Protein 5O0J (pdb70)

Nearest PDB structures (foldseek):
  5o0j-assembly1_A  TM=1.002E+00  e=1.686E-94  Pyrococcus horikoshii OT3
  5o0i-assembly1_A  TM=9.189E-01  e=5.698E-83  Pyrococcus horikoshii OT3
  1ua4-assembly1_A  TM=9.856E-01  e=1.095E-71  Pyrococcus furiosus
  1l2l-assembly1_A  TM=8.401E-01  e=3.709E-77  Pyrococcus horikoshii
  4b8s-assembly1_A  TM=9.547E-01  e=2.460E-61  Thermococcus litoralis

Foldseek 3Di:
DPQLVLLVVLLVLLLVFQQVFLEEEEDDDKAKEFEAADDAVVLQVLCVVVDVVLLCVLLPDDQAADADPSVVSSLFNVCQQQVHEAEHEHPHPVVVVVVVVVGGDDMAIDDLQQLLLQCSFQASQHAYEGHYLFLDQVNLCRHHDGNYFYWDADPRDIDTDRSNPGDPPTDHFYKYKHWYAQQRDYDNGGGNHTAIYIHGYGDALLLRHGDVCCQVPVLVSPVSGQAYEYERLQNDAPVRPVVVLVSVLVNLVSCVVSVRAYEYEDDHRPHLVSLVVVLQVLLSHQEYEDEQLNLLSNVVSVPCNVLSCQQSVDPLGQVVSSVVSVVVSCVSRVHQKYWYDYPWKIKMKGLDDDCLLVSQQSQLLLQLQLCQAPVGDRYNVSSVVSSPQDFDPSNVVNVVVCVVVFVDDQQWGDDDSIIMGMDTHRDDPTGPGRRSSSSSNVSSSVSSSVSSD

Organism: Pyrococcus horikoshii (strain ATCC 700860 / DSM 12428 / JCM 9974 / NBRC 100139 / OT-3) (NCBI:txid70601)

B-factor: mean 28.91, std 12.46, range [10.15, 87.75]

Radius of gyration: 20.89 Å; Cα contacts (8 Å, |Δi|>4): 995; chains: 1; bounding box: 61×45×56 Å

GO terms:
  GO:0043843 ADP-specific glucokinase activity (F, EXP)

Structure (mmCIF, N/CA/C/O backbone):
data_5O0J
#
_entry.id   5O0J
#
_cell.length_a   115.838
_cell.length_b   74.714
_cell.length_c   62.951
_cell.angle_alpha   90.000
_cell.angle_beta   99.460
_cell.angle_gamma   90.000
#
_symmetry.space_group_name_H-M   'C 1 2 1'
#
loop_
_entity.id
_entity.type
_entity.pdbx_description
1 polymer 'ADP-dependent glucokinase'
2 non-polymer "8-BROMO-ADENOSINE-5'-MONOPHOSPHATE"
3 non-polymer alpha-D-glucopyranose
4 water water
#
loop_
_atom_site.group_PDB
_atom_site.id
_atom_site.type_symbol
_atom_site.label_atom_id
_atom_site.label_alt_id
_atom_site.label_comp_id
_atom_site.label_asym_id
_atom_site.label_entity_id
_atom_site.label_seq_id
_atom_site.pdbx_PDB_ins_code
_atom_site.Cartn_x
_atom_site.Cartn_y
_atom_site.Cartn_z
_atom_site.occupancy
_atom_site.B_iso_or_equiv
_atom_site.auth_seq_id
_atom_site.auth_comp_id
_atom_site.auth_asym_id
_atom_site.auth_atom_id
_atom_site.pdbx_PDB_model_num
ATOM 1 N N . THR A 1 1 ? 35.779 31.430 -8.272 1.00 61.87 5 THR A N 1
ATOM 2 C CA . THR A 1 1 ? 34.541 32.100 -7.884 1.00 59.00 5 THR A CA 1
ATOM 3 C C . THR A 1 1 ? 34.806 33.545 -7.459 1.00 51.38 5 THR A C 1
ATOM 4 O O . THR A 1 1 ? 35.673 33.806 -6.618 1.00 48.61 5 THR A O 1
ATOM 8 N N . ASN A 1 2 ? 34.061 34.486 -8.043 1.00 42.14 6 ASN A N 1
ATOM 9 C CA . ASN A 1 2 ? 34.167 35.889 -7.649 1.00 44.34 6 ASN A CA 1
ATOM 10 C C . ASN A 1 2 ? 33.315 36.097 -6.400 1.00 34.72 6 ASN A C 1
ATOM 11 O O . ASN A 1 2 ? 32.207 36.640 -6.435 1.00 35.75 6 ASN A O 1
ATOM 16 N N . TRP A 1 3 ? 33.869 35.674 -5.266 1.00 29.20 7 TRP A N 1
ATOM 17 C CA . TRP A 1 3 ? 33.114 35.755 -4.017 1.00 29.53 7 TRP A CA 1
ATOM 18 C C . TRP A 1 3 ? 32.883 37.197 -3.580 1.00 28.05 7 TRP A C 1
ATOM 19 O O . TRP A 1 3 ? 31.845 37.499 -2.987 1.00 26.23 7 TRP A O 1
ATOM 30 N N . GLU A 1 4 ? 33.822 38.107 -3.853 1.00 33.54 8 GLU A N 1
ATOM 31 C CA . GLU A 1 4 ? 33.590 39.496 -3.465 1.00 36.51 8 GLU A CA 1
ATOM 32 C C . GLU A 1 4 ? 32.388 40.080 -4.199 1.00 34.32 8 GLU A C 1
ATOM 33 O O . GLU A 1 4 ? 31.563 40.779 -3.600 1.00 28.37 8 GLU A O 1
ATOM 39 N N . SER A 1 5 ? 32.261 39.787 -5.493 1.00 24.90 9 SER A N 1
ATOM 40 C CA . SER A 1 5 ? 31.098 40.251 -6.244 1.00 35.01 9 SER A CA 1
ATOM 41 C C . SER A 1 5 ? 29.811 39.631 -5.709 1.00 30.27 9 SER A C 1
ATOM 42 O O . SER A 1 5 ? 28.797 40.323 -5.567 1.00 26.88 9 SER A O 1
ATOM 45 N N . LEU A 1 6 ? 29.830 38.330 -5.403 1.00 24.31 10 LEU A N 1
ATOM 46 C CA . LEU A 1 6 ? 28.635 37.699 -4.836 1.00 23.64 10 LEU A CA 1
ATOM 47 C C . LEU A 1 6 ? 28.262 38.309 -3.486 1.00 22.51 10 LEU A C 1
ATOM 48 O O . LEU A 1 6 ? 27.078 38.531 -3.206 1.00 22.25 10 LEU A O 1
ATOM 53 N N . TYR A 1 7 ? 29.255 38.583 -2.632 1.00 23.56 11 TYR A N 1
ATOM 54 C CA . TYR A 1 7 ? 28.972 39.179 -1.327 1.00 23.59 11 TYR A CA 1
ATOM 55 C C . TYR A 1 7 ? 28.277 40.524 -1.483 1.00 21.23 11 TYR A C 1
ATOM 56 O O . TYR A 1 7 ? 27.282 40.806 -0.809 1.00 21.04 11 TYR A O 1
ATOM 65 N N . GLU A 1 8 ? 28.793 41.370 -2.374 1.00 22.16 12 GLU A N 1
ATOM 66 C CA . GLU A 1 8 ? 28.215 42.698 -2.551 1.00 23.85 12 GLU A CA 1
ATOM 67 C C . GLU A 1 8 ? 26.792 42.611 -3.094 1.00 23.04 12 GLU A C 1
ATOM 68 O O . GLU A 1 8 ? 25.896 43.330 -2.631 1.00 22.89 12 GLU A O 1
ATOM 74 N N . LYS A 1 9 ? 26.561 41.729 -4.065 1.00 29.56 13 LYS A N 1
ATOM 75 C CA . LYS A 1 9 ? 25.220 41.593 -4.631 1.00 26.53 13 LYS A CA 1
ATOM 76 C C . LYS A 1 9 ? 24.246 41.016 -3.618 1.00 23.61 13 LYS A C 1
ATOM 77 O O . LYS A 1 9 ? 23.065 41.380 -3.616 1.00 23.67 13 LYS A O 1
ATOM 83 N N . ALA A 1 10 ? 24.713 40.110 -2.756 1.00 22.18 14 ALA A N 1
ATOM 84 C CA . ALA A 1 10 ? 23.815 39.533 -1.762 1.00 24.24 14 ALA A CA 1
ATOM 85 C C . ALA A 1 10 ? 23.405 40.576 -0.733 1.00 23.98 14 ALA A C 1
ATOM 86 O O . ALA A 1 10 ? 22.248 40.601 -0.289 1.00 20.50 14 ALA A O 1
ATOM 88 N N . LEU A 1 11 ? 24.332 41.454 -0.345 1.00 20.57 15 LEU A N 1
ATOM 89 C CA . LEU A 1 11 ? 23.977 42.489 0.624 1.00 23.35 15 LEU A CA 1
ATOM 90 C C . LEU A 1 11 ? 22.863 43.381 0.082 1.00 20.95 15 LEU A C 1
ATOM 91 O O . LEU A 1 11 ? 21.867 43.639 0.772 1.00 20.87 15 LEU A O 1
ATOM 96 N N . ASP A 1 12 ? 22.994 43.830 -1.167 1.00 22.06 16 ASP A N 1
ATOM 97 C CA . ASP A 1 12 ? 21.991 44.730 -1.733 1.00 27.67 16 ASP A CA 1
ATOM 98 C C . ASP A 1 12 ? 20.648 44.036 -1.909 1.00 25.32 16 ASP A C 1
ATOM 99 O O . ASP A 1 12 ? 19.598 44.637 -1.661 1.00 26.55 16 ASP A O 1
ATOM 104 N N . LYS A 1 13 ? 20.663 42.786 -2.367 1.00 25.91 17 LYS A N 1
ATOM 105 C CA . LYS A 1 13 ? 19.418 42.045 -2.544 1.00 27.84 17 LYS A CA 1
ATOM 106 C C . LYS A 1 13 ? 18.684 41.848 -1.219 1.00 22.17 17 LYS A C 1
ATOM 107 O O . LYS A 1 13 ? 17.462 41.996 -1.156 1.00 24.37 17 LYS A O 1
ATOM 113 N N . VAL A 1 14 ? 19.405 41.499 -0.150 1.00 21.07 18 VAL A N 1
ATOM 114 C CA . VAL A 1 14 ? 18.734 41.237 1.123 1.00 22.53 18 VAL A CA 1
ATOM 115 C C . VAL A 1 14 ? 18.259 42.543 1.751 1.00 20.21 18 VAL A C 1
ATOM 116 O O . VAL A 1 14 ? 17.171 42.608 2.329 1.00 20.08 18 VAL A O 1
ATOM 120 N N . GLU A 1 15 ? 19.053 43.609 1.640 1.00 28.20 19 GLU A N 1
ATOM 121 C CA . GLU A 1 15 ? 18.609 44.880 2.210 1.00 27.19 19 GLU A CA 1
ATOM 122 C C . GLU A 1 15 ? 17.293 45.340 1.593 1.00 25.57 19 GLU A C 1
ATOM 123 O O . GLU A 1 15 ? 16.475 45.974 2.273 1.00 29.68 19 GLU A O 1
ATOM 129 N N . ALA A 1 16 ? 17.067 45.018 0.321 1.00 22.49 20 ALA A N 1
ATOM 130 C CA . ALA A 1 16 ? 15.834 45.388 -0.357 1.00 23.54 20 ALA A CA 1
ATOM 131 C C . ALA A 1 16 ? 14.638 44.557 0.098 1.00 26.35 20 ALA A C 1
ATOM 132 O O . ALA A 1 16 ? 13.495 44.969 -0.126 1.00 30.13 20 ALA A O 1
ATOM 134 N N . SER A 1 17 ? 14.866 43.396 0.716 1.00 22.21 21 SER A N 1
ATOM 135 C CA . SER A 1 17 ? 13.781 42.470 1.016 1.00 25.51 21 SER A CA 1
ATOM 136 C C . SER A 1 17 ? 13.540 42.220 2.496 1.00 26.28 21 SER A C 1
ATOM 137 O O . SER A 1 17 ? 12.447 41.756 2.849 1.00 23.93 21 SER A O 1
ATOM 140 N N . ILE A 1 18 ? 14.517 42.500 3.363 1.00 26.69 22 ILE A N 1
ATOM 141 C CA . ILE A 1 18 ? 14.510 41.973 4.726 1.00 23.76 22 ILE A CA 1
ATOM 142 C C . ILE A 1 18 ? 13.345 42.524 5.540 1.00 25.70 22 ILE A C 1
ATOM 143 O O . ILE A 1 18 ? 12.798 41.825 6.406 1.00 25.33 22 ILE A O 1
ATOM 148 N N . ARG A 1 19 ? 12.917 43.755 5.273 1.00 25.50 23 ARG A N 1
ATOM 149 C CA . ARG A 1 19 ? 11.824 44.311 6.062 1.00 30.69 23 ARG A CA 1
ATOM 150 C C . ARG A 1 19 ? 10.457 43.774 5.641 1.00 37.09 23 ARG A C 1
ATOM 151 O O . ARG A 1 19 ? 9.456 44.109 6.281 1.00 38.94 23 ARG A O 1
ATOM 159 N N . LYS A 1 20 ? 10.386 42.930 4.605 1.00 32.99 24 LYS A N 1
ATOM 160 C CA . LYS A 1 20 ? 9.099 42.390 4.166 1.00 35.85 24 LYS A CA 1
ATOM 161 C C . LYS A 1 20 ? 8.445 41.498 5.219 1.00 34.99 24 LYS A C 1
ATOM 162 O O . LYS A 1 20 ? 7.229 41.286 5.171 1.00 44.95 24 LYS A O 1
ATOM 168 N N . VAL A 1 21 ? 9.223 40.985 6.168 1.00 27.32 25 VAL A N 1
ATOM 169 C CA . VAL A 1 21 ? 8.758 39.936 7.073 1.00 21.66 25 VAL A CA 1
ATOM 170 C C . VAL A 1 21 ? 7.746 40.514 8.056 1.00 23.09 25 VAL A C 1
ATOM 171 O O . VAL A 1 21 ? 8.000 41.539 8.705 1.00 24.03 25 VAL A O 1
ATOM 175 N N . ARG A 1 22 ? 6.583 39.867 8.162 1.00 22.51 26 ARG A N 1
ATOM 176 C CA . ARG A 1 22 ? 5.496 40.428 8.971 1.00 28.54 26 ARG A CA 1
ATOM 177 C C . ARG A 1 22 ? 5.824 40.408 10.461 1.00 31.10 26 ARG A C 1
ATOM 178 O O . ARG A 1 22 ? 5.434 41.327 11.195 1.00 23.12 26 ARG A O 1
ATOM 186 N N . GLY A 1 23 ? 6.531 39.384 10.926 1.00 26.16 27 GLY A N 1
ATOM 187 C CA . GLY A 1 23 ? 6.911 39.285 12.319 1.00 22.31 27 GLY A CA 1
ATOM 188 C C . GLY A 1 23 ? 7.610 37.978 12.623 1.00 19.70 27 GLY A C 1
ATOM 189 O O . GLY A 1 23 ? 7.379 36.978 11.937 1.00 18.37 27 GLY A O 1
ATOM 190 N N . VAL A 1 24 ? 8.460 37.966 13.647 1.00 16.93 28 VAL A N 1
ATOM 191 C CA . VAL A 1 24 ? 9.210 36.776 14.036 1.00 17.98 28 VAL A CA 1
ATOM 192 C C . VAL A 1 24 ? 8.995 36.525 15.523 1.00 22.16 28 VAL A C 1
ATOM 193 O O . VAL A 1 24 ? 9.300 37.392 16.355 1.00 18.18 28 VAL A O 1
ATOM 197 N N . LEU A 1 25 ? 8.476 35.342 15.855 1.00 18.73 29 LEU A N 1
ATOM 198 C CA . LEU A 1 25 ? 8.346 34.911 17.243 1.00 18.09 29 LEU A CA 1
ATOM 199 C C . LEU A 1 25 ? 9.674 34.328 17.721 1.00 16.80 29 LEU A C 1
ATOM 200 O O . LEU A 1 25 ? 10.280 33.511 17.022 1.00 16.94 29 LEU A O 1
ATOM 205 N N . LEU A 1 26 ? 10.127 34.751 18.904 1.00 15.39 30 LEU A N 1
ATOM 206 C CA . LEU A 1 26 ? 11.393 34.299 19.495 1.00 14.02 30 LEU A CA 1
ATOM 207 C C . LEU A 1 26 ? 11.140 33.761 20.897 1.00 19.24 30 LEU A C 1
ATOM 208 O O . LEU A 1 26 ? 10.633 34.490 21.761 1.00 14.73 30 LEU A O 1
ATOM 213 N N . ALA A 1 27 ? 11.479 32.488 21.124 1.00 14.31 31 ALA A N 1
ATOM 214 C CA . ALA A 1 27 ? 11.325 31.862 22.454 1.00 18.03 31 ALA A CA 1
ATOM 215 C C . ALA A 1 27 ? 12.420 30.800 22.620 1.00 18.59 31 ALA A C 1
ATOM 216 O O . ALA A 1 27 ? 12.818 30.209 21.613 1.00 16.63 31 ALA A O 1
ATOM 218 N N . TYR A 1 28 ? 12.912 30.524 23.839 1.00 18.01 32 TYR A N 1
ATOM 219 C CA . TYR A 1 28 ? 12.359 30.984 25.125 1.00 15.86 32 TYR A CA 1
ATOM 220 C C . TYR A 1 28 ? 13.356 31.722 26.033 1.00 17.00 32 TYR A C 1
ATOM 221 O O . TYR A 1 28 ? 12.938 32.402 26.972 1.00 16.45 32 TYR A O 1
ATOM 230 N N . ASN A 1 29 ? 14.666 31.590 25.790 1.00 15.41 33 ASN A N 1
ATOM 231 C CA . ASN A 1 29 ? 15.673 32.028 26.761 1.00 13.47 33 ASN A CA 1
ATOM 232 C C . ASN A 1 29 ? 16.185 33.436 26.457 1.00 17.05 33 ASN A C 1
ATOM 233 O O . ASN A 1 29 ? 16.783 33.673 25.403 1.00 16.84 33 ASN A O 1
ATOM 238 N N . THR A 1 30 ? 15.947 34.361 27.392 1.00 15.73 34 THR A N 1
ATOM 239 C CA . THR A 1 30 ? 16.562 35.684 27.425 1.00 15.95 34 THR A CA 1
ATOM 240 C C . THR A 1 30 ? 17.276 35.836 28.759 1.00 16.61 34 THR A C 1
ATOM 241 O O . THR A 1 30 ? 16.760 35.403 29.794 1.00 14.20 34 THR A O 1
ATOM 245 N N . ASN A 1 31 ? 18.446 36.462 28.753 1.00 12.44 35 ASN A N 1
ATOM 246 C CA . ASN A 1 31 ? 19.150 36.709 30.007 1.00 13.90 35 ASN A CA 1
ATOM 247 C C . ASN A 1 31 ? 20.049 37.929 29.834 1.00 14.83 35 ASN A C 1
ATOM 248 O O . ASN A 1 31 ? 20.049 38.574 28.789 1.00 16.38 35 ASN A O 1
ATOM 253 N N . ILE A 1 32 ? 20.803 38.249 30.888 1.00 14.21 36 ILE A N 1
ATOM 254 C CA . ILE A 1 32 ? 21.843 39.278 30.858 1.00 18.11 36 ILE A CA 1
ATOM 255 C C . ILE A 1 32 ? 23.197 38.576 30.778 1.00 18.14 36 ILE A C 1
ATOM 256 O O . ILE A 1 32 ? 23.450 37.616 31.521 1.00 15.60 36 ILE A O 1
ATOM 261 N N . ASP A 1 33 ? 24.060 39.025 29.871 1.00 17.01 37 ASP A N 1
ATOM 262 C CA . ASP A 1 33 ? 25.414 38.490 29.771 1.00 18.37 37 ASP A CA 1
ATOM 263 C C . ASP A 1 33 ? 26.392 39.466 30.423 1.00 14.14 37 ASP A C 1
ATOM 264 O O . ASP A 1 33 ? 26.438 40.648 30.059 1.00 17.86 37 ASP A O 1
ATOM 269 N N . ALA A 1 34 ? 27.182 38.969 31.366 1.00 14.74 38 ALA A N 1
ATOM 270 C CA . ALA A 1 34 ? 28.202 39.761 32.049 1.00 15.60 38 ALA A CA 1
ATOM 271 C C . ALA A 1 34 ? 29.542 39.269 31.531 1.00 20.13 38 ALA A C 1
ATOM 272 O O . ALA A 1 34 ? 29.934 38.126 31.798 1.00 16.92 38 ALA A O 1
ATOM 274 N N . ILE A 1 35 ? 30.231 40.114 30.779 1.00 17.75 39 ILE A N 1
ATOM 275 C CA . ILE A 1 35 ? 31.347 39.668 29.950 1.00 19.44 39 ILE A CA 1
ATOM 276 C C . ILE A 1 35 ? 32.663 40.018 30.629 1.00 16.96 39 ILE A C 1
ATOM 277 O O . ILE A 1 35 ? 32.879 41.166 31.038 1.00 20.27 39 ILE A O 1
ATOM 282 N N . LYS A 1 36 ? 33.537 39.019 30.748 1.00 16.61 40 LYS A N 1
ATOM 283 C CA . LYS A 1 36 ? 34.893 39.188 31.257 1.00 19.25 40 LYS A CA 1
ATOM 284 C C . LYS A 1 36 ? 35.890 38.838 30.155 1.00 22.09 40 LYS A C 1
ATOM 285 O O . LYS A 1 36 ? 35.836 37.743 29.593 1.00 19.39 40 LYS A O 1
ATOM 291 N N . TYR A 1 37 ? 36.793 39.763 29.838 1.00 20.21 41 TYR A N 1
ATOM 292 C CA . TYR A 1 37 ? 37.889 39.482 28.908 1.00 17.98 41 TYR A CA 1
ATOM 293 C C . TYR A 1 37 ? 39.054 38.882 29.699 1.00 20.73 41 TYR A C 1
ATOM 294 O O . TYR A 1 37 ? 39.755 39.597 30.425 1.00 21.14 41 TYR A O 1
ATOM 303 N N . LEU A 1 38 ? 39.251 37.567 29.568 1.00 19.70 42 LEU A N 1
ATOM 304 C CA . LEU A 1 38 ? 40.258 36.881 30.368 1.00 17.42 42 LEU A CA 1
ATOM 305 C C . LEU A 1 38 ? 41.650 37.439 30.111 1.00 18.07 42 LEU A C 1
ATOM 306 O O . LEU A 1 38 ? 42.012 37.746 28.977 1.00 22.60 42 LEU A O 1
ATOM 311 N N . LYS A 1 39 ? 42.446 37.512 31.174 1.00 24.17 43 LYS A N 1
ATOM 312 C CA . LYS A 1 39 ? 43.841 37.917 31.104 1.00 25.60 43 LYS A CA 1
ATOM 313 C C . LYS A 1 39 ? 44.697 36.866 31.794 1.00 25.61 43 LYS A C 1
ATOM 314 O O . LYS A 1 39 ? 44.316 36.322 32.834 1.00 23.18 43 LYS A O 1
ATOM 320 N N . ARG A 1 40 ? 45.875 36.614 31.226 1.00 25.35 44 ARG A N 1
ATOM 321 C CA . ARG A 1 40 ? 46.681 35.470 31.644 1.00 29.28 44 ARG A CA 1
ATOM 322 C C . ARG A 1 40 ? 47.088 35.553 33.110 1.00 22.87 44 ARG A C 1
ATOM 323 O O . ARG A 1 40 ? 46.972 34.568 33.850 1.00 25.59 44 ARG A O 1
ATOM 331 N N . GLU A 1 41 ? 47.600 36.707 33.545 1.00 23.37 45 GLU A N 1
ATOM 332 C CA . GLU A 1 41 ? 48.083 36.818 34.920 1.00 35.89 45 GLU A CA 1
ATOM 333 C C . GLU A 1 41 ? 46.947 36.630 35.918 1.00 34.06 45 GLU A C 1
ATOM 334 O O . GLU A 1 41 ? 47.081 35.875 36.882 1.00 33.19 45 GLU A O 1
ATOM 340 N N . ASP A 1 42 ? 45.800 37.271 35.679 1.00 30.98 46 ASP A N 1
ATOM 341 C CA . ASP A 1 42 ? 44.674 37.133 36.601 1.00 27.90 46 ASP A CA 1
ATOM 342 C C . ASP A 1 42 ? 44.227 35.684 36.695 1.00 27.34 46 ASP A C 1
ATOM 343 O O . ASP A 1 42 ? 44.013 35.162 37.794 1.00 27.28 46 ASP A O 1
ATOM 348 N N . LEU A 1 43 ? 44.129 35.002 35.555 1.00 29.80 47 LEU A N 1
ATOM 349 C CA . LEU A 1 43 ? 43.671 33.618 35.578 1.00 29.06 47 LEU A CA 1
ATOM 350 C C . LEU A 1 43 ? 44.688 32.713 36.262 1.00 27.57 47 LEU A C 1
ATOM 351 O O . LEU A 1 43 ? 44.314 31.853 37.071 1.00 24.50 47 LEU A O 1
ATOM 356 N N . GLU A 1 44 ? 45.978 32.902 35.962 1.00 24.00 48 GLU A N 1
ATOM 357 C CA . GLU A 1 44 ? 47.016 32.068 36.564 1.00 26.81 48 GLU A CA 1
ATOM 358 C C . GLU A 1 44 ? 47.057 32.222 38.080 1.00 32.56 48 GLU A C 1
ATOM 359 O O . GLU A 1 44 ? 47.236 31.231 38.805 1.00 30.49 48 GLU A O 1
ATOM 365 N N . LYS A 1 45 ? 46.888 33.451 38.584 1.00 33.47 49 LYS A N 1
ATOM 366 C CA . LYS A 1 45 ? 46.905 33.660 40.031 1.00 35.63 49 LYS A CA 1
ATOM 367 C C . LYS A 1 45 ? 45.678 33.043 40.688 1.00 29.73 49 LYS A C 1
ATOM 368 O O . LYS A 1 45 ? 45.777 32.472 41.779 1.00 31.68 49 LYS A O 1
ATOM 374 N N . ARG A 1 46 ? 44.515 33.141 40.038 1.00 27.33 50 ARG A N 1
ATOM 375 C CA . ARG A 1 46 ? 43.315 32.501 40.569 1.00 26.95 50 ARG A CA 1
ATOM 376 C C . ARG A 1 46 ? 43.455 30.982 40.595 1.00 32.34 50 ARG A C 1
ATOM 377 O O . ARG A 1 46 ? 42.988 30.325 41.536 1.00 30.89 50 ARG A O 1
ATOM 385 N N . ILE A 1 47 ? 44.084 30.408 39.565 1.00 25.53 51 ILE A N 1
ATOM 386 C CA . ILE A 1 47 ? 44.314 28.965 39.524 1.00 28.94 51 ILE A CA 1
ATOM 387 C C . ILE A 1 47 ? 45.286 28.544 40.621 1.00 35.08 51 ILE A C 1
ATOM 388 O O . ILE A 1 47 ? 45.068 27.551 41.324 1.00 30.89 51 ILE A O 1
ATOM 393 N N . GLU A 1 48 ? 46.375 29.293 40.783 1.00 37.59 52 GLU A N 1
ATOM 394 C CA . GLU A 1 48 ? 47.356 28.973 41.811 1.00 42.72 52 GLU A CA 1
ATOM 395 C C . GLU A 1 48 ? 46.735 29.030 43.206 1.00 42.15 52 GLU A C 1
ATOM 396 O O . GLU A 1 48 ? 46.944 28.134 44.032 1.00 42.94 52 GLU A O 1
ATOM 402 N N . LYS A 1 49 ? 45.948 30.074 43.475 1.00 37.09 53 LYS A N 1
ATOM 403 C CA . LYS A 1 49 ? 45.334 30.241 44.789 1.00 40.73 53 LYS A CA 1
ATOM 404 C C . LYS A 1 49 ? 44.344 29.124 45.093 1.00 47.83 53 LYS A C 1
ATOM 405 O O . LYS A 1 49 ? 44.133 28.771 46.261 1.00 45.54 53 LYS A O 1
ATOM 411 N N . VAL A 1 50 ? 43.742 28.550 44.059 1.00 47.17 54 VAL A N 1
ATOM 412 C CA . VAL A 1 50 ? 42.697 27.557 44.247 1.00 46.10 54 VAL A CA 1
ATOM 413 C C . VAL A 1 50 ? 43.259 26.138 44.314 1.00 42.73 54 VAL A C 1
ATOM 414 O O . VAL A 1 50 ? 42.686 25.275 44.987 1.00 40.22 54 VAL A O 1
ATOM 418 N N . GLY A 1 51 ? 44.397 25.892 43.679 1.00 41.78 55 GLY A N 1
ATOM 419 C CA . GLY A 1 51 ? 44.968 24.561 43.619 1.00 42.63 55 GLY A CA 1
ATOM 420 C C . GLY A 1 51 ? 45.136 24.143 42.176 1.00 38.95 55 GLY A C 1
ATOM 421 O O . GLY A 1 51 ? 44.174 23.696 41.540 1.00 32.08 55 GLY A O 1
ATOM 422 N N . LYS A 1 52 ? 46.354 24.308 41.651 1.00 39.64 56 LYS A N 1
ATOM 423 C CA . LYS A 1 52 ? 46.590 24.130 40.220 1.00 40.14 56 LYS A CA 1
ATOM 424 C C . LYS A 1 52 ? 46.283 22.704 39.782 1.00 35.50 56 LYS A C 1
ATOM 425 O O . LYS A 1 52 ? 45.618 22.483 38.764 1.00 37.08 56 LYS A O 1
ATOM 431 N N . GLU A 1 53 ? 46.770 21.718 40.540 1.00 37.27 57 GLU A N 1
ATOM 432 C CA . GLU A 1 53 ? 46.568 20.323 40.158 1.00 41.93 57 GLU A CA 1
ATOM 433 C C . GLU A 1 53 ? 45.088 19.996 40.028 1.00 38.72 57 GLU A C 1
ATOM 434 O O . GLU A 1 53 ? 44.674 19.323 39.077 1.00 35.58 57 GLU A O 1
ATOM 440 N N . GLU A 1 54 ? 44.272 20.482 40.968 1.00 37.01 58 GLU A N 1
ATOM 441 C CA . GLU A 1 54 ? 42.843 20.203 40.930 1.00 40.13 58 GLU A CA 1
ATOM 442 C C . GLU A 1 54 ? 42.175 20.886 39.743 1.00 40.46 58 GLU A C 1
ATOM 443 O O . GLU A 1 54 ? 41.300 20.301 39.096 1.00 31.94 58 GLU A O 1
ATOM 449 N N . VAL A 1 55 ? 42.568 22.128 39.445 1.00 39.52 59 VAL A N 1
ATOM 450 C CA . VAL A 1 55 ? 42.033 22.810 38.269 1.00 35.13 59 VAL A CA 1
ATOM 451 C C . VAL A 1 55 ? 42.379 22.026 37.012 1.00 33.38 59 VAL A C 1
ATOM 452 O O . VAL A 1 55 ? 41.531 21.809 36.137 1.00 30.54 59 VAL A O 1
ATOM 456 N N . LEU A 1 56 ? 43.640 21.595 36.904 1.00 29.67 60 LEU A N 1
ATOM 457 C CA . LEU A 1 56 ? 44.069 20.839 35.733 1.00 37.02 60 LEU A CA 1
ATOM 458 C C . LEU A 1 56 ? 43.263 19.557 35.583 1.00 33.67 60 LEU A C 1
ATOM 459 O O . LEU A 1 56 ? 42.816 19.227 34.477 1.00 34.54 60 LEU A O 1
ATOM 464 N N . ARG A 1 57 ? 43.045 18.835 36.690 1.00 34.32 61 ARG A N 1
ATOM 465 C CA . ARG A 1 57 ? 42.194 17.651 36.651 1.00 40.70 61 ARG A CA 1
ATOM 466 C C . ARG A 1 57 ? 40.840 17.971 36.036 1.00 40.44 61 ARG A C 1
ATOM 467 O O . ARG A 1 57 ? 40.343 17.238 35.176 1.00 42.64 61 ARG A O 1
ATOM 475 N N . TYR A 1 58 ? 40.224 19.076 36.456 1.00 40.21 62 TYR A N 1
ATOM 476 C CA . TYR A 1 58 ? 38.921 19.395 35.894 1.00 32.31 62 TYR A CA 1
ATOM 477 C C . TYR A 1 58 ? 39.018 19.853 34.445 1.00 37.55 62 TYR A C 1
ATOM 478 O O . TYR A 1 58 ? 38.042 19.702 33.703 1.00 33.19 62 TYR A O 1
ATOM 487 N N . SER A 1 59 ? 40.176 20.381 34.021 1.00 30.62 63 SER A N 1
ATOM 488 C CA . SER A 1 59 ? 40.363 20.773 32.625 1.00 33.33 63 SER A CA 1
ATOM 489 C C . SER A 1 59 ? 40.497 19.575 31.686 1.00 34.36 63 SER A C 1
ATOM 490 O O . SER A 1 59 ? 40.399 19.747 30.465 1.00 37.67 63 SER A O 1
ATOM 493 N N . GLU A 1 60 ? 40.747 18.381 32.222 1.00 34.07 64 GLU A N 1
ATOM 494 C CA . GLU A 1 60 ? 40.844 17.161 31.431 1.00 47.81 64 GLU A CA 1
ATOM 495 C C . GLU A 1 60 ? 39.642 16.240 31.611 1.00 47.85 64 GLU A C 1
ATOM 496 O O . GLU A 1 60 ? 39.562 15.212 30.931 1.00 48.72 64 GLU A O 1
ATOM 502 N N . GLU A 1 61 ? 38.715 16.572 32.504 1.00 39.32 65 GLU A N 1
ATOM 503 C CA . GLU A 1 61 ? 37.531 15.754 32.733 1.00 50.01 65 GLU A CA 1
ATOM 504 C C . GLU A 1 61 ? 36.307 16.400 32.087 1.00 49.54 65 GLU A C 1
ATOM 505 O O . GLU A 1 61 ? 36.259 17.613 31.890 1.00 38.64 65 GLU A O 1
ATOM 511 N N . LEU A 1 62 ? 35.318 15.572 31.757 1.00 60.01 66 LEU A N 1
ATOM 512 C CA . LEU A 1 62 ? 34.084 16.066 31.148 1.00 61.01 66 LEU A CA 1
ATOM 513 C C . LEU A 1 62 ? 33.437 17.136 32.025 1.00 50.16 66 LEU A C 1
ATOM 514 O O . LEU A 1 62 ? 33.171 16.883 33.206 1.00 41.81 66 LEU A O 1
ATOM 519 N N . PRO A 1 63 ? 33.166 18.324 31.497 1.00 48.23 67 PRO A N 1
ATOM 520 C CA . PRO A 1 63 ? 32.461 19.335 32.295 1.00 55.75 67 PRO A CA 1
ATOM 521 C C . PRO A 1 63 ? 31.086 18.847 32.747 1.00 59.82 67 PRO A C 1
ATOM 522 O O . PRO A 1 63 ? 30.297 18.324 31.955 1.00 63.05 67 PRO A O 1
ATOM 526 N N . LYS A 1 64 ? 30.820 19.000 34.040 1.00 46.63 68 LYS A N 1
ATOM 527 C CA . LYS A 1 64 ? 29.508 18.816 34.641 1.00 48.75 68 LYS A CA 1
ATOM 528 C C . LYS A 1 64 ? 29.144 20.122 35.341 1.00 45.91 68 LYS A C 1
ATOM 529 O O . LYS A 1 64 ? 29.958 21.046 35.419 1.00 40.61 68 LYS A O 1
ATOM 535 N N . GLU A 1 65 ? 27.908 20.216 35.838 1.00 29.30 69 GLU A N 1
ATOM 536 C CA . GLU A 1 65 ? 27.488 21.433 36.522 1.00 27.13 69 GLU A CA 1
ATOM 537 C C . GLU A 1 65 ? 28.493 21.813 37.602 1.00 30.88 69 GLU A C 1
ATOM 538 O O . GLU A 1 65 ? 29.099 20.956 38.257 1.00 28.08 69 GLU A O 1
ATOM 544 N N . ILE A 1 66 ? 28.682 23.112 37.766 1.00 26.32 70 ILE A N 1
ATOM 545 C CA . ILE A 1 66 ? 29.773 23.645 38.570 1.00 24.17 70 ILE A CA 1
ATOM 546 C C . ILE A 1 66 ? 29.278 23.831 39.996 1.00 33.55 70 ILE A C 1
ATOM 547 O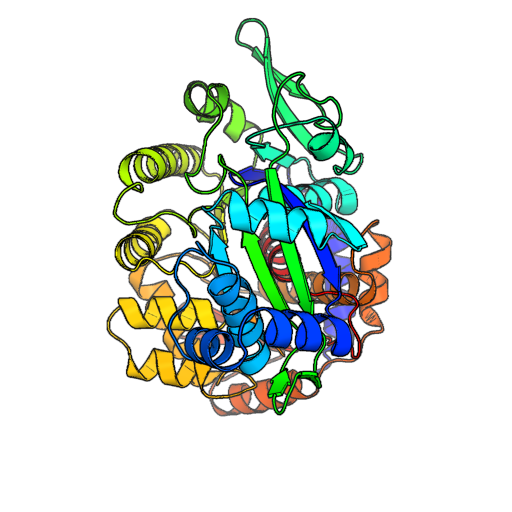 O . ILE A 1 66 ? 28.292 24.539 40.229 1.00 33.11 70 ILE A O 1
ATOM 552 N N . GLU A 1 67 ? 29.951 23.170 40.952 1.00 26.93 71 GLU A N 1
ATOM 553 C CA . GLU A 1 67 ? 29.682 23.352 42.371 1.00 30.60 71 GLU A CA 1
ATOM 554 C C . GLU A 1 67 ? 30.842 23.953 43.156 1.00 34.06 71 GLU A C 1
ATOM 555 O O . GLU A 1 67 ? 30.605 24.483 44.247 1.00 31.21 71 GLU A O 1
ATOM 561 N N . THR A 1 68 ? 32.081 23.877 42.658 1.00 24.15 72 THR A N 1
ATOM 562 C CA . THR A 1 68 ? 33.227 24.419 43.376 1.00 24.87 72 THR A CA 1
ATOM 563 C C . THR A 1 68 ? 34.025 25.336 42.459 1.00 24.98 72 THR A C 1
ATOM 564 O O . THR A 1 68 ? 33.857 25.333 41.237 1.00 29.33 72 THR A O 1
ATOM 568 N N . ILE A 1 69 ? 34.915 26.113 43.063 1.00 25.60 73 ILE A N 1
ATOM 569 C CA . ILE A 1 69 ? 35.708 27.057 42.282 1.00 30.69 73 ILE A CA 1
ATOM 570 C C . ILE A 1 69 ? 36.745 26.327 41.428 1.00 30.37 73 ILE A C 1
ATOM 571 O O . ILE A 1 69 ? 36.977 26.746 40.287 1.00 30.46 73 ILE A O 1
ATOM 576 N N . PRO A 1 70 ? 37.388 25.242 41.891 1.00 30.65 74 PRO A N 1
ATOM 577 C CA . PRO A 1 70 ? 38.234 24.488 40.949 1.00 30.48 74 PRO A CA 1
ATOM 578 C C . PRO A 1 70 ? 37.473 24.025 39.719 1.00 29.57 74 PRO A C 1
ATOM 579 O O . PRO A 1 70 ? 38.008 24.091 38.606 1.00 30.45 74 PRO A O 1
ATOM 583 N N . GLN A 1 71 ? 36.222 23.576 39.887 1.00 24.07 75 GLN A N 1
ATOM 584 C CA . GLN A 1 71 ? 35.415 23.172 38.736 1.00 23.16 75 GLN A CA 1
ATOM 585 C C . GLN A 1 71 ? 35.193 24.334 37.772 1.00 29.69 75 GLN A C 1
ATOM 586 O O . GLN A 1 71 ? 35.214 24.154 36.547 1.00 25.35 75 GLN A O 1
ATOM 592 N N . LEU A 1 72 ? 34.937 25.529 38.303 1.00 29.41 76 LEU A N 1
ATOM 593 C CA . LEU A 1 72 ? 34.764 26.683 37.433 1.00 25.87 76 LEU A CA 1
ATOM 594 C C . LEU A 1 72 ? 36.034 26.959 36.642 1.00 23.58 76 LEU A C 1
ATOM 595 O O . LEU A 1 72 ? 36.002 27.067 35.411 1.00 21.56 76 LEU A O 1
ATOM 600 N N . LEU A 1 73 ? 37.164 27.100 37.340 1.00 24.12 77 LEU A N 1
ATOM 601 C CA . LEU A 1 73 ? 38.400 27.461 36.656 1.00 21.65 77 LEU A CA 1
ATOM 602 C C . LEU A 1 73 ? 38.835 26.356 35.702 1.00 23.52 77 LEU A C 1
ATOM 603 O O . LEU A 1 73 ? 39.323 26.635 34.599 1.00 23.72 77 LEU A O 1
ATOM 608 N N . GLY A 1 74 ? 38.651 25.095 36.108 1.00 29.06 78 GLY A N 1
ATOM 609 C CA . GLY A 1 74 ? 38.969 23.978 35.235 1.00 28.24 78 GLY A CA 1
ATOM 610 C C . GLY A 1 74 ? 38.097 23.896 34.000 1.00 28.08 78 GLY A C 1
ATOM 611 O O . GLY A 1 74 ? 38.564 23.464 32.942 1.00 28.10 78 GLY A O 1
ATOM 612 N N . SER A 1 75 ? 36.826 24.309 34.108 1.00 25.21 79 SER A N 1
ATOM 613 C CA . SER A 1 75 ? 35.942 24.318 32.942 1.00 19.64 79 SER A CA 1
ATOM 614 C C . SER A 1 75 ? 36.299 25.443 31.974 1.00 25.42 79 SER A C 1
ATOM 615 O O . SER A 1 75 ? 36.215 25.273 30.754 1.00 22.85 79 SER A O 1
ATOM 618 N N . ILE A 1 76 ? 36.686 26.606 32.495 1.00 29.05 80 ILE A N 1
ATOM 619 C CA . ILE A 1 76 ? 37.249 27.648 31.637 1.00 20.95 80 ILE A CA 1
ATOM 620 C C . ILE A 1 76 ? 38.485 27.123 30.915 1.00 23.71 80 ILE A C 1
ATOM 621 O O . ILE A 1 76 ? 38.629 27.258 29.692 1.00 24.54 80 ILE A O 1
ATOM 626 N N . LEU A 1 77 ? 39.397 26.508 31.664 1.00 20.26 81 LEU A N 1
ATOM 627 C CA . LEU A 1 77 ? 40.590 25.952 31.041 1.00 20.41 81 LEU A CA 1
ATOM 628 C C . LEU A 1 77 ? 40.244 24.856 30.035 1.00 27.93 81 LEU A C 1
ATOM 629 O O . LEU A 1 77 ? 40.888 24.746 28.985 1.00 26.23 81 LEU A O 1
ATOM 634 N N . TRP A 1 78 ? 39.243 24.025 30.344 1.00 28.40 82 TRP A N 1
ATOM 635 C CA . TRP A 1 78 ? 38.779 23.028 29.379 1.00 27.23 82 TRP A CA 1
ATOM 636 C C . TRP A 1 78 ? 38.476 23.679 28.035 1.00 25.05 82 TRP A C 1
ATOM 637 O O . TRP A 1 78 ? 38.888 23.182 26.979 1.00 23.43 82 TRP A O 1
ATOM 648 N N . SER A 1 79 ? 37.771 24.819 28.069 1.00 22.96 83 SER A N 1
ATOM 649 C CA . SER A 1 79 ? 37.381 25.520 26.852 1.00 19.72 83 SER A CA 1
ATOM 650 C C . SER A 1 79 ? 38.582 26.143 26.150 1.00 25.85 83 SER A C 1
ATOM 651 O O . SER A 1 79 ? 38.661 26.125 24.917 1.00 26.91 83 SER A O 1
ATOM 654 N N . ILE A 1 80 ? 39.504 26.732 26.917 1.00 28.33 84 ILE A N 1
ATOM 655 C CA . ILE A 1 80 ? 40.691 27.350 26.325 1.00 23.91 84 ILE A CA 1
ATOM 656 C C . ILE A 1 80 ? 41.531 26.303 25.604 1.00 26.80 84 ILE A C 1
ATOM 657 O O . ILE A 1 80 ? 41.947 26.491 24.452 1.00 28.05 84 ILE A O 1
ATOM 662 N N . LYS A 1 81 ? 41.801 25.187 26.284 1.00 26.04 85 LYS A N 1
ATOM 663 C CA . LYS A 1 81 ? 42.647 24.142 25.716 1.00 30.34 85 LYS A CA 1
ATOM 664 C C . LYS A 1 81 ? 42.137 23.692 24.355 1.00 31.11 85 LYS A C 1
ATOM 665 O O . LYS A 1 81 ? 42.927 23.433 23.442 1.00 26.83 85 LYS A O 1
ATOM 671 N N . ARG A 1 82 ? 40.818 23.614 24.198 1.00 26.05 86 ARG A N 1
ATOM 672 C CA . ARG A 1 82 ? 40.198 23.038 23.013 1.00 29.84 86 ARG A CA 1
ATOM 673 C C . ARG A 1 82 ? 39.653 24.080 22.048 1.00 34.14 86 ARG A C 1
ATOM 674 O O . ARG A 1 82 ? 39.207 23.714 20.958 1.00 34.41 86 ARG A O 1
ATOM 682 N N . GLY A 1 83 ? 39.685 25.359 22.412 1.00 28.36 87 GLY A N 1
ATOM 683 C CA . GLY A 1 83 ? 39.015 26.364 21.599 1.00 30.80 87 GLY A CA 1
ATOM 684 C C . GLY A 1 83 ? 37.546 26.068 21.378 1.00 29.30 87 GLY A C 1
ATOM 685 O O . GLY A 1 83 ? 37.030 26.293 20.277 1.00 28.81 87 GLY A O 1
ATOM 686 N N . LYS A 1 84 ? 36.862 25.563 22.402 1.00 29.20 88 LYS A N 1
ATOM 687 C CA . LYS A 1 84 ? 35.461 25.174 22.316 1.00 36.57 88 LYS A CA 1
ATOM 688 C C . LYS A 1 84 ? 34.653 25.910 23.378 1.00 28.95 88 LYS A C 1
ATOM 689 O O . LYS A 1 84 ? 35.177 26.311 24.419 1.00 31.90 88 LYS A O 1
ATOM 695 N N . ALA A 1 85 ? 33.358 26.079 23.106 1.00 33.77 89 ALA A N 1
ATOM 696 C CA . ALA A 1 85 ? 32.459 26.833 23.980 1.00 39.83 89 ALA A CA 1
ATOM 697 C C . ALA A 1 85 ? 31.720 25.869 24.903 1.00 47.24 89 ALA A C 1
ATOM 698 O O . ALA A 1 85 ? 30.787 25.180 24.483 1.00 61.94 89 ALA A O 1
ATOM 700 N N . ALA A 1 86 ? 32.126 25.824 26.164 1.00 37.00 90 ALA A N 1
ATOM 701 C CA . ALA A 1 86 ? 31.354 25.110 27.166 1.00 34.00 90 ALA A CA 1
ATOM 702 C C . ALA A 1 86 ? 30.411 26.077 27.872 1.00 35.58 90 ALA A C 1
ATOM 703 O O . ALA A 1 86 ? 30.714 27.260 28.041 1.00 25.28 90 ALA A O 1
ATOM 705 N N . GLU A 1 87 ? 29.258 25.557 28.276 1.00 21.70 91 GLU A N 1
ATOM 706 C CA . GLU A 1 87 ? 28.263 26.322 29.019 1.00 20.19 91 GLU A CA 1
ATOM 707 C C . GLU A 1 87 ? 27.726 25.400 30.099 1.00 27.82 91 GLU A C 1
ATOM 708 O O . GLU A 1 87 ? 27.087 24.396 29.787 1.00 31.36 91 GLU A O 1
ATOM 714 N N . LEU A 1 88 ? 27.993 25.723 31.356 1.00 23.39 92 LEU A N 1
ATOM 715 C CA . LEU A 1 88 ? 27.544 24.893 32.462 1.00 23.44 92 LEU A CA 1
ATOM 716 C C . LEU A 1 88 ? 26.746 25.729 33.444 1.00 23.15 92 LEU A C 1
ATOM 717 O O . LEU A 1 88 ? 26.988 26.929 33.614 1.00 21.42 92 LEU A O 1
ATOM 722 N N . LEU A 1 89 ? 25.798 25.066 34.096 1.00 20.97 93 LEU A N 1
ATOM 723 C CA . LEU A 1 89 ? 25.088 25.664 35.215 1.00 22.20 93 LEU A CA 1
ATOM 724 C C . LEU A 1 89 ? 26.029 25.823 36.398 1.00 25.41 93 LEU A C 1
ATOM 725 O O . LEU A 1 89 ? 26.773 24.899 36.743 1.00 29.04 93 LEU A O 1
ATOM 730 N N . VAL A 1 90 ? 26.006 27.001 37.006 1.00 22.87 94 VAL A N 1
ATOM 731 C CA . VAL A 1 90 ? 26.670 27.253 38.275 1.00 23.06 94 VAL A CA 1
ATOM 732 C C . VAL A 1 90 ? 25.573 27.155 39.328 1.00 32.54 94 VAL A C 1
ATOM 733 O O . VAL A 1 90 ? 24.731 28.050 39.454 1.00 31.98 94 VAL A O 1
ATOM 737 N N . VAL A 1 91 ? 25.549 26.033 40.049 1.00 32.09 95 VAL A N 1
ATOM 738 C CA . VAL A 1 91 ? 24.464 25.737 40.979 1.00 29.95 95 VAL A CA 1
ATOM 739 C C . VAL A 1 91 ? 24.828 26.054 42.417 1.00 34.29 95 VAL A C 1
ATOM 740 O O . VAL A 1 91 ? 23.952 25.996 43.292 1.00 44.37 95 VAL A O 1
ATOM 744 N N . SER A 1 92 ? 26.082 26.390 42.690 1.00 29.61 96 SER A N 1
ATOM 745 C CA . SER A 1 92 ? 26.550 26.659 44.039 1.00 35.18 96 SER A CA 1
ATOM 746 C C . SER A 1 92 ? 26.480 28.150 44.349 1.00 38.86 96 SER A C 1
ATOM 747 O O . SER A 1 92 ? 26.940 28.983 43.559 1.00 30.59 96 SER A O 1
ATOM 750 N N . ARG A 1 93 ? 25.906 28.484 45.506 1.00 39.54 97 ARG A N 1
ATOM 751 C CA . ARG A 1 93 ? 25.926 29.869 45.960 1.00 43.09 97 ARG A CA 1
ATOM 752 C C . ARG A 1 93 ? 27.354 30.375 46.120 1.00 39.43 97 ARG A C 1
ATOM 753 O O . ARG A 1 93 ? 27.655 31.525 45.779 1.00 36.52 97 ARG A O 1
ATOM 761 N N . GLU A 1 94 ? 28.250 29.525 46.630 1.00 31.00 98 GLU A N 1
ATOM 762 C CA . GLU A 1 94 ? 29.636 29.933 46.824 1.00 32.04 98 GLU A CA 1
ATOM 763 C C . GLU A 1 94 ? 30.290 30.326 45.503 1.00 29.55 98 GLU A C 1
ATOM 764 O O . GLU A 1 94 ? 31.016 31.324 45.435 1.00 27.93 98 GLU A O 1
ATOM 770 N N . VAL A 1 95 ? 30.043 29.559 44.440 1.00 24.97 99 VAL A N 1
ATOM 771 C CA . VAL A 1 95 ? 30.698 29.863 43.167 1.00 25.21 99 VAL A CA 1
ATOM 772 C C . VAL A 1 95 ? 30.025 31.044 42.478 1.00 26.86 99 VAL A C 1
ATOM 773 O O . VAL A 1 95 ? 30.696 31.874 41.854 1.00 24.11 99 VAL A O 1
ATOM 777 N N . ARG A 1 96 ? 28.694 31.151 42.569 1.00 26.81 100 ARG A N 1
ATOM 778 C CA . ARG A 1 96 ? 28.035 32.341 42.036 1.00 24.21 100 ARG A CA 1
ATOM 779 C C . ARG A 1 96 ? 28.603 33.598 42.675 1.00 25.90 100 ARG A C 1
ATOM 780 O O . ARG A 1 96 ? 28.794 34.622 42.004 1.00 27.08 100 ARG A O 1
ATOM 788 N N . GLU A 1 97 ? 28.900 33.524 43.970 1.00 30.87 101 GLU A N 1
ATOM 789 C CA . GLU A 1 97 ? 29.488 34.647 44.683 1.00 35.03 101 GLU A CA 1
ATOM 790 C C . GLU A 1 97 ? 30.916 34.914 44.224 1.00 28.62 101 GLU A C 1
ATOM 791 O O . GLU A 1 97 ? 31.311 36.069 44.053 1.00 25.08 101 GLU A O 1
ATOM 797 N N . TYR A 1 98 ? 31.706 33.857 44.043 1.00 31.07 102 TYR A N 1
ATOM 798 C CA . TYR A 1 98 ? 33.049 34.009 43.493 1.00 26.85 102 TYR A CA 1
ATOM 799 C C . TYR A 1 98 ? 33.021 34.714 42.142 1.00 21.17 102 TYR A C 1
ATOM 800 O O . TYR A 1 98 ? 33.836 35.604 41.879 1.00 23.31 102 TYR A O 1
ATOM 809 N N . MET A 1 99 ? 32.090 34.329 41.269 1.00 20.00 103 MET A N 1
ATOM 810 C CA . MET A 1 99 ? 32.023 34.951 39.952 1.00 21.85 103 MET A CA 1
ATOM 811 C C . MET A 1 99 ? 31.553 36.396 40.040 1.00 23.83 103 MET A C 1
ATOM 812 O O . MET A 1 99 ? 32.033 37.256 39.298 1.00 18.91 103 MET A O 1
ATOM 817 N N . ARG A 1 100 ? 30.617 36.681 40.941 1.00 21.16 104 ARG A N 1
ATOM 818 C CA . ARG A 1 100 ? 30.140 38.048 41.101 1.00 24.36 104 ARG A CA 1
ATOM 819 C C . ARG A 1 100 ? 31.271 38.977 41.542 1.00 26.97 104 ARG A C 1
ATOM 820 O O . ARG A 1 100 ? 31.399 40.099 41.038 1.00 27.41 104 ARG A O 1
ATOM 828 N N . LYS A 1 101 ? 32.117 38.521 42.472 1.00 22.10 105 LYS A N 1
ATOM 829 C CA . LYS A 1 101 ? 33.237 39.355 42.906 1.00 24.47 105 LYS A CA 1
ATOM 830 C C . LYS A 1 101 ? 34.330 39.449 41.855 1.00 25.79 105 LYS A C 1
ATOM 831 O O . LYS A 1 101 ? 34.973 40.497 41.739 1.00 23.56 105 LYS A O 1
ATOM 837 N N . TRP A 1 102 ? 34.590 38.358 41.130 1.00 24.95 106 TRP A N 1
ATOM 838 C CA . TRP A 1 102 ? 35.510 38.411 39.997 1.00 21.51 106 TRP A CA 1
ATOM 839 C C . TRP A 1 102 ? 35.099 39.506 39.018 1.00 27.36 106 TRP A C 1
ATOM 840 O O . TRP A 1 102 ? 35.946 40.257 38.518 1.00 24.99 106 TRP A O 1
ATOM 851 N N . GLY A 1 103 ? 33.801 39.623 38.747 1.00 22.65 107 GLY A N 1
ATOM 852 C CA . GLY A 1 103 ? 33.286 40.799 38.065 1.00 27.12 107 GLY A CA 1
ATOM 853 C C . GLY A 1 103 ? 33.197 40.646 36.561 1.00 25.28 107 GLY A C 1
ATOM 854 O O . GLY A 1 103 ? 33.388 39.570 35.988 1.00 23.79 107 GLY A O 1
ATOM 855 N N . TRP A 1 104 ? 32.882 41.763 35.910 1.00 23.37 108 TRP A N 1
ATOM 856 C CA . TRP A 1 104 ? 32.676 41.777 34.470 1.00 24.51 108 TRP A CA 1
ATOM 857 C C .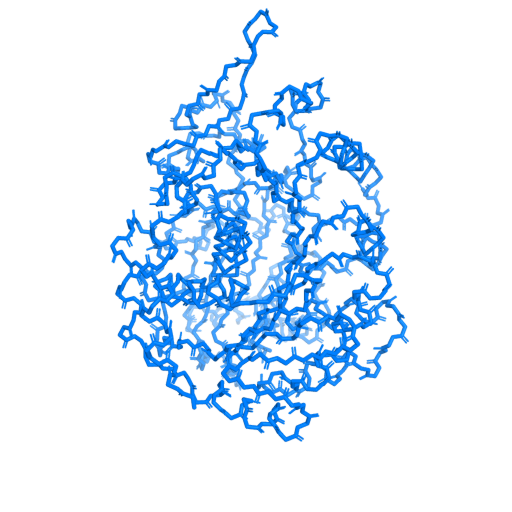 TRP A 1 104 ? 33.127 43.118 33.908 1.00 20.61 108 TRP A C 1
ATOM 858 O O . TRP A 1 104 ? 33.088 44.148 34.594 1.00 22.11 108 TRP A O 1
ATOM 869 N N . ASP A 1 105 ? 33.562 43.089 32.648 1.00 18.61 109 ASP A N 1
ATOM 870 C CA . ASP A 1 105 ? 33.971 44.316 31.975 1.00 22.43 109 ASP A CA 1
ATOM 871 C C . ASP A 1 105 ? 32.795 45.042 31.331 1.00 18.65 109 ASP A C 1
ATOM 872 O O . ASP A 1 105 ? 32.790 46.275 31.283 1.00 20.21 109 ASP A O 1
ATOM 877 N N . GLU A 1 106 ? 31.775 44.320 30.876 1.00 15.82 110 GLU A N 1
ATOM 878 C CA . GLU A 1 106 ? 30.597 44.991 30.344 1.00 17.72 110 GLU A CA 1
ATOM 879 C C . GLU A 1 106 ? 29.381 44.091 30.498 1.00 16.46 110 GLU A C 1
ATOM 880 O O . GLU A 1 106 ? 29.500 42.876 30.673 1.00 18.65 110 GLU A O 1
ATOM 886 N N . LEU A 1 107 ? 28.207 44.707 30.407 1.00 15.13 111 LEU A N 1
ATOM 887 C CA . LEU A 1 107 ? 26.933 44.005 30.418 1.00 18.08 111 LEU A CA 1
ATOM 888 C C . LEU A 1 107 ? 26.332 44.087 29.023 1.00 21.82 111 LEU A C 1
ATOM 889 O O . LEU A 1 107 ? 26.384 45.145 28.376 1.00 21.50 111 LEU A O 1
ATOM 894 N N . ARG A 1 108 ? 25.798 42.962 28.543 1.00 15.98 112 ARG A N 1
ATOM 895 C CA . ARG A 1 108 ? 25.163 42.908 27.234 1.00 15.46 112 ARG A CA 1
ATOM 896 C C . ARG A 1 108 ? 23.865 42.125 27.324 1.00 15.77 112 ARG A C 1
ATOM 897 O O . ARG A 1 108 ? 23.689 41.266 28.191 1.00 18.76 112 ARG A O 1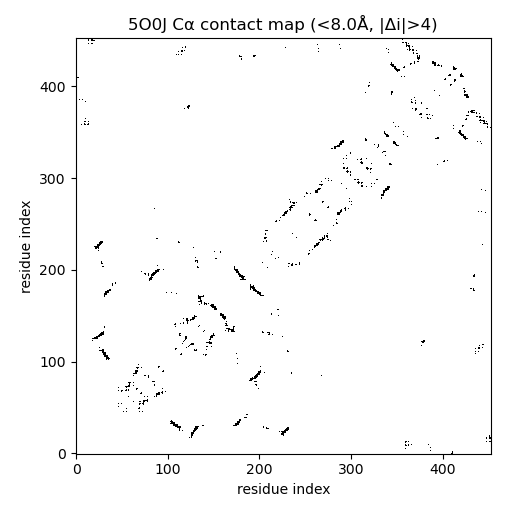
ATOM 905 N N . MET A 1 109 ? 22.959 42.423 26.393 1.00 17.23 113 MET A N 1
ATOM 906 C CA . MET A 1 109 ? 21.837 41.526 26.148 1.00 16.48 113 MET A CA 1
ATOM 907 C C . MET A 1 109 ? 22.349 40.111 25.909 1.00 15.22 113 MET A C 1
ATOM 908 O O . MET A 1 109 ? 23.296 39.903 25.143 1.00 15.59 113 MET A O 1
ATOM 913 N N . GLY A 1 110 ? 21.694 39.125 26.548 1.00 14.42 114 GLY A N 1
ATOM 914 C CA . GLY A 1 110 ? 22.105 37.742 26.440 1.00 16.75 114 GLY A CA 1
ATOM 915 C C . GLY A 1 110 ? 20.946 36.825 26.080 1.00 16.33 114 GLY A C 1
ATOM 916 O O . GLY A 1 110 ? 19.769 37.193 26.170 1.00 13.64 114 GLY A O 1
ATOM 917 N N . GLY A 1 111 ? 21.313 35.599 25.701 1.00 14.62 115 GLY A N 1
ATOM 918 C CA . GLY A 1 111 ? 20.380 34.568 25.291 1.00 16.13 115 GLY A CA 1
ATOM 919 C C . GLY A 1 111 ? 19.983 34.661 23.831 1.00 16.56 115 GLY A C 1
ATOM 920 O O . GLY A 1 111 ? 19.954 35.760 23.264 1.00 15.22 115 GLY A O 1
ATOM 921 N N . GLN A 1 112 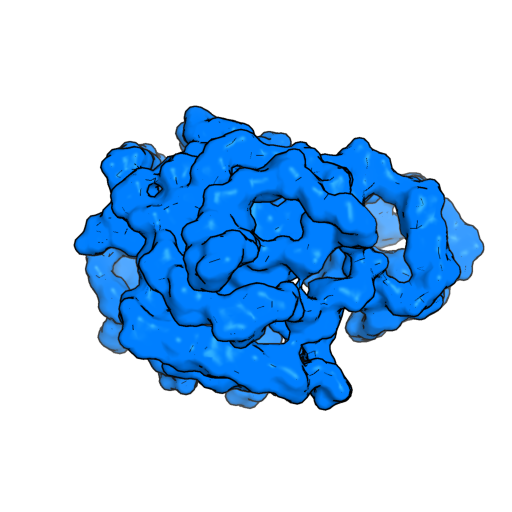? 19.674 33.517 23.206 1.00 12.87 116 GLN A N 1
ATOM 922 C CA . GLN A 1 112 ? 19.260 33.531 21.801 1.00 15.88 116 GLN A CA 1
ATOM 923 C C . GLN A 1 112 ? 18.109 34.498 21.561 1.00 18.01 116 GLN A C 1
ATOM 924 O O . GLN A 1 112 ? 18.110 35.233 20.569 1.00 13.76 116 GLN A O 1
ATOM 930 N N . VAL A 1 113 ? 17.096 34.489 22.433 1.00 12.81 117 VAL A N 1
ATOM 931 C CA . VAL A 1 113 ? 15.939 35.354 22.200 1.00 12.82 117 VAL A CA 1
ATOM 932 C C . VAL A 1 113 ? 16.359 36.810 22.181 1.00 17.17 117 VAL A C 1
ATOM 933 O O . VAL A 1 113 ? 15.969 37.578 21.287 1.00 16.04 117 VAL A O 1
ATOM 937 N N . GLY A 1 114 ? 17.140 37.216 23.181 1.00 12.38 118 GLY A N 1
ATOM 938 C CA . GLY A 1 114 ? 17.457 38.627 23.320 1.00 12.35 118 GLY A CA 1
ATOM 939 C C . GLY A 1 114 ? 18.396 39.117 22.238 1.00 14.05 118 GLY A C 1
ATOM 940 O O . GLY A 1 114 ? 18.228 40.224 21.712 1.00 17.94 118 GLY A O 1
ATOM 941 N N . ILE A 1 115 ? 19.408 38.317 21.913 1.00 15.32 119 ILE A N 1
ATOM 942 C CA . ILE A 1 115 ? 20.342 38.700 20.866 1.00 12.67 119 ILE A CA 1
ATOM 943 C C . ILE A 1 115 ? 19.630 38.754 19.523 1.00 17.26 119 ILE A C 1
ATOM 944 O O . ILE A 1 115 ? 19.799 39.714 18.756 1.00 15.87 119 ILE A O 1
ATOM 949 N N . MET A 1 116 ? 18.804 37.746 19.215 1.00 13.14 120 MET A N 1
ATOM 950 C CA . MET A 1 116 ? 18.124 37.814 17.928 1.00 13.63 120 MET A CA 1
ATOM 951 C C . MET A 1 116 ? 17.053 38.893 17.922 1.00 16.16 120 MET A C 1
ATOM 952 O O . MET A 1 116 ? 16.791 39.474 16.867 1.00 17.35 120 MET A O 1
ATOM 957 N N . ALA A 1 117 ? 16.419 39.175 19.067 1.00 15.91 121 ALA A N 1
ATOM 958 C CA . ALA A 1 117 ? 15.459 40.283 19.109 1.00 13.48 121 ALA A CA 1
ATOM 959 C C . ALA A 1 117 ? 16.126 41.617 18.779 1.00 16.23 121 ALA A C 1
ATOM 960 O O . ALA A 1 117 ? 15.594 42.422 18.004 1.00 15.29 121 ALA A O 1
ATOM 962 N N . ASN A 1 118 ? 17.270 41.895 19.397 1.00 14.71 122 ASN A N 1
ATOM 963 C CA . ASN A 1 118 ? 17.941 43.167 19.148 1.00 18.20 122 ASN A CA 1
ATOM 964 C C . ASN A 1 118 ? 18.405 43.280 17.701 1.00 19.73 122 ASN A C 1
ATOM 965 O O . ASN A 1 118 ? 18.387 44.376 17.124 1.00 17.03 122 ASN A O 1
ATOM 970 N N . LEU A 1 119 ? 18.843 42.164 17.101 1.00 15.30 123 LEU A N 1
ATOM 971 C CA . LEU A 1 119 ? 19.294 42.190 15.707 1.00 17.02 123 LEU A CA 1
ATOM 972 C C . LEU A 1 119 ? 18.118 42.312 14.741 1.00 20.59 123 LEU A C 1
ATOM 973 O O . LEU A 1 119 ? 18.064 43.234 13.908 1.00 16.33 123 LEU A O 1
ATOM 978 N N . LEU A 1 120 ? 17.164 41.377 14.821 1.00 15.38 124 LEU A N 1
ATOM 979 C CA . LEU A 1 120 ? 16.081 41.348 13.844 1.00 19.31 124 LEU A CA 1
ATOM 980 C C . LEU A 1 120 ? 15.201 42.584 13.965 1.00 18.82 124 LEU A C 1
ATOM 981 O O . LEU A 1 120 ? 14.818 43.181 12.953 1.00 17.62 124 LEU A O 1
ATOM 986 N N . GLY A 1 121 ? 14.851 42.961 15.195 1.00 16.65 125 GLY A N 1
ATOM 987 C CA . GLY A 1 121 ? 14.021 44.127 15.438 1.00 19.84 125 GLY A CA 1
ATOM 988 C C . GLY A 1 121 ? 14.801 45.426 15.500 1.00 18.46 125 GLY A C 1
ATOM 989 O O . GLY A 1 121 ? 14.491 46.384 14.779 1.00 22.31 125 GLY A O 1
ATOM 990 N N . GLY A 1 122 ? 15.816 45.475 16.366 1.00 17.68 126 GLY A N 1
ATOM 991 C CA . GLY A 1 122 ? 16.534 46.720 16.588 1.00 18.94 126 GLY A CA 1
ATOM 992 C C . GLY A 1 122 ? 17.372 47.173 15.408 1.00 25.35 126 GLY A C 1
ATOM 993 O O . GLY A 1 122 ? 17.542 48.378 15.194 1.00 25.50 126 GLY A O 1
ATOM 994 N N . VAL A 1 123 ? 17.908 46.237 14.631 1.00 17.01 127 VAL A N 1
ATOM 995 C CA . VAL A 1 123 ? 18.790 46.577 13.509 1.00 17.85 127 VAL A CA 1
ATOM 996 C C . VAL A 1 123 ? 18.081 46.434 12.163 1.00 25.40 127 VAL A C 1
ATOM 997 O O . VAL A 1 123 ? 18.104 47.353 11.342 1.00 22.56 127 VAL A O 1
ATOM 1001 N N . TYR A 1 124 ? 17.445 45.284 11.907 1.00 18.30 128 TYR A N 1
ATOM 1002 C CA . TYR A 1 124 ? 16.827 45.053 10.603 1.00 19.16 128 TYR A CA 1
ATOM 1003 C C . TYR A 1 124 ? 15.438 45.663 10.478 1.00 20.68 128 TYR A C 1
ATOM 1004 O O . TYR A 1 124 ? 14.937 45.791 9.356 1.00 22.55 128 TYR A O 1
ATOM 1013 N N . GLY A 1 125 ? 14.790 46.004 11.591 1.00 20.22 129 GLY A N 1
ATOM 1014 C CA . GLY A 1 125 ? 13.494 46.655 11.525 1.00 20.17 129 GLY A CA 1
ATOM 1015 C C . GLY A 1 125 ? 12.305 45.728 11.391 1.00 28.72 129 GLY A C 1
ATOM 1016 O O . GLY A 1 125 ? 11.217 46.184 11.017 1.00 25.74 129 GLY A O 1
ATOM 1017 N N . ILE A 1 126 ? 12.485 44.439 11.667 1.00 19.04 130 ILE A N 1
ATOM 1018 C CA . ILE A 1 126 ? 11.414 43.449 11.582 1.00 18.30 130 ILE A CA 1
ATOM 1019 C C . ILE A 1 126 ? 10.705 43.369 12.934 1.00 20.07 130 ILE A C 1
ATOM 1020 O O . ILE A 1 126 ? 11.381 43.286 13.968 1.00 21.67 130 ILE A O 1
ATOM 1025 N N . PRO A 1 127 ? 9.369 43.371 12.986 1.00 17.68 131 PRO A N 1
ATOM 1026 C CA . PRO A 1 127 ? 8.680 43.176 14.271 1.00 17.07 131 PRO A CA 1
ATOM 1027 C C . PRO A 1 127 ? 9.013 41.822 14.881 1.00 17.56 131 PRO A C 1
ATOM 1028 O O . PRO A 1 127 ? 8.922 40.788 14.221 1.00 20.66 131 PRO A O 1
ATOM 1032 N N . VAL A 1 128 ? 9.411 41.836 16.157 1.00 19.38 132 VAL A N 1
ATOM 1033 C CA . VAL A 1 128 ? 9.717 40.610 16.885 1.00 16.34 132 VAL A CA 1
ATOM 1034 C C . VAL A 1 128 ? 8.800 40.521 18.100 1.00 20.08 132 VAL A C 1
ATOM 1035 O O . VAL A 1 128 ? 8.473 41.533 18.727 1.00 19.56 132 VAL A O 1
ATOM 1039 N N . ILE A 1 129 ? 8.377 39.305 18.426 1.00 15.45 133 ILE A N 1
ATOM 1040 C CA . ILE A 1 129 ? 7.555 39.042 19.602 1.00 18.61 133 ILE A CA 1
ATOM 1041 C C . ILE A 1 129 ? 8.366 38.089 20.469 1.00 22.10 133 ILE A C 1
ATOM 1042 O O . ILE A 1 129 ? 8.568 36.924 20.102 1.00 21.13 133 ILE A O 1
ATOM 1047 N N . ALA A 1 130 ? 8.856 38.584 21.599 1.00 16.77 134 ALA A N 1
ATOM 1048 C CA . ALA A 1 130 ? 9.921 37.911 22.336 1.00 17.91 134 ALA A CA 1
ATOM 1049 C C . ALA A 1 130 ? 9.430 37.389 23.685 1.00 21.50 134 ALA A C 1
ATOM 1050 O O . ALA A 1 130 ? 8.693 38.084 24.403 1.00 18.44 134 ALA A O 1
ATOM 1052 N N . HIS A 1 131 ? 9.863 36.168 24.029 1.00 13.83 135 HIS A N 1
ATOM 1053 C CA . HIS A 1 131 ? 9.610 35.585 25.335 1.00 14.04 135 HIS A CA 1
ATOM 1054 C C . HIS A 1 131 ? 10.793 35.892 26.253 1.00 15.49 135 HIS A C 1
ATOM 1055 O O . HIS A 1 131 ? 11.915 35.421 26.024 1.00 18.47 135 HIS A O 1
ATOM 1062 N N . VAL A 1 132 ? 10.532 36.663 27.298 1.00 13.91 136 VAL A N 1
ATOM 1063 C CA . VAL A 1 132 ? 11.550 37.074 28.265 1.00 13.80 136 VAL A CA 1
ATOM 1064 C C . VAL A 1 132 ? 11.176 36.512 29.632 1.00 16.38 136 VAL A C 1
ATOM 1065 O O . VAL A 1 132 ? 10.249 37.029 30.266 1.00 19.05 136 VAL A O 1
ATOM 1069 N N . PRO A 1 133 ? 11.862 35.469 30.128 1.00 19.11 137 PRO A N 1
ATOM 1070 C CA . PRO A 1 133 ? 11.457 34.879 31.423 1.00 20.17 137 PRO A CA 1
ATOM 1071 C C . PRO A 1 133 ? 11.326 35.893 32.542 1.00 17.21 137 PRO A C 1
ATOM 1072 O O . PRO A 1 133 ? 10.313 35.884 33.249 1.00 16.97 137 PRO A O 1
ATOM 1076 N N . GLN A 1 134 ? 12.309 36.785 32.704 1.00 18.23 138 GLN A N 1
ATOM 1077 C CA . GLN A 1 134 ? 12.314 37.778 33.777 1.00 15.79 138 GLN A CA 1
ATOM 1078 C C . GLN A 1 134 ? 12.736 39.121 33.197 1.00 21.68 138 GLN A C 1
ATOM 1079 O O . GLN A 1 134 ? 13.913 39.315 32.867 1.00 18.01 138 GLN A O 1
ATOM 1085 N N . LEU A 1 135 ? 11.787 40.052 33.078 1.00 17.79 139 LEU A N 1
ATOM 1086 C CA . LEU A 1 135 ? 12.073 41.360 32.485 1.00 15.70 139 LEU A CA 1
ATOM 1087 C C . LEU A 1 135 ? 12.357 42.375 33.595 1.00 18.62 139 LEU A C 1
ATOM 1088 O O . LEU A 1 135 ? 11.590 43.302 33.876 1.00 21.31 139 LEU A O 1
ATOM 1093 N N . SER A 1 136 ? 13.497 42.159 34.250 1.00 19.10 140 SER A N 1
ATOM 1094 C CA . SER A 1 136 ? 13.986 43.083 35.255 1.00 19.20 140 SER A CA 1
ATOM 1095 C C . SER A 1 136 ? 14.343 44.419 34.610 1.00 24.30 140 SER A C 1
ATOM 1096 O O . SER A 1 136 ? 14.419 44.546 33.385 1.00 21.39 140 SER A O 1
ATOM 1099 N N . GLU A 1 137 ? 14.549 45.427 35.462 1.00 19.67 141 GLU A N 1
ATOM 1100 C CA . GLU A 1 137 ? 15.010 46.731 34.998 1.00 24.72 141 GLU A CA 1
ATOM 1101 C C . GLU A 1 137 ? 16.265 46.618 34.125 1.00 17.84 141 GLU A C 1
ATOM 1102 O O . GLU A 1 137 ? 16.295 47.109 32.992 1.00 18.31 141 GLU A O 1
ATOM 1108 N N . LEU A 1 138 ? 17.321 45.993 34.652 1.00 19.46 142 LEU A N 1
ATOM 1109 C CA . LEU A 1 138 ? 18.556 45.822 33.879 1.00 23.68 142 LEU A CA 1
ATOM 1110 C C . LEU A 1 138 ? 18.314 45.035 32.596 1.00 18.49 142 LEU A C 1
ATOM 1111 O O . LEU A 1 138 ? 18.818 45.400 31.528 1.00 15.76 142 LEU A O 1
ATOM 1116 N N . GLN A 1 139 ? 17.555 43.936 32.683 1.00 16.28 143 GLN A N 1
ATOM 1117 C CA . GLN A 1 139 ? 17.220 43.160 31.490 1.00 20.03 143 GLN A CA 1
ATOM 1118 C C . GLN A 1 139 ? 16.545 44.021 30.428 1.00 17.52 143 GLN A C 1
ATOM 1119 O O . GLN A 1 139 ? 16.839 43.906 29.227 1.00 14.68 143 GLN A O 1
ATOM 1125 N N . ALA A 1 140 ? 15.607 44.863 30.860 1.00 16.75 144 ALA A N 1
ATOM 1126 C CA . ALA A 1 140 ? 14.867 45.701 29.932 1.00 18.94 144 ALA A CA 1
ATOM 1127 C C . ALA A 1 140 ? 15.762 46.772 29.317 1.00 18.70 144 ALA A C 1
ATOM 1128 O O . ALA A 1 140 ? 15.622 47.103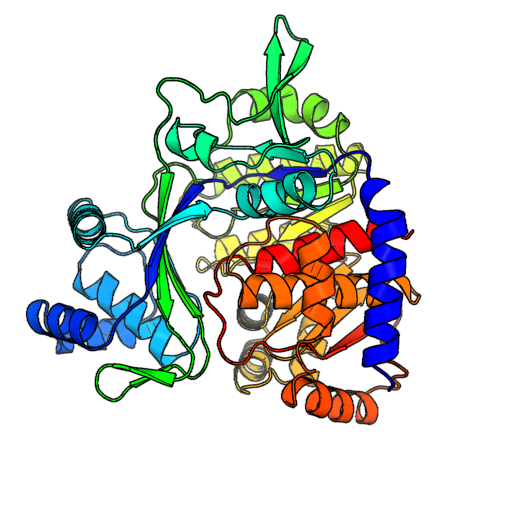 28.133 1.00 18.21 144 ALA A O 1
ATOM 1130 N N . SER A 1 141 ? 16.696 47.312 30.101 1.00 16.98 145 SER A N 1
ATOM 1131 C CA . SER A 1 141 ? 17.541 48.399 29.614 1.00 20.56 145 SER A CA 1
ATOM 1132 C C . SER A 1 141 ? 18.446 47.969 28.467 1.00 19.66 145 SER A C 1
ATOM 1133 O O . SER A 1 141 ? 18.963 48.837 27.752 1.00 17.34 145 SER A O 1
ATOM 1136 N N . LEU A 1 142 ? 18.666 46.668 28.289 1.00 18.91 146 LEU A N 1
ATOM 1137 C CA . LEU A 1 142 ? 19.589 46.160 27.276 1.00 20.11 146 LEU A CA 1
ATOM 1138 C C . LEU A 1 142 ? 18.918 45.903 25.935 1.00 16.13 146 LEU A C 1
ATOM 1139 O O . LEU A 1 142 ? 19.600 45.508 24.977 1.00 17.81 146 LEU A O 1
ATOM 1144 N N . PHE A 1 143 ? 17.613 46.129 25.834 1.00 16.84 147 PHE A N 1
ATOM 1145 C CA . PHE A 1 143 ? 16.931 46.077 24.551 1.00 16.04 147 PHE A CA 1
ATOM 1146 C C . PHE A 1 143 ? 17.139 47.373 23.773 1.00 24.82 147 PHE A C 1
ATOM 1147 O O . PHE A 1 143 ? 17.103 48.477 24.334 1.00 22.12 147 PHE A O 1
ATOM 1155 N N . LEU A 1 144 ? 17.356 47.234 22.468 1.00 20.84 148 LEU A N 1
ATOM 1156 C CA . LEU A 1 144 ? 17.399 48.400 21.593 1.00 22.07 148 LEU A CA 1
ATOM 1157 C C . LEU A 1 144 ? 15.988 48.945 21.364 1.00 24.35 148 LEU A C 1
ATOM 1158 O O . LEU A 1 144 ? 14.983 48.260 21.576 1.00 22.44 148 LEU A O 1
ATOM 1163 N N . ASP A 1 145 ? 15.924 50.213 20.963 1.00 21.62 149 ASP A N 1
ATOM 1164 C CA . ASP A 1 145 ? 14.675 50.769 20.469 1.00 23.63 149 ASP A CA 1
ATOM 1165 C C . ASP A 1 145 ? 14.354 50.157 19.112 1.00 25.11 149 ASP A C 1
ATOM 1166 O O . ASP A 1 145 ? 15.233 49.675 18.393 1.00 31.99 149 ASP A O 1
ATOM 1171 N N . GLY A 1 146 ? 13.069 50.144 18.778 1.00 24.94 150 GLY A N 1
ATOM 1172 C CA . GLY A 1 146 ? 12.622 49.532 17.549 1.00 26.53 150 GLY A CA 1
ATOM 1173 C C . GLY A 1 146 ? 11.438 48.610 17.784 1.00 24.35 150 GLY A C 1
ATOM 1174 O O . GLY A 1 146 ? 10.919 48.502 18.899 1.00 23.29 150 GLY A O 1
ATOM 1175 N N . PRO A 1 147 ? 10.984 47.919 16.720 1.00 21.72 151 PRO A N 1
ATOM 1176 C CA . PRO A 1 147 ? 9.741 47.125 16.797 1.00 22.40 151 PRO A CA 1
ATOM 1177 C C . PRO A 1 147 ? 9.954 45.792 17.510 1.00 24.79 151 PRO A C 1
ATOM 1178 O O . PRO A 1 147 ? 9.701 44.721 16.965 1.00 22.41 151 PRO A O 1
ATOM 1182 N N . ILE A 1 148 ? 10.450 45.868 18.746 1.00 19.97 152 ILE A N 1
ATOM 1183 C CA . ILE A 1 148 ? 10.608 44.712 19.622 1.00 16.54 152 ILE A CA 1
ATOM 1184 C C . ILE A 1 148 ? 9.485 44.753 20.649 1.00 18.01 152 ILE A C 1
ATOM 1185 O O . ILE A 1 148 ? 9.243 45.797 21.264 1.00 18.33 152 ILE A O 1
ATOM 1190 N N . TYR A 1 149 ? 8.808 43.622 20.849 1.00 16.63 153 TYR A N 1
ATOM 1191 C CA . TYR A 1 149 ? 7.601 43.587 21.671 1.00 17.01 153 TYR A CA 1
ATOM 1192 C C . TYR A 1 149 ? 7.586 42.363 22.570 1.00 16.48 153 TYR A C 1
ATOM 1193 O O . TYR A 1 149 ? 8.086 41.294 22.205 1.00 18.03 153 TYR A O 1
ATOM 1202 N N . VAL A 1 150 ? 6.976 42.524 23.739 1.00 18.41 154 VAL A N 1
ATOM 1203 C CA . VAL A 1 150 ? 6.586 41.382 24.565 1.00 16.66 154 VAL A CA 1
ATOM 1204 C C . VAL A 1 150 ? 5.065 41.398 24.640 1.00 19.12 154 VAL A C 1
ATOM 1205 O O . VAL A 1 150 ? 4.461 42.478 24.704 1.00 21.27 154 VAL A O 1
ATOM 1209 N N . PRO A 1 151 ? 4.400 40.247 24.594 1.00 18.22 155 PRO A N 1
ATOM 1210 C CA . PRO A 1 151 ? 2.937 40.259 24.658 1.00 19.70 155 PRO A CA 1
ATOM 1211 C C . PRO A 1 151 ? 2.435 40.457 26.081 1.00 22.65 155 PRO A C 1
ATOM 1212 O O . PRO A 1 151 ? 3.018 39.965 27.052 1.00 22.74 155 PRO A O 1
ATOM 1216 N N . THR A 1 152 ? 1.347 41.218 26.191 1.00 21.13 156 THR A N 1
ATOM 1217 C CA . THR A 1 152 ? 0.561 41.315 27.414 1.00 23.23 156 THR A CA 1
ATOM 1218 C C . THR A 1 152 ? -0.907 41.226 27.032 1.00 21.20 156 THR A C 1
ATOM 1219 O O . THR A 1 152 ? -1.281 41.449 25.878 1.00 23.78 156 THR A O 1
ATOM 1223 N N . PHE A 1 153 ? -1.748 40.929 28.021 1.00 19.95 157 PHE A N 1
ATOM 1224 C CA . PHE A 1 153 ? -3.176 40.816 27.796 1.00 20.77 157 PHE A CA 1
ATOM 1225 C C . PHE A 1 153 ? -3.915 41.782 28.714 1.00 21.79 157 PHE A C 1
ATOM 1226 O O . PHE A 1 153 ? -3.641 41.842 29.915 1.00 23.84 157 PHE A O 1
ATOM 1234 N N . GLU A 1 154 ? -4.813 42.570 28.137 1.00 22.35 158 GLU A N 1
ATOM 1235 C CA . GLU A 1 154 ? -5.648 43.501 28.898 1.00 23.52 158 GLU A CA 1
ATOM 1236 C C . GLU A 1 154 ? -7.097 43.133 28.624 1.00 24.36 158 GLU A C 1
ATOM 1237 O O . GLU A 1 154 ? -7.564 43.269 27.489 1.00 24.29 158 GLU A O 1
ATOM 1243 N N . ARG A 1 155 ? -7.804 42.656 29.655 1.00 25.28 159 ARG A N 1
ATOM 1244 C CA . ARG A 1 155 ? -9.188 42.214 29.512 1.00 27.70 159 ARG A CA 1
ATOM 1245 C C . ARG A 1 155 ? -9.344 41.225 28.362 1.00 27.13 159 ARG A C 1
ATOM 1246 O O . ARG A 1 155 ? -10.298 41.293 27.583 1.00 34.35 159 ARG A O 1
ATOM 1254 N N . GLY A 1 156 ? -8.386 40.308 28.252 1.00 26.23 160 GLY A N 1
ATOM 1255 C CA . GLY A 1 156 ? -8.427 39.236 27.280 1.00 32.11 160 GLY A CA 1
ATOM 1256 C C . GLY A 1 156 ? -7.894 39.568 25.905 1.00 30.49 160 GLY A C 1
ATOM 1257 O O . GLY A 1 156 ? -7.811 38.668 25.062 1.00 39.83 160 GLY A O 1
ATOM 1258 N N . GLU A 1 157 ? -7.531 40.818 25.639 1.00 28.06 161 GLU A N 1
ATOM 1259 C CA . GLU A 1 157 ? -7.054 41.208 24.319 1.00 27.27 161 GLU A CA 1
ATOM 1260 C C . GLU A 1 157 ? -5.540 41.375 24.331 1.00 29.83 161 GLU A C 1
ATOM 1261 O O . GLU A 1 157 ? -4.974 41.956 25.263 1.00 25.76 161 GLU A O 1
ATOM 1267 N N . LEU A 1 158 ? -4.893 40.851 23.292 1.00 24.54 162 LEU A N 1
ATOM 1268 C CA . LEU A 1 158 ? -3.446 40.935 23.175 1.00 23.64 162 LEU A CA 1
ATOM 1269 C C . LEU A 1 158 ? -3.008 42.375 22.936 1.00 21.56 162 LEU A C 1
ATOM 1270 O O . LEU A 1 158 ? -3.550 43.057 22.065 1.00 27.92 162 LEU A O 1
ATOM 1275 N N . ARG A 1 159 ? -2.029 42.837 23.716 1.00 20.36 163 ARG A N 1
ATOM 1276 C CA . ARG A 1 159 ? -1.371 44.120 23.489 1.00 23.56 163 ARG A CA 1
ATOM 1277 C C . ARG A 1 159 ? 0.130 43.906 23.445 1.00 23.83 163 ARG A C 1
ATOM 1278 O O . ARG A 1 159 ? 0.717 43.389 24.402 1.00 27.68 163 ARG A O 1
ATOM 1286 N N . LEU A 1 160 ? 0.752 44.327 22.355 1.00 19.85 164 LEU A N 1
ATOM 1287 C CA . LEU A 1 160 ? 2.202 44.263 22.228 1.00 23.15 164 LEU A CA 1
ATOM 1288 C C . LEU A 1 160 ? 2.794 45.553 22.774 1.00 19.57 164 LEU A C 1
ATOM 1289 O O . LEU A 1 160 ? 2.376 46.647 22.377 1.00 24.00 164 LEU A O 1
ATOM 1294 N N . ILE A 1 161 ? 3.734 45.425 23.708 1.00 23.74 165 ILE A N 1
ATOM 1295 C CA . ILE A 1 161 ? 4.401 46.588 24.285 1.00 25.97 165 ILE A CA 1
ATOM 1296 C C . ILE A 1 161 ? 5.911 46.386 24.246 1.00 26.98 165 ILE A C 1
ATOM 1297 O O . ILE A 1 161 ? 6.417 45.258 24.267 1.00 21.45 165 ILE A O 1
ATOM 1302 N N . HIS A 1 162 ? 6.632 47.504 24.179 1.00 22.57 166 HIS A N 1
ATOM 1303 C CA . HIS A 1 162 ? 8.082 47.455 24.124 1.00 21.64 166 HIS A CA 1
ATOM 1304 C C . HIS A 1 162 ? 8.653 46.938 25.445 1.00 16.57 166 HIS A C 1
ATOM 1305 O O . HIS A 1 162 ? 8.117 47.228 26.519 1.00 20.76 166 HIS A O 1
ATOM 1312 N N . PRO A 1 163 ? 9.745 46.169 25.385 1.00 21.04 167 PRO A N 1
ATOM 1313 C CA . PRO A 1 163 ? 10.317 45.587 26.604 1.00 29.05 167 PRO A CA 1
ATOM 1314 C C . PRO A 1 163 ? 11.125 46.555 27.445 1.00 38.00 167 PRO A C 1
ATOM 1315 O O . PRO A 1 163 ? 11.446 46.210 28.587 1.00 37.76 167 PRO A O 1
ATOM 1319 N N . ARG A 1 164 ? 11.479 47.743 26.935 1.00 28.40 168 ARG A N 1
ATOM 1320 C CA . ARG A 1 164 ? 12.214 48.671 27.784 1.00 31.75 168 ARG A CA 1
ATOM 1321 C C . ARG A 1 164 ? 11.356 49.187 28.930 1.00 36.22 168 ARG A C 1
ATOM 1322 O O . ARG A 1 164 ? 11.868 49.896 29.803 1.00 37.12 168 ARG A O 1
ATOM 1330 N N . GLU A 1 165 ? 10.071 48.856 28.939 1.00 36.32 169 GLU A N 1
ATOM 1331 C CA . GLU A 1 165 ? 9.236 48.991 30.126 1.00 31.00 169 GLU A CA 1
ATOM 1332 C C . GLU A 1 165 ? 9.398 47.707 30.936 1.00 33.78 169 GLU A C 1
ATOM 1333 O O . GLU A 1 165 ? 8.891 46.647 30.548 1.00 40.17 169 GLU A O 1
ATOM 1339 N N . PHE A 1 166 ? 10.146 47.782 32.031 1.00 28.18 170 PHE A N 1
ATOM 1340 C CA . PHE A 1 166 ? 10.419 46.574 32.790 1.00 25.86 170 PHE A CA 1
ATOM 1341 C C . PHE A 1 166 ? 9.228 46.207 33.675 1.00 29.59 170 PHE A C 1
ATOM 1342 O O . PHE A 1 166 ? 8.301 47.000 33.896 1.00 25.54 170 PHE A O 1
ATOM 1350 N N . ARG A 1 167 ? 9.263 44.971 34.171 1.00 35.51 171 ARG A N 1
ATOM 1351 C CA . ARG A 1 167 ? 8.244 44.423 35.061 1.00 33.97 171 ARG A CA 1
ATOM 1352 C C . ARG A 1 167 ? 8.785 44.475 36.485 1.00 30.19 171 ARG A C 1
ATOM 1353 O O . ARG A 1 167 ? 9.768 43.795 36.810 1.00 28.37 171 ARG A O 1
ATOM 1361 N N . LYS A 1 168 ? 8.147 45.277 37.332 1.00 31.09 172 LYS A N 1
ATOM 1362 C CA . LYS A 1 168 ? 8.642 45.462 38.688 1.00 35.91 172 LYS A CA 1
ATOM 1363 C C . LYS A 1 168 ? 8.638 44.136 39.445 1.00 42.02 172 LYS A C 1
ATOM 1364 O O . LYS A 1 168 ? 7.645 43.399 39.437 1.00 40.97 172 LYS A O 1
ATOM 1370 N N . GLY A 1 169 ? 9.764 43.823 40.084 1.00 35.15 173 GLY A N 1
ATOM 1371 C CA . GLY A 1 169 ? 9.896 42.626 40.883 1.00 37.29 173 GLY A CA 1
ATOM 1372 C C . GLY A 1 169 ? 10.574 41.451 40.195 1.00 36.52 173 GLY A C 1
ATOM 1373 O O . GLY A 1 169 ? 11.023 40.530 40.888 1.00 39.16 173 GLY A O 1
ATOM 1374 N N . GLU A 1 170 ? 10.650 41.436 38.866 1.00 27.47 174 GLU A N 1
ATOM 1375 C CA . GLU A 1 170 ? 11.299 40.307 38.205 1.00 23.24 174 GLU A CA 1
ATOM 1376 C C . GLU A 1 170 ? 12.816 40.445 38.323 1.00 25.24 174 GLU A C 1
ATOM 1377 O O . GLU A 1 170 ? 13.354 41.549 38.471 1.00 21.69 174 GLU A O 1
ATOM 1383 N N . GLU A 1 171 ? 13.497 39.301 38.321 1.00 23.06 175 GLU A N 1
ATOM 1384 C CA . GLU A 1 171 ? 14.880 39.191 38.766 1.00 25.01 175 GLU A CA 1
ATOM 1385 C C . GLU A 1 171 ? 15.840 39.233 37.586 1.00 21.42 175 GLU A C 1
ATOM 1386 O O . GLU A 1 171 ? 15.503 38.798 36.482 1.00 20.30 175 GLU A O 1
ATOM 1392 N N . ASP A 1 172 ? 17.063 39.714 37.845 1.00 17.52 176 ASP A N 1
ATOM 1393 C CA . ASP A 1 172 ? 18.120 39.625 36.848 1.00 16.58 176 ASP A CA 1
ATOM 1394 C C . ASP A 1 172 ? 18.525 38.168 36.663 1.00 16.17 176 ASP A C 1
ATOM 1395 O O . ASP A 1 172 ? 18.719 37.433 37.643 1.00 19.87 176 ASP A O 1
ATOM 1400 N N . CYS A 1 173 ? 18.661 37.752 35.420 1.00 19.80 177 CYS A N 1
ATOM 1401 C CA . CYS A 1 173 ? 19.125 36.408 35.081 1.00 15.01 177 CYS A CA 1
ATOM 1402 C C . CYS A 1 173 ? 20.518 36.584 34.490 1.00 14.53 177 CYS A C 1
ATOM 1403 O O . CYS A 1 173 ? 20.650 37.029 33.354 1.00 17.67 177 CYS A O 1
ATOM 1406 N N . ILE A 1 174 ? 21.559 36.270 35.274 1.00 14.87 178 ILE A N 1
ATOM 1407 C CA . ILE A 1 174 ? 22.943 36.572 34.892 1.00 14.59 178 ILE A CA 1
ATOM 1408 C C . ILE A 1 174 ? 23.633 35.316 34.365 1.00 14.34 178 ILE A C 1
ATOM 1409 O O . ILE A 1 174 ? 23.596 34.255 35.004 1.00 17.10 178 ILE A O 1
ATOM 1414 N N . HIS A 1 175 ? 24.285 35.448 33.209 1.00 16.35 179 HIS A N 1
ATOM 1415 C CA . HIS A 1 175 ? 25.220 34.464 32.679 1.00 13.71 179 HIS A CA 1
ATOM 1416 C C . HIS A 1 175 ? 26.572 35.142 32.565 1.00 16.05 179 HIS A C 1
ATOM 1417 O O . HIS A 1 175 ? 26.660 36.244 32.022 1.00 17.50 179 HIS A O 1
ATOM 1424 N N . TYR A 1 176 ? 27.611 34.499 33.087 1.00 17.81 180 TYR A N 1
ATOM 1425 C CA . TYR A 1 176 ? 28.965 35.033 32.987 1.00 19.29 180 TYR A CA 1
ATOM 1426 C C . TYR A 1 176 ? 29.646 34.482 31.744 1.00 19.37 180 TYR A C 1
ATOM 1427 O O . TYR A 1 176 ? 29.650 33.269 31.522 1.00 15.51 180 TYR A O 1
ATOM 1436 N N . ILE A 1 177 ? 30.230 35.373 30.948 1.00 16.72 181 ILE A N 1
ATOM 1437 C CA . ILE A 1 177 ? 30.856 35.028 29.678 1.00 17.47 181 ILE A CA 1
ATOM 1438 C C . ILE A 1 177 ? 32.346 35.302 29.818 1.00 14.86 181 ILE A C 1
ATOM 1439 O O . ILE A 1 177 ? 32.752 36.451 30.012 1.00 16.29 181 ILE A O 1
ATOM 1444 N N . TYR A 1 178 ? 33.163 34.257 29.738 1.00 17.68 182 TYR A N 1
ATOM 1445 C CA . TYR A 1 178 ? 34.612 34.396 29.859 1.00 24.04 182 TYR A CA 1
ATOM 1446 C C . TYR A 1 178 ? 35.200 34.274 28.454 1.00 15.60 182 TYR A C 1
ATOM 1447 O O . TYR A 1 178 ? 35.337 33.172 27.932 1.00 16.72 182 TYR A O 1
ATOM 1456 N N . GLU A 1 179 ? 35.538 35.415 27.840 1.00 19.55 183 GLU A N 1
ATOM 1457 C CA . GLU A 1 179 ? 36.015 35.462 26.460 1.00 18.05 183 GLU A CA 1
ATOM 1458 C C . GLU A 1 179 ? 37.528 35.353 26.414 1.00 19.15 183 GLU A C 1
ATOM 1459 O O . GLU A 1 179 ? 38.233 35.986 27.204 1.00 17.33 183 GLU A O 1
ATOM 1465 N N . PHE A 1 180 ? 38.031 34.576 25.463 1.00 16.38 184 PHE A N 1
ATOM 1466 C CA . PHE A 1 180 ? 39.475 34.514 25.297 1.00 17.24 184 PHE A CA 1
ATOM 1467 C C . PHE A 1 180 ? 39.813 34.605 23.816 1.00 19.70 184 PHE A C 1
ATOM 1468 O O . PHE A 1 180 ? 39.049 34.130 22.973 1.00 18.33 184 PHE A O 1
ATOM 1476 N N . PRO A 1 181 ? 40.926 35.251 23.471 1.00 21.68 185 PRO A N 1
ATOM 1477 C CA . PRO A 1 181 ? 41.311 35.396 22.061 1.00 22.56 185 PRO A CA 1
ATOM 1478 C C . PRO A 1 181 ? 41.994 34.138 21.535 1.00 25.42 185 PRO A C 1
ATOM 1479 O O . PRO A 1 181 ? 42.431 33.256 22.280 1.00 24.27 185 PRO A O 1
ATOM 1483 N N . ARG A 1 182 ? 42.071 34.068 20.209 1.00 28.91 186 ARG A N 1
ATOM 1484 C CA . ARG A 1 182 ? 42.956 33.113 19.555 1.00 24.95 186 ARG A CA 1
ATOM 1485 C C . ARG A 1 182 ? 44.383 33.304 20.055 1.00 23.95 186 ARG A C 1
ATOM 1486 O O . ARG A 1 182 ? 44.866 34.436 20.172 1.00 22.99 186 ARG A O 1
ATOM 1494 N N . ASN A 1 183 ? 45.052 32.187 20.371 1.00 23.39 187 ASN A N 1
ATOM 1495 C CA . ASN A 1 183 ? 46.410 32.152 20.920 1.00 30.08 187 ASN A CA 1
ATOM 1496 C C . ASN A 1 183 ? 46.504 32.666 22.358 1.00 28.04 187 ASN A C 1
ATOM 1497 O O . ASN A 1 183 ? 47.609 32.957 22.834 1.00 24.91 187 ASN A O 1
ATOM 1502 N N . PHE A 1 184 ? 45.379 32.795 23.068 1.00 22.33 188 PHE A N 1
ATOM 1503 C CA . PHE A 1 184 ? 45.428 33.136 24.486 1.00 22.25 188 PHE A CA 1
ATOM 1504 C C . PHE A 1 184 ? 46.287 32.126 25.231 1.00 22.45 188 PHE A C 1
ATOM 1505 O O . PHE A 1 184 ? 46.103 30.917 25.084 1.00 22.58 188 PHE A O 1
ATOM 1513 N N . LYS A 1 185 ? 47.229 32.621 26.028 1.00 21.21 189 LYS A N 1
ATOM 1514 C CA . LYS A 1 185 ? 48.156 31.775 26.762 1.00 26.80 189 LYS A CA 1
ATOM 1515 C C . LYS A 1 185 ? 47.794 31.724 28.238 1.00 30.71 189 LYS A C 1
ATOM 1516 O O . LYS A 1 185 ? 47.476 32.750 28.850 1.00 30.31 189 LYS A O 1
ATOM 1522 N N . VAL A 1 186 ? 47.823 30.518 28.794 1.00 24.52 190 VAL A N 1
ATOM 1523 C CA . VAL A 1 186 ? 47.775 30.328 30.240 1.00 23.60 190 VAL A CA 1
ATOM 1524 C C . VAL A 1 186 ? 48.535 29.048 30.550 1.00 25.68 190 VAL A C 1
ATOM 1525 O O . VAL A 1 186 ? 48.312 28.015 29.910 1.00 27.74 190 VAL A O 1
ATOM 1529 N N . LEU A 1 187 ? 49.474 29.135 31.495 1.00 23.43 191 LEU A N 1
ATOM 1530 C CA . LEU A 1 187 ? 50.408 28.046 31.811 1.00 24.55 191 LEU A CA 1
ATOM 1531 C C . LEU A 1 187 ? 51.088 27.634 30.505 1.00 33.55 191 LEU A C 1
ATOM 1532 O O . LEU A 1 187 ? 51.623 28.503 29.800 1.00 27.04 191 LEU A O 1
ATOM 1537 N N . ASP A 1 188 ? 51.084 26.353 30.143 1.00 25.81 192 ASP A N 1
ATOM 1538 C CA . ASP A 1 188 ? 51.637 25.881 28.883 1.00 26.56 192 ASP A CA 1
ATOM 1539 C C . ASP A 1 188 ? 50.566 25.679 27.815 1.00 31.83 192 ASP A C 1
ATOM 1540 O O . ASP A 1 188 ? 50.843 25.059 26.786 1.00 33.11 192 ASP A O 1
ATOM 1545 N N . PHE A 1 189 ? 49.363 26.196 28.028 1.00 26.37 193 PHE A N 1
ATOM 1546 C CA . PHE A 1 189 ? 48.270 26.051 27.077 1.00 30.02 193 PHE A CA 1
ATOM 1547 C C . PHE A 1 189 ? 48.131 27.292 26.203 1.00 33.61 193 PHE A C 1
ATOM 1548 O O . PHE A 1 189 ? 48.487 28.409 26.590 1.00 29.88 193 PHE A O 1
ATOM 1556 N N . GLU A 1 190 ? 47.578 27.083 25.015 1.00 24.37 194 GLU A N 1
ATOM 1557 C CA . GLU A 1 190 ? 47.342 28.181 24.091 1.00 23.34 194 GLU A CA 1
ATOM 1558 C C . GLU A 1 190 ? 46.060 27.884 23.326 1.00 27.53 194 GLU A C 1
ATOM 1559 O O . GLU A 1 190 ? 45.902 26.784 22.789 1.00 30.76 194 GLU A O 1
ATOM 1565 N N . ALA A 1 191 ? 45.138 28.844 23.315 1.00 26.75 195 ALA A N 1
ATOM 1566 C CA . ALA A 1 191 ? 43.841 28.642 22.667 1.00 21.41 195 ALA A CA 1
ATOM 1567 C C . ALA A 1 191 ? 44.039 28.499 21.163 1.00 22.25 195 ALA A C 1
ATOM 1568 O O . ALA A 1 191 ? 44.655 29.377 20.541 1.00 25.92 195 ALA A O 1
ATOM 1570 N N . PRO A 1 192 ? 43.569 27.415 20.543 1.00 26.62 196 PRO A N 1
ATOM 1571 C CA . PRO A 1 192 ? 43.713 27.296 19.087 1.00 32.58 196 PRO A CA 1
ATOM 1572 C C . PRO A 1 192 ? 42.742 28.170 18.309 1.00 31.21 196 PRO A C 1
ATOM 1573 O O . PRO A 1 192 ? 43.007 28.442 17.129 1.00 29.56 196 PRO A O 1
ATOM 1577 N N . ARG A 1 193 ? 41.641 28.614 18.927 1.00 28.35 197 ARG A N 1
ATOM 1578 C CA . ARG A 1 193 ? 40.635 29.473 18.307 1.00 29.58 197 ARG A CA 1
ATOM 1579 C C . ARG A 1 193 ? 40.085 30.407 19.379 1.00 30.36 197 ARG A C 1
ATOM 1580 O O . ARG A 1 193 ? 40.007 30.036 20.552 1.00 24.68 197 ARG A O 1
ATOM 1588 N N . GLU A 1 194 ? 39.695 31.618 18.971 1.00 22.32 198 GLU A N 1
ATOM 1589 C CA . GLU A 1 194 ? 38.956 32.493 19.878 1.00 20.43 198 GLU A CA 1
ATOM 1590 C C . GLU A 1 194 ? 37.631 31.848 20.258 1.00 21.19 198 GLU A C 1
ATOM 1591 O O . GLU A 1 194 ? 36.959 31.244 19.420 1.00 23.16 198 GLU A O 1
ATOM 1597 N N . ASN A 1 195 ? 37.252 31.976 21.532 1.00 21.08 199 ASN A N 1
ATOM 1598 C CA . ASN A 1 195 ? 36.001 31.390 22.001 1.00 19.77 199 ASN A CA 1
ATOM 1599 C C . ASN A 1 195 ? 35.662 31.876 23.412 1.00 19.43 199 ASN A C 1
ATOM 1600 O O . ASN A 1 195 ? 36.209 32.888 23.876 1.00 16.73 199 ASN A O 1
ATOM 1605 N N . ARG A 1 196 ? 34.759 31.178 24.103 1.00 16.84 200 ARG A N 1
ATOM 1606 C CA . ARG A 1 196 ? 34.395 31.601 25.451 1.00 17.13 200 ARG A CA 1
ATOM 1607 C C . ARG A 1 196 ? 33.864 30.421 26.251 1.00 23.09 200 ARG A C 1
ATOM 1608 O O . ARG A 1 196 ? 33.447 29.405 25.695 1.00 25.09 200 ARG A O 1
ATOM 1616 N N . PHE A 1 197 ? 33.882 30.578 27.569 1.00 19.82 201 PHE A N 1
ATOM 1617 C CA . PHE A 1 197 ? 33.191 29.671 28.475 1.00 20.59 201 PHE A CA 1
ATOM 1618 C C . PHE A 1 197 ? 32.036 30.429 29.107 1.00 14.81 201 PHE A C 1
ATOM 1619 O O . PHE A 1 197 ? 32.179 31.607 29.439 1.00 14.98 201 PHE A O 1
ATOM 1627 N N . ILE A 1 198 ? 30.891 29.762 29.290 1.00 14.98 202 ILE A N 1
ATOM 1628 C CA . ILE A 1 198 ? 29.693 30.431 29.817 1.00 19.69 202 ILE A CA 1
ATOM 1629 C C . ILE A 1 198 ? 29.291 29.729 31.105 1.00 25.09 202 ILE A C 1
ATOM 1630 O O . ILE A 1 198 ? 29.022 28.518 31.097 1.00 19.97 202 ILE A O 1
ATOM 1635 N N . GLY A 1 199 ? 29.280 30.481 32.210 1.00 19.84 203 GLY A N 1
ATOM 1636 C CA . GLY A 1 199 ? 28.754 30.004 33.474 1.00 21.85 203 GLY A CA 1
ATOM 1637 C C . GLY A 1 199 ? 27.367 30.568 33.685 1.00 18.65 203 GLY A C 1
ATOM 1638 O O . GLY A 1 199 ? 27.213 31.772 33.895 1.00 15.70 203 GLY A O 1
ATOM 1639 N N . ALA A 1 200 ? 26.341 29.720 33.595 1.00 19.42 204 ALA A N 1
ATOM 1640 C CA . ALA A 1 200 ? 24.960 30.184 33.640 1.00 19.26 204 ALA A CA 1
ATOM 1641 C C . ALA A 1 200 ? 24.494 30.163 35.088 1.00 22.88 204 ALA A C 1
ATOM 1642 O O . ALA A 1 200 ? 24.425 29.094 35.706 1.00 22.29 204 ALA A O 1
ATOM 1644 N N . ALA A 1 201 ? 24.167 31.338 35.628 1.00 19.94 205 ALA A N 1
ATOM 1645 C CA . ALA A 1 201 ? 23.928 31.478 37.058 1.00 24.00 205 ALA A CA 1
ATOM 1646 C C . ALA A 1 201 ? 22.530 32.000 37.378 1.00 23.49 205 ALA A C 1
ATOM 1647 O O . ALA A 1 201 ? 22.337 32.646 38.406 1.00 26.82 205 ALA A O 1
ATOM 1649 N N . ASP A 1 202 ? 21.539 31.723 36.529 1.00 21.19 206 ASP A N 1
ATOM 1650 C CA . ASP A 1 202 ? 20.169 32.111 36.833 1.00 16.51 206 ASP A CA 1
ATOM 1651 C C . ASP A 1 202 ? 19.311 30.874 37.060 1.00 22.48 206 ASP A C 1
ATOM 1652 O O . ASP A 1 202 ? 19.717 29.741 36.794 1.00 22.07 206 ASP A O 1
ATOM 1657 N N . ASP A 1 203 ? 18.128 31.112 37.616 1.00 20.43 207 ASP A N 1
ATOM 1658 C CA . ASP A 1 203 ? 17.245 30.053 38.090 1.00 18.55 207 ASP A CA 1
ATOM 1659 C C . ASP A 1 203 ? 16.007 29.866 37.224 1.00 18.32 207 ASP A C 1
ATOM 1660 O O . ASP A 1 203 ? 15.103 29.107 37.600 1.00 21.52 207 ASP A O 1
ATOM 1665 N N . TYR A 1 204 ? 15.933 30.535 36.085 1.00 17.33 208 TYR A N 1
ATOM 1666 C CA . TYR A 1 204 ? 14.760 30.449 35.226 1.00 17.97 208 TYR A CA 1
ATOM 1667 C C . TYR A 1 204 ? 15.064 29.739 33.918 1.00 18.67 208 TYR A C 1
ATOM 1668 O O . TYR A 1 204 ? 14.392 28.767 33.568 1.00 19.77 208 TYR A O 1
ATOM 1677 N N . ASN A 1 205 ? 16.079 30.208 33.195 1.00 19.43 209 ASN A N 1
ATOM 1678 C CA . ASN A 1 205 ? 16.421 29.589 31.925 1.00 15.54 209 ASN A CA 1
ATOM 1679 C C . ASN A 1 205 ? 16.867 28.126 32.025 1.00 18.06 209 ASN A C 1
ATOM 1680 O O . ASN A 1 205 ? 16.556 27.376 31.086 1.00 19.26 209 ASN A O 1
ATOM 1685 N N . PRO A 1 206 ? 17.563 27.656 33.079 1.00 18.60 210 PRO A N 1
ATOM 1686 C CA . PRO A 1 206 ? 17.963 26.234 33.116 1.00 19.64 210 PRO A CA 1
ATOM 1687 C C . PRO A 1 206 ? 16.812 25.259 33.100 1.00 20.30 210 PRO A C 1
ATOM 1688 O O . PRO A 1 206 ? 17.020 24.077 32.775 1.00 22.29 210 PRO A O 1
ATOM 1692 N N . ILE A 1 207 ? 15.612 25.691 33.473 1.00 19.87 211 ILE A N 1
ATOM 1693 C CA . ILE A 1 207 ? 14.451 24.815 33.506 1.00 19.47 211 ILE A CA 1
ATOM 1694 C C . ILE A 1 207 ? 13.469 25.160 32.398 1.00 19.03 211 ILE A C 1
ATOM 1695 O O . ILE A 1 207 ? 12.339 24.657 32.397 1.00 19.76 211 ILE A O 1
ATOM 1700 N N . LEU A 1 208 ? 13.881 26.004 31.448 1.00 17.98 212 LEU A N 1
ATOM 1701 C CA . LEU A 1 208 ? 13.015 26.515 30.381 1.00 24.81 212 LEU A CA 1
ATOM 1702 C C . LEU A 1 208 ? 11.713 27.066 30.960 1.00 27.80 212 LEU A C 1
ATOM 1703 O O . LEU A 1 208 ? 10.604 26.662 30.597 1.00 21.77 212 LEU A O 1
ATOM 1708 N N . TYR A 1 209 ? 11.869 27.995 31.897 1.00 20.35 213 TYR A N 1
ATOM 1709 C CA . TYR A 1 209 ? 10.723 28.676 32.486 1.00 20.77 213 TYR A CA 1
ATOM 1710 C C . TYR A 1 209 ? 9.927 29.376 31.394 1.00 18.86 213 TYR A C 1
ATOM 1711 O O . TYR A 1 209 ? 10.504 30.055 30.545 1.00 17.16 213 TYR A O 1
ATOM 1720 N N . VAL A 1 210 ? 8.607 29.178 31.386 1.00 19.10 214 VAL A N 1
ATOM 1721 C CA . VAL A 1 210 ? 7.716 29.837 30.431 1.00 17.59 214 VAL A CA 1
ATOM 1722 C C . VAL A 1 210 ? 6.692 30.672 31.202 1.00 18.61 214 VAL A C 1
ATOM 1723 O O . VAL A 1 210 ? 6.065 30.172 32.148 1.00 19.18 214 VAL A O 1
ATOM 1727 N N . ARG A 1 211 ? 6.531 31.936 30.794 1.00 17.40 215 ARG A N 1
ATOM 1728 C CA . ARG A 1 211 ? 5.575 32.850 31.424 1.00 23.60 215 ARG A CA 1
ATOM 1729 C C . ARG A 1 211 ? 4.141 32.370 31.233 1.00 20.36 215 ARG A C 1
ATOM 1730 O O . ARG A 1 211 ? 3.780 31.840 30.181 1.00 20.10 215 ARG A O 1
ATOM 1738 N N . GLU A 1 212 ? 3.293 32.640 32.239 1.00 20.89 216 GLU A N 1
ATOM 1739 C CA . GLU A 1 212 ? 1.951 32.059 32.248 1.00 18.94 216 GLU A CA 1
ATOM 1740 C C . GLU A 1 212 ? 1.143 32.473 31.023 1.00 18.96 216 GLU A C 1
ATOM 1741 O O . GLU A 1 212 ? 0.393 31.660 30.468 1.00 20.51 216 GLU A O 1
ATOM 1747 N N . GLU A 1 213 ? 1.285 33.728 30.571 1.00 21.36 217 GLU A N 1
ATOM 1748 C CA . GLU A 1 213 ? 0.479 34.161 29.432 1.00 18.97 217 GLU A CA 1
ATOM 1749 C C . GLU A 1 213 ? 0.932 33.495 28.132 1.00 18.20 217 GLU A C 1
ATOM 1750 O O . GLU A 1 213 ? 0.125 33.347 27.202 1.00 20.63 217 GLU A O 1
ATOM 1756 N N . TRP A 1 214 ? 2.185 33.047 28.051 1.00 20.46 218 TRP A N 1
ATOM 1757 C CA . TRP A 1 214 ? 2.566 32.237 26.903 1.00 17.90 218 TRP A CA 1
ATOM 1758 C C . TRP A 1 214 ? 2.004 30.816 27.000 1.00 22.20 218 TRP A C 1
ATOM 1759 O O . TRP A 1 214 ? 1.685 30.219 25.971 1.00 25.71 218 TRP A O 1
ATOM 1770 N N . ILE A 1 215 ? 1.870 30.270 28.213 1.00 20.74 219 ILE A N 1
ATOM 1771 C CA . ILE A 1 215 ? 1.205 28.975 28.394 1.00 19.72 219 ILE A CA 1
ATOM 1772 C C . ILE A 1 215 ? -0.269 29.064 28.016 1.00 24.15 219 ILE A C 1
ATOM 1773 O O . ILE A 1 215 ? -0.803 28.184 27.330 1.00 25.99 219 ILE A O 1
ATOM 1778 N N . GLU A 1 216 ? -0.950 30.119 28.461 1.00 22.34 220 GLU A N 1
ATOM 1779 C CA . GLU A 1 216 ? -2.397 30.229 28.281 1.00 23.80 220 GLU A CA 1
ATOM 1780 C C . GLU A 1 216 ? -2.795 30.658 26.873 1.00 23.87 220 GLU A C 1
ATOM 1781 O O . GLU A 1 216 ? -3.843 30.237 26.372 1.00 24.53 220 GLU A O 1
ATOM 1787 N N . ARG A 1 217 ? -2.019 31.536 26.239 1.00 22.57 221 ARG A N 1
ATOM 1788 C CA . ARG A 1 217 ? -2.502 32.236 25.056 1.00 24.34 221 ARG A CA 1
ATOM 1789 C C . ARG A 1 217 ? -1.512 32.146 23.907 1.00 23.73 221 ARG A C 1
ATOM 1790 O O . ARG A 1 217 ? -1.409 33.070 23.100 1.00 19.25 221 ARG A O 1
ATOM 1798 N N . PHE A 1 218 ? -0.797 31.021 23.791 1.00 20.85 222 PHE A N 1
ATOM 1799 C CA . PHE A 1 218 ? 0.261 30.921 22.789 1.00 20.06 222 PHE A CA 1
ATOM 1800 C C . PHE A 1 218 ? -0.253 31.174 21.378 1.00 18.29 222 PHE A C 1
ATOM 1801 O O . PHE A 1 218 ? 0.400 31.869 20.592 1.00 21.06 222 PHE A O 1
ATOM 1809 N N . GLU A 1 219 ? -1.406 30.605 21.024 1.00 19.31 223 GLU A N 1
ATOM 1810 C CA . GLU A 1 219 ? -1.874 30.715 19.646 1.00 21.80 223 GLU A CA 1
ATOM 1811 C C . GLU A 1 219 ? -2.119 32.173 19.264 1.00 24.68 223 GLU A C 1
ATOM 1812 O O . GLU A 1 219 ? -1.731 32.617 18.176 1.00 21.09 223 GLU A O 1
ATOM 1818 N N . GLU A 1 220 ? -2.737 32.939 20.165 1.00 23.41 224 GLU A N 1
ATOM 1819 C CA . GLU A 1 220 ? -2.995 34.353 19.891 1.00 21.98 224 GLU A CA 1
ATOM 1820 C C . GLU A 1 220 ? -1.691 35.117 19.697 1.00 19.85 224 GLU A C 1
ATOM 1821 O O . GLU A 1 220 ? -1.574 35.955 18.797 1.00 20.02 224 GLU A O 1
ATOM 1827 N N . ILE A 1 221 ? -0.694 34.816 20.525 1.00 18.89 225 ILE A N 1
ATOM 1828 C CA . ILE A 1 221 ? 0.623 35.426 20.385 1.00 18.42 225 ILE A CA 1
ATOM 1829 C C . ILE A 1 221 ? 1.244 35.052 19.050 1.00 23.34 225 ILE A C 1
ATOM 1830 O O . ILE A 1 221 ? 1.742 35.911 18.317 1.00 17.59 225 ILE A O 1
ATOM 1835 N N . ALA A 1 222 ? 1.230 33.758 18.719 1.00 18.08 226 ALA A N 1
ATOM 1836 C CA . ALA A 1 222 ? 1.919 33.277 17.519 1.00 24.31 226 ALA A CA 1
ATOM 1837 C C . ALA A 1 222 ? 1.294 33.815 16.236 1.00 21.30 226 ALA A C 1
ATOM 1838 O O . ALA A 1 222 ? 1.988 33.946 15.221 1.00 23.20 226 ALA A O 1
ATOM 1840 N N . LYS A 1 223 ? -0.003 34.140 16.258 1.00 19.06 227 LYS A N 1
ATOM 1841 C CA . LYS A 1 223 ? -0.648 34.697 15.073 1.00 21.74 227 LYS A CA 1
ATOM 1842 C C . LYS A 1 223 ? -0.035 36.026 14.642 1.00 24.35 227 LYS A C 1
ATOM 1843 O O . LYS A 1 223 ? -0.235 36.443 13.495 1.00 22.24 227 LYS A O 1
ATOM 1849 N N . ARG A 1 224 ? 0.697 36.702 15.529 1.00 23.29 228 ARG A N 1
ATOM 1850 C CA . ARG A 1 224 ? 1.342 37.962 15.177 1.00 27.48 228 ARG A CA 1
ATOM 1851 C C . ARG A 1 224 ? 2.645 37.766 14.414 1.00 26.33 228 ARG A C 1
ATOM 1852 O O . ARG A 1 224 ? 3.290 38.760 14.075 1.00 27.68 228 ARG A O 1
ATOM 1860 N N . SER A 1 225 ? 3.031 36.528 14.117 1.00 20.69 229 SER A N 1
ATOM 1861 C CA . SER A 1 225 ? 4.311 36.238 13.482 1.00 19.49 229 SER A CA 1
ATOM 1862 C C . SER A 1 225 ? 4.129 35.361 12.249 1.00 26.22 229 SER A C 1
ATOM 1863 O O . SER A 1 225 ? 3.171 34.589 12.136 1.00 22.88 229 SER A O 1
ATOM 1866 N N . GLU A 1 226 ? 5.096 35.484 11.336 1.00 17.82 230 GLU A N 1
ATOM 1867 C CA . GLU A 1 226 ? 5.236 34.666 10.136 1.00 21.58 230 GLU A CA 1
ATOM 1868 C C . GLU A 1 226 ? 6.333 33.622 10.256 1.00 17.59 230 GLU A C 1
ATOM 1869 O O . GLU A 1 226 ? 6.337 32.646 9.495 1.00 22.45 230 GLU A O 1
ATOM 1875 N N . LEU A 1 227 ? 7.295 33.848 11.135 1.00 17.09 231 LEU A N 1
ATOM 1876 C CA . LEU A 1 227 ? 8.410 32.946 11.339 1.00 19.69 231 LEU A CA 1
ATOM 1877 C C . LEU A 1 227 ? 8.609 32.778 12.833 1.00 15.02 231 LEU A C 1
ATOM 1878 O O . LEU A 1 227 ? 8.244 33.650 13.622 1.00 18.15 231 LEU A O 1
ATOM 1883 N N . ALA A 1 228 ? 9.233 31.670 13.219 1.00 14.65 232 ALA A N 1
ATOM 1884 C CA . ALA A 1 228 ? 9.576 31.453 14.614 1.00 15.94 232 ALA A CA 1
ATOM 1885 C C . ALA A 1 228 ? 10.979 30.878 14.711 1.00 16.42 232 ALA A C 1
ATOM 1886 O O . ALA A 1 228 ? 11.369 30.022 13.910 1.00 18.67 232 ALA A O 1
ATOM 1888 N N . ILE A 1 229 ? 11.727 31.341 15.704 1.00 15.21 233 ILE A N 1
ATOM 1889 C CA . ILE A 1 229 ? 13.012 30.745 16.068 1.00 13.77 233 ILE A CA 1
ATOM 1890 C C . ILE A 1 229 ? 12.897 30.264 17.511 1.00 13.86 233 ILE A C 1
ATOM 1891 O O . ILE A 1 229 ? 12.516 31.039 18.401 1.00 18.42 233 ILE A O 1
ATOM 1896 N N . ILE A 1 230 ? 13.185 28.979 17.736 1.00 17.27 234 ILE A N 1
ATOM 1897 C CA . ILE A 1 230 ? 13.018 28.336 19.034 1.00 16.69 234 ILE A CA 1
ATOM 1898 C C . ILE A 1 230 ? 14.398 27.980 19.574 1.00 22.06 234 ILE A C 1
ATOM 1899 O O . ILE A 1 230 ? 15.230 27.411 18.848 1.00 15.45 234 ILE A O 1
ATOM 1904 N N . SER A 1 231 ? 14.629 28.311 20.846 1.00 17.01 235 SER A N 1
ATOM 1905 C CA . SER A 1 231 ? 15.899 28.048 21.509 1.00 16.84 235 SER A CA 1
ATOM 1906 C C . SER A 1 231 ? 15.694 27.830 23.005 1.00 16.46 235 SER A C 1
ATOM 1907 O O . SER A 1 231 ? 14.615 28.066 23.554 1.00 15.25 235 SER A O 1
ATOM 1910 N N . GLY A 1 232 ? 16.775 27.426 23.681 1.00 14.32 236 GLY A N 1
ATOM 1911 C CA . GLY A 1 232 ? 16.797 27.348 25.127 1.00 17.00 236 GLY A CA 1
ATOM 1912 C C . GLY A 1 232 ? 16.716 25.947 25.690 1.00 17.83 236 GLY A C 1
ATOM 1913 O O . GLY A 1 232 ? 16.653 25.797 26.914 1.00 14.31 236 GLY A O 1
ATOM 1914 N N . LEU A 1 233 ? 16.714 24.917 24.843 1.00 17.29 237 LEU A N 1
ATOM 1915 C CA . LEU A 1 233 ? 16.527 23.555 25.328 1.00 15.75 237 LEU A CA 1
ATOM 1916 C C . LEU A 1 233 ? 17.819 22.918 25.830 1.00 15.34 237 LEU A C 1
ATOM 1917 O O . LEU A 1 233 ? 17.754 21.913 26.550 1.00 14.97 237 LEU A O 1
ATOM 1922 N N . HIS A 1 234 ? 18.976 23.503 25.509 1.00 15.43 238 HIS A N 1
AT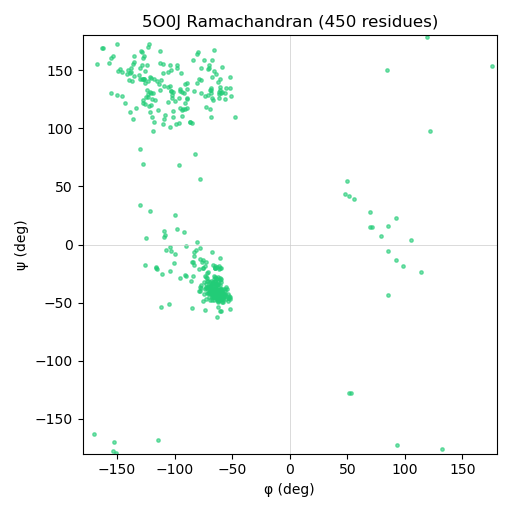OM 1923 C CA . HIS A 1 234 ? 20.253 22.862 25.820 1.00 18.16 238 HIS A CA 1
ATOM 1924 C C . HIS A 1 234 ? 20.547 22.573 27.299 1.00 19.47 238 HIS A C 1
ATOM 1925 O O . HIS A 1 234 ? 21.301 21.616 27.548 1.00 17.40 238 HIS A O 1
ATOM 1932 N N . PRO A 1 235 ? 20.060 23.320 28.305 1.00 16.63 239 PRO A N 1
ATOM 1933 C CA . PRO A 1 235 ? 20.427 22.967 29.686 1.00 18.51 239 PRO A CA 1
ATOM 1934 C C . PRO A 1 235 ? 19.572 21.860 30.306 1.00 14.55 239 PRO A C 1
ATOM 1935 O O . PRO A 1 235 ? 19.943 21.343 31.364 1.00 15.54 239 PRO A O 1
ATOM 1939 N N . LEU A 1 236 ? 18.484 21.455 29.664 1.00 14.46 240 LEU A N 1
ATOM 1940 C CA . LEU A 1 236 ? 17.558 20.492 30.258 1.00 14.70 240 LEU A CA 1
ATOM 1941 C C . LEU A 1 236 ? 18.236 19.135 30.427 1.00 16.88 240 LEU A C 1
ATOM 1942 O O . LEU A 1 236 ? 19.118 18.759 29.645 1.00 19.16 240 LEU A O 1
ATOM 1947 N N . THR A 1 237 ? 17.813 18.392 31.450 1.00 15.98 241 THR A N 1
ATOM 1948 C CA . THR A 1 237 ? 18.379 17.082 31.752 1.00 19.86 241 THR A CA 1
ATOM 1949 C C . THR A 1 237 ? 17.285 16.023 31.756 1.00 19.59 241 THR A C 1
ATOM 1950 O O . THR A 1 237 ? 16.091 16.331 31.731 1.00 20.36 241 THR A O 1
ATOM 1954 N N . GLN A 1 238 ? 17.712 14.754 31.808 1.00 17.83 242 GLN A N 1
ATOM 1955 C CA . GLN A 1 238 ? 16.754 13.657 31.934 1.00 18.58 242 GLN A CA 1
ATOM 1956 C C . GLN A 1 238 ? 15.908 13.771 33.194 1.00 19.32 242 GLN A C 1
ATOM 1957 O O . GLN A 1 238 ? 14.834 13.162 33.260 1.00 22.02 242 GLN A O 1
ATOM 1963 N N . GLU A 1 239 ? 16.362 14.526 34.192 1.00 20.51 243 GLU A N 1
ATOM 1964 C CA . GLU A 1 239 ? 15.613 14.664 35.436 1.00 21.64 243 GLU A CA 1
ATOM 1965 C C . GLU A 1 239 ? 14.525 15.726 35.385 1.00 20.33 243 GLU A C 1
ATOM 1966 O O . GLU A 1 239 ? 13.559 15.634 36.155 1.00 24.07 243 GLU A O 1
ATOM 1972 N N . ASN A 1 240 ? 14.662 16.759 34.555 1.00 20.23 244 ASN A N 1
ATOM 1973 C CA . ASN A 1 240 ? 13.715 17.870 34.593 1.00 22.37 244 ASN A CA 1
ATOM 1974 C C . ASN A 1 240 ? 13.067 18.169 33.247 1.00 19.09 244 ASN A C 1
ATOM 1975 O O . ASN A 1 240 ? 12.311 19.141 33.146 1.00 17.66 244 ASN A O 1
ATOM 1980 N N . HIS A 1 241 ? 13.315 17.350 32.218 1.00 20.78 245 HIS A N 1
ATOM 1981 C CA . HIS A 1 241 ? 12.894 17.690 30.863 1.00 21.03 245 HIS A CA 1
ATOM 1982 C C . HIS A 1 241 ? 11.401 17.502 30.617 1.00 23.57 245 HIS A C 1
ATOM 1983 O O . HIS A 1 241 ? 10.893 18.030 29.624 1.00 19.50 245 HIS A O 1
ATOM 1990 N N . GLY A 1 242 ? 10.689 16.788 31.486 1.00 22.03 246 GLY A N 1
ATOM 1991 C CA . GLY A 1 242 ? 9.332 16.360 31.180 1.00 23.47 246 GLY A CA 1
ATOM 1992 C C . GLY A 1 242 ? 8.362 17.498 30.926 1.00 20.42 246 GLY A C 1
ATOM 1993 O O . GLY A 1 242 ? 7.746 17.590 29.859 1.00 22.38 246 GLY A O 1
ATOM 1994 N N . LYS A 1 243 ? 8.231 18.380 31.909 1.00 20.97 247 LYS A N 1
ATOM 1995 C CA . LYS A 1 243 ? 7.306 19.506 31.786 1.00 26.22 247 LYS A CA 1
ATOM 1996 C C . LYS A 1 243 ? 7.691 20.461 30.660 1.00 24.63 247 LYS A C 1
ATOM 1997 O O . LYS A 1 243 ? 6.815 20.801 29.845 1.00 20.65 247 LYS A O 1
ATOM 2003 N N . PRO A 1 244 ? 8.949 20.904 30.531 1.00 16.39 248 PRO A N 1
ATOM 2004 C CA . PRO A 1 244 ? 9.288 21.820 29.420 1.00 22.59 248 PRO A CA 1
ATOM 2005 C C . PRO A 1 244 ? 9.081 21.227 28.032 1.00 24.53 248 PRO A C 1
ATOM 2006 O O . PRO A 1 244 ? 8.536 21.898 27.145 1.00 20.22 248 PRO A O 1
ATOM 2010 N N . ILE A 1 245 ? 9.553 20.000 27.800 1.00 20.40 249 ILE A N 1
ATOM 2011 C CA . ILE A 1 245 ? 9.434 19.400 26.472 1.00 24.84 249 ILE A CA 1
ATOM 2012 C C . ILE A 1 245 ? 7.969 19.203 26.098 1.00 23.69 249 ILE A C 1
ATOM 2013 O O . ILE A 1 245 ? 7.582 19.374 24.936 1.00 20.70 249 ILE A O 1
ATOM 2018 N N . LYS A 1 246 ? 7.126 18.860 27.078 1.00 22.13 250 LYS A N 1
ATOM 2019 C CA . LYS A 1 246 ? 5.701 18.722 26.805 1.00 24.53 250 LYS A CA 1
ATOM 2020 C C . LYS A 1 246 ? 5.112 20.034 26.297 1.00 22.97 250 LYS A C 1
ATOM 2021 O O . LYS A 1 246 ? 4.381 20.050 25.300 1.00 20.00 250 LYS A O 1
ATOM 2027 N N . LEU A 1 247 ? 5.472 21.149 26.935 1.00 18.43 251 LEU A N 1
ATOM 2028 C CA . LEU A 1 247 ? 4.996 22.458 26.499 1.00 21.93 251 LEU A CA 1
ATOM 2029 C C . LEU A 1 247 ? 5.533 22.822 25.117 1.00 22.19 251 LEU A C 1
ATOM 2030 O O . LEU A 1 247 ? 4.785 23.307 24.255 1.00 20.80 251 LEU A O 1
ATOM 2035 N N . VAL A 1 248 ? 6.819 22.585 24.884 1.00 18.17 252 VAL A N 1
ATOM 2036 C CA . VAL A 1 248 ? 7.416 22.935 23.597 1.00 17.65 252 VAL A CA 1
ATOM 2037 C C . VAL A 1 248 ? 6.709 22.204 22.457 1.00 20.23 252 VAL A C 1
ATOM 2038 O O . VAL A 1 248 ? 6.431 22.795 21.408 1.00 20.42 252 VAL A O 1
ATOM 2042 N N . ARG A 1 249 ? 6.383 20.915 22.650 1.00 21.51 253 ARG A N 1
ATOM 2043 C CA . ARG A 1 249 ? 5.673 20.171 21.609 1.00 19.91 253 ARG A CA 1
ATOM 2044 C C . ARG A 1 249 ? 4.288 20.754 21.363 1.00 20.28 253 ARG A C 1
ATOM 2045 O O . ARG A 1 249 ? 3.816 20.782 20.220 1.00 23.00 253 ARG A O 1
ATOM 2053 N N . GLU A 1 250 ? 3.603 21.191 22.431 1.00 23.27 254 GLU A N 1
ATOM 2054 C CA . GLU A 1 250 ? 2.308 21.847 22.258 1.00 20.34 254 GLU A CA 1
ATOM 2055 C C . GLU A 1 250 ? 2.429 23.134 21.450 1.00 20.68 254 GLU A C 1
ATOM 2056 O O . GLU A 1 250 ? 1.589 23.409 20.580 1.00 23.87 254 GLU A O 1
ATOM 2062 N N . HIS A 1 251 ? 3.468 23.924 21.705 1.00 18.11 255 HIS A N 1
ATOM 2063 C CA . HIS A 1 251 ? 3.642 25.158 20.947 1.00 22.17 255 HIS A CA 1
ATOM 2064 C C . HIS A 1 251 ? 4.006 24.874 19.497 1.00 24.36 255 HIS A C 1
ATOM 2065 O O . HIS A 1 251 ? 3.503 25.532 18.579 1.00 18.84 255 HIS A O 1
ATOM 2072 N N . LEU A 1 252 ? 4.881 23.896 19.277 1.00 18.90 256 LEU A N 1
ATOM 2073 C CA . LEU A 1 252 ? 5.246 23.511 17.920 1.00 24.57 256 LEU A CA 1
ATOM 2074 C C . LEU A 1 252 ? 4.027 23.039 17.135 1.00 24.05 256 LEU A C 1
ATOM 2075 O O . LEU A 1 252 ? 3.905 23.314 15.936 1.00 22.64 256 LEU A O 1
ATOM 2080 N N . LYS A 1 253 ? 3.117 22.320 17.796 1.00 18.09 257 LYS A N 1
ATOM 2081 C CA . LYS A 1 253 ? 1.887 21.904 17.132 1.00 20.09 257 LYS A CA 1
ATOM 2082 C C . LYS A 1 253 ? 1.086 23.108 16.640 1.00 20.61 257 LYS A C 1
ATOM 2083 O O . LYS A 1 253 ? 0.535 23.090 15.532 1.00 22.03 257 LYS A O 1
ATOM 2089 N N . ILE A 1 254 ? 0.988 24.151 17.469 1.00 24.30 258 ILE A N 1
ATOM 2090 C CA . ILE A 1 254 ? 0.275 25.365 17.081 1.00 22.88 258 ILE A CA 1
ATOM 2091 C C . ILE A 1 254 ? 1.003 26.073 15.940 1.00 21.34 258 ILE A C 1
ATOM 2092 O O . ILE A 1 254 ? 0.377 26.522 14.973 1.00 23.25 258 ILE A O 1
ATOM 2097 N N . LEU A 1 255 ? 2.330 26.184 16.029 1.00 20.48 259 LEU A N 1
ATOM 2098 C CA . LEU A 1 255 ? 3.085 26.776 14.926 1.00 22.82 259 LEU A CA 1
ATOM 2099 C C . LEU A 1 255 ? 2.844 26.006 13.627 1.00 22.00 259 LEU A C 1
ATOM 2100 O O . LEU A 1 255 ? 2.572 26.609 12.581 1.00 25.98 259 LEU A O 1
ATOM 2105 N N . ASN A 1 256 ? 2.900 24.667 13.683 1.00 19.69 260 ASN A N 1
ATOM 2106 C CA . ASN A 1 256 ? 2.583 23.858 12.504 1.00 21.53 260 ASN A CA 1
ATOM 2107 C C . ASN A 1 256 ? 1.169 24.141 12.001 1.00 24.72 260 ASN A C 1
ATOM 2108 O O . ASN A 1 256 ? 0.948 24.320 10.797 1.00 29.41 260 ASN A O 1
ATOM 2113 N N . ASP A 1 257 ? 0.181 24.120 12.905 1.00 25.57 261 ASP A N 1
ATOM 2114 C CA . ASP A 1 257 ? -1.203 24.293 12.476 1.00 23.88 261 ASP A CA 1
ATOM 2115 C C . ASP A 1 257 ? -1.422 25.660 11.849 1.00 27.17 261 ASP A C 1
ATOM 2116 O O . ASP A 1 257 ? -2.238 25.795 10.928 1.00 27.16 261 ASP A O 1
ATOM 2121 N N . LEU A 1 258 ? -0.719 26.682 12.338 1.00 21.49 262 LEU A N 1
ATOM 2122 C CA . LEU A 1 258 ? -0.808 28.029 11.783 1.00 23.86 262 LEU A CA 1
ATOM 2123 C C . LEU A 1 258 ? 0.056 28.225 10.541 1.00 25.69 262 LEU A C 1
ATOM 2124 O O . LEU A 1 258 ? 0.003 29.303 9.939 1.00 26.82 262 LEU A O 1
ATOM 2129 N N . GLY A 1 259 ? 0.857 27.235 10.153 1.00 26.14 263 GLY A N 1
ATOM 2130 C CA . GLY A 1 259 ? 1.719 27.388 8.994 1.00 25.86 263 GLY A CA 1
ATOM 2131 C C . GLY A 1 259 ? 2.862 28.367 9.191 1.00 28.75 263 GLY A C 1
ATOM 2132 O O . GLY A 1 259 ? 3.330 28.975 8.219 1.00 21.96 263 GLY A O 1
ATOM 2133 N N . ILE A 1 260 ? 3.320 28.541 10.424 1.00 21.18 264 ILE A N 1
ATOM 2134 C CA . ILE A 1 260 ? 4.441 29.427 10.728 1.00 23.12 264 ILE A CA 1
ATOM 2135 C C . ILE A 1 260 ? 5.741 28.635 10.618 1.00 22.29 264 ILE A C 1
ATOM 2136 O O . ILE A 1 260 ? 5.962 27.674 11.365 1.00 20.20 264 ILE A O 1
ATOM 2141 N N . ARG A 1 261 ? 6.605 29.039 9.689 1.00 20.05 265 ARG A N 1
ATOM 2142 C CA . ARG A 1 261 ? 7.864 28.340 9.473 1.00 16.65 265 ARG A CA 1
ATOM 2143 C C . ARG A 1 261 ? 8.772 28.533 10.683 1.00 17.95 265 ARG A C 1
ATOM 2144 O O . ARG A 1 261 ? 9.040 29.666 11.087 1.00 16.46 265 ARG A O 1
ATOM 2152 N N . ALA A 1 262 ? 9.261 27.427 11.252 1.00 17.88 266 ALA A N 1
ATOM 2153 C CA . ALA A 1 262 ? 9.996 27.447 12.508 1.00 18.24 266 ALA A CA 1
ATOM 2154 C C . ALA A 1 262 ? 11.420 26.942 12.316 1.00 15.71 266 ALA A C 1
ATOM 2155 O O . ALA A 1 262 ? 11.653 2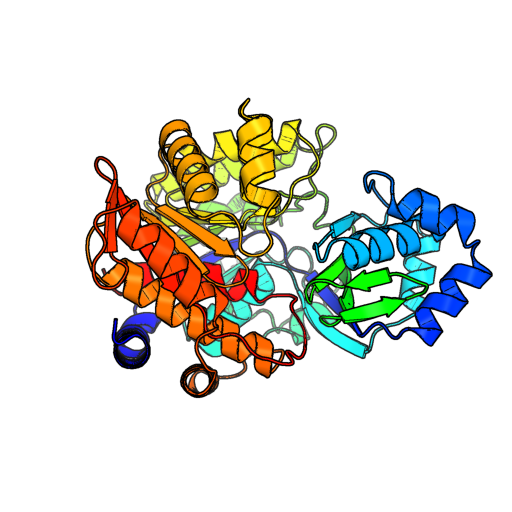5.981 11.572 1.00 18.62 266 ALA A O 1
ATOM 2157 N N . HIS A 1 263 ? 12.353 27.571 13.033 1.00 15.98 267 HIS A N 1
ATOM 2158 C CA . HIS A 1 263 ? 13.777 27.246 13.011 1.00 21.60 267 HIS A CA 1
ATOM 2159 C C . HIS A 1 263 ? 14.198 26.897 14.427 1.00 20.23 267 HIS A C 1
ATOM 2160 O O . HIS A 1 263 ? 13.881 27.632 15.377 1.00 17.64 267 HIS A O 1
ATOM 2167 N N . LEU A 1 264 ? 14.889 25.774 14.581 1.00 14.23 268 LEU A N 1
ATOM 2168 C CA . LEU A 1 264 ? 15.442 25.396 15.878 1.00 18.04 268 LEU A CA 1
ATOM 2169 C C . LEU A 1 264 ? 16.921 25.755 15.903 1.00 18.88 268 LEU A C 1
ATOM 2170 O O . LEU A 1 264 ? 17.684 25.321 15.027 1.00 18.04 268 LEU A O 1
ATOM 2175 N N . GLU A 1 265 ? 17.331 26.565 16.880 1.00 15.59 269 GLU A N 1
ATOM 2176 C CA . GLU A 1 265 ? 18.752 26.881 17.038 1.00 17.65 269 GLU A CA 1
ATOM 2177 C C . GLU A 1 265 ? 19.354 25.903 18.038 1.00 13.81 269 GLU A C 1
ATOM 2178 O O . GLU A 1 265 ? 19.045 25.944 19.233 1.00 16.78 269 GLU A O 1
ATOM 2184 N N . PHE A 1 266 ? 20.202 25.015 17.540 1.00 17.89 270 PHE A N 1
ATOM 2185 C CA . PHE A 1 266 ? 20.824 24.017 18.393 1.00 15.90 270 PHE A CA 1
ATOM 2186 C C . PHE A 1 266 ? 21.937 24.664 19.197 1.00 21.36 270 PHE A C 1
ATOM 2187 O O . PHE A 1 266 ? 22.660 25.545 18.710 1.00 24.27 270 PHE A O 1
ATOM 2195 N N . ALA A 1 267 ? 22.056 24.250 20.442 1.00 18.02 271 ALA A N 1
ATOM 2196 C CA . ALA A 1 267 ? 23.235 24.551 21.231 1.00 14.17 271 ALA A CA 1
ATOM 2197 C C . ALA A 1 267 ? 23.746 23.226 21.759 1.00 16.02 271 ALA A C 1
ATOM 2198 O O . ALA A 1 267 ? 23.014 22.233 21.762 1.00 21.36 271 ALA A O 1
ATOM 2200 N N . PHE A 1 268 ? 24.997 23.199 22.204 1.00 21.43 272 PHE A N 1
ATOM 2201 C CA . PHE A 1 268 ? 25.507 21.940 22.730 1.00 20.44 272 PHE A CA 1
ATOM 2202 C C . PHE A 1 268 ? 24.672 21.522 23.937 1.00 16.05 272 PHE A C 1
ATOM 2203 O O . PHE A 1 268 ? 24.482 22.293 24.877 1.00 16.48 272 PHE A O 1
ATOM 2211 N N . THR A 1 269 ? 24.157 20.301 23.873 1.00 18.00 273 THR A N 1
ATOM 2212 C CA . THR A 1 269 ? 23.200 19.756 24.836 1.00 16.28 273 THR A CA 1
ATOM 2213 C C . THR A 1 269 ? 23.868 18.541 25.470 1.00 15.18 273 THR A C 1
ATOM 2214 O O . THR A 1 269 ? 23.915 17.467 24.846 1.00 17.87 273 THR A O 1
ATOM 2218 N N . PRO A 1 270 ? 24.471 18.685 26.661 1.00 15.07 274 PRO A N 1
ATOM 2219 C CA . PRO A 1 270 ? 25.258 17.571 27.225 1.00 15.88 274 PRO A CA 1
ATOM 2220 C C . PRO A 1 270 ? 24.427 16.341 27.547 1.00 19.11 274 PRO A C 1
ATOM 2221 O O . PRO A 1 270 ? 24.916 15.215 27.403 1.00 16.70 274 PRO A O 1
ATOM 2225 N N . ASP A 1 271 ? 23.188 16.521 27.988 1.00 15.88 275 ASP A N 1
ATOM 2226 C CA . ASP A 1 271 ? 22.373 15.381 28.393 1.00 21.02 275 ASP A CA 1
ATOM 2227 C C . ASP A 1 271 ? 21.937 14.600 27.153 1.00 17.35 275 ASP A C 1
ATOM 2228 O O . ASP A 1 271 ? 21.232 15.141 26.295 1.00 18.45 275 ASP A O 1
ATOM 2233 N N . GLU A 1 272 ? 22.350 13.326 27.052 1.00 17.37 276 GLU A N 1
ATOM 2234 C CA . GLU A 1 272 ? 22.090 12.564 25.824 1.00 17.87 276 GLU A CA 1
ATOM 2235 C C . GLU A 1 272 ? 20.620 12.198 25.663 1.00 21.41 276 GLU A C 1
ATOM 2236 O O . GLU A 1 272 ? 20.161 11.996 24.538 1.00 18.04 276 GLU A O 1
ATOM 2242 N N . VAL A 1 273 ? 19.880 12.031 26.759 1.00 18.87 277 VAL A N 1
ATOM 2243 C CA . VAL A 1 273 ? 18.456 11.755 26.625 1.00 17.85 277 VAL A CA 1
ATOM 2244 C C . VAL A 1 273 ? 17.744 12.964 26.025 1.00 17.48 277 VAL A C 1
ATOM 2245 O O . VAL A 1 273 ? 16.943 12.835 25.088 1.00 19.01 277 VAL A O 1
ATOM 2249 N N . VAL A 1 274 ? 18.063 14.157 26.527 1.00 15.95 278 VAL A N 1
ATOM 2250 C CA . VAL A 1 274 ? 17.487 15.390 25.989 1.00 18.29 278 VAL A CA 1
ATOM 2251 C C . VAL A 1 274 ? 17.982 15.648 24.566 1.00 19.00 278 VAL A C 1
ATOM 2252 O O . VAL A 1 274 ? 17.224 16.123 23.708 1.00 19.49 278 VAL A O 1
ATOM 2256 N N . ARG A 1 275 ? 19.252 15.326 24.283 1.00 16.48 279 ARG A N 1
ATOM 2257 C CA . ARG A 1 275 ? 19.773 15.583 22.938 1.00 16.51 279 ARG A CA 1
ATOM 2258 C C . ARG A 1 275 ? 19.019 14.770 21.897 1.00 20.24 279 ARG A C 1
ATOM 2259 O O . ARG A 1 275 ? 18.674 15.285 20.829 1.00 17.43 279 ARG A O 1
ATOM 2267 N N . LEU A 1 276 ? 18.744 13.497 22.197 1.00 17.34 280 LEU A N 1
ATOM 2268 C CA . LEU A 1 276 ? 18.000 12.675 21.251 1.00 20.41 280 LEU A CA 1
ATOM 2269 C C . LEU A 1 276 ? 16.554 13.140 21.147 1.00 21.07 280 LEU A C 1
ATOM 2270 O O . LEU A 1 276 ? 15.957 13.086 20.064 1.00 22.00 280 LEU A O 1
ATOM 2275 N N . GLU A 1 277 ? 15.974 13.585 22.263 1.00 18.45 281 GLU A N 1
ATOM 2276 C CA . GLU A 1 277 ? 14.630 14.153 22.238 1.00 20.75 281 GLU A CA 1
ATOM 2277 C C . GLU A 1 277 ? 14.547 15.360 21.305 1.00 18.75 281 GLU A C 1
ATOM 2278 O O . GLU A 1 277 ? 13.548 15.541 20.598 1.00 17.36 281 GLU A O 1
ATOM 2284 N N . ILE A 1 278 ? 15.569 16.215 21.312 1.00 17.92 282 ILE A N 1
ATOM 2285 C CA . ILE A 1 278 ? 15.572 17.361 20.407 1.00 21.54 282 ILE A CA 1
ATOM 2286 C C . ILE A 1 278 ? 15.652 16.892 18.957 1.00 22.32 282 ILE A C 1
ATOM 2287 O O . ILE A 1 278 ? 14.986 17.451 18.080 1.00 21.26 282 ILE A O 1
ATOM 2292 N N . VAL A 1 279 ? 16.440 15.840 18.685 1.00 20.67 283 VAL A N 1
ATOM 2293 C CA . VAL A 1 279 ? 16.521 15.308 17.322 1.00 20.54 283 VAL A CA 1
ATOM 2294 C C . VAL A 1 279 ? 15.153 14.815 16.855 1.00 21.61 283 VAL A C 1
ATOM 2295 O O . VAL A 1 279 ? 14.762 15.016 15.696 1.00 23.31 283 VAL A O 1
ATOM 2299 N N . LYS A 1 280 ? 14.391 14.188 17.756 1.00 19.58 284 LYS A N 1
ATOM 2300 C CA . LYS A 1 280 ? 13.033 13.769 17.424 1.00 21.84 284 LYS A CA 1
ATOM 2301 C C . LYS A 1 280 ? 12.111 14.975 17.249 1.00 19.00 284 LYS A C 1
ATOM 2302 O O . LYS A 1 280 ? 11.233 14.978 16.379 1.00 18.72 284 LYS A O 1
ATOM 2308 N N . LEU A 1 281 ? 12.312 16.013 18.056 1.00 19.41 285 LEU A N 1
ATOM 2309 C CA . LEU A 1 281 ? 11.523 17.235 17.930 1.00 18.21 285 LEU A CA 1
ATOM 2310 C C . LEU A 1 281 ? 11.696 17.877 16.559 1.00 15.75 285 LEU A C 1
ATOM 2311 O O . LEU A 1 281 ? 10.766 18.516 16.051 1.00 17.98 285 LEU A O 1
ATOM 2316 N N . LEU A 1 282 ? 12.861 17.681 15.927 1.00 19.19 286 LEU A N 1
ATOM 2317 C CA . LEU A 1 282 ? 13.128 18.310 14.635 1.00 17.43 286 LEU A CA 1
ATOM 2318 C C . LEU A 1 282 ? 12.182 17.842 13.542 1.00 21.10 286 LEU A C 1
ATOM 2319 O O . LEU A 1 282 ? 12.054 18.530 12.525 1.00 22.54 286 LEU A O 1
ATOM 2324 N N . LYS A 1 283 ? 11.515 16.696 13.716 1.00 16.65 287 LYS A N 1
ATOM 2325 C CA . LYS A 1 283 ? 10.518 16.295 12.730 1.00 19.26 287 LYS A CA 1
ATOM 2326 C C . LYS A 1 283 ? 9.381 17.305 12.588 1.00 21.85 287 LYS A C 1
ATOM 2327 O O . LYS A 1 283 ? 8.590 17.195 11.644 1.00 24.62 287 LYS A O 1
ATOM 2333 N N . HIS A 1 284 ? 9.267 18.273 13.486 1.00 21.10 288 HIS A N 1
ATOM 2334 C CA . HIS A 1 284 ? 8.236 19.298 13.369 1.00 27.64 288 HIS A CA 1
ATOM 2335 C C . HIS A 1 284 ? 8.791 20.668 13.005 1.00 22.96 288 HIS A C 1
ATOM 2336 O O . HIS A 1 284 ? 8.034 21.645 12.986 1.00 24.25 288 HIS A O 1
ATOM 2343 N N . PHE A 1 285 ? 10.079 20.768 12.709 1.00 17.22 289 PHE A N 1
ATOM 2344 C CA . PHE A 1 285 ? 10.703 22.028 12.338 1.00 17.04 289 PHE A CA 1
ATOM 2345 C C . PHE A 1 285 ? 10.990 22.086 10.844 1.00 18.34 289 PHE A C 1
ATOM 2346 O O . PHE A 1 285 ? 11.278 21.069 10.210 1.00 19.42 289 PHE A O 1
ATOM 2354 N N . TYR A 1 286 ? 10.927 23.300 10.288 1.00 18.72 290 TYR A N 1
ATOM 2355 C CA . TYR A 1 286 ? 11.349 23.517 8.907 1.00 19.72 290 TYR A CA 1
ATOM 2356 C C . TYR A 1 286 ? 12.868 23.597 8.793 1.00 22.34 290 TYR A C 1
ATOM 2357 O O . TYR A 1 286 ? 13.456 23.069 7.837 1.00 20.42 290 TYR A O 1
ATOM 2366 N N . SER A 1 287 ? 13.517 24.250 9.753 1.00 18.56 291 SER A N 1
ATOM 2367 C CA . SER A 1 287 ? 14.925 24.598 9.654 1.00 18.03 291 SER A CA 1
ATOM 2368 C C . SER A 1 287 ? 15.620 24.334 10.982 1.00 19.72 291 SER A C 1
ATOM 2369 O O . SER A 1 287 ? 15.013 24.417 12.055 1.00 15.61 291 SER A O 1
ATOM 2372 N N . VAL A 1 288 ? 16.915 24.043 10.906 1.00 15.71 292 VAL A N 1
ATOM 2373 C CA . VAL A 1 288 ? 17.742 23.897 12.101 1.00 13.51 292 VAL A CA 1
ATOM 2374 C C . VAL A 1 288 ? 19.107 24.512 11.826 1.00 13.42 292 VAL A C 1
ATOM 2375 O O . VAL A 1 288 ? 19.600 24.500 10.695 1.00 18.01 292 VAL A O 1
ATOM 2379 N N . GLY A 1 289 ? 19.707 25.073 12.861 1.00 16.35 293 GLY A N 1
ATOM 2380 C CA . GLY A 1 289 ? 21.034 25.656 12.745 1.00 16.90 293 GLY A CA 1
ATOM 2381 C C . GLY A 1 289 ? 21.949 25.061 13.789 1.00 18.82 293 GLY A C 1
ATOM 2382 O O . GLY A 1 289 ? 21.548 24.862 14.941 1.00 18.68 293 GLY A O 1
ATOM 2383 N N . LEU A 1 290 ? 23.186 24.771 13.378 1.00 15.14 294 LEU A N 1
ATOM 2384 C CA . LEU A 1 290 ? 24.146 24.155 14.290 1.00 13.68 294 LEU A CA 1
ATOM 2385 C C . LEU A 1 290 ? 25.565 24.332 13.762 1.00 14.34 294 LEU A C 1
ATOM 2386 O O . LEU A 1 290 ? 25.786 24.714 12.611 1.00 17.17 294 LEU A O 1
ATOM 2391 N N . ASN A 1 291 ? 26.529 24.007 14.623 1.00 17.92 295 ASN A N 1
ATOM 2392 C CA . ASN A 1 291 ? 27.941 24.127 14.309 1.00 15.33 295 ASN A CA 1
ATOM 2393 C C . ASN A 1 291 ? 28.586 22.730 14.272 1.00 22.33 295 ASN A C 1
ATOM 2394 O O . ASN A 1 291 ? 27.905 21.697 14.299 1.00 16.90 295 ASN A O 1
ATOM 2399 N N . GLU A 1 292 ? 29.918 22.708 14.234 1.00 22.39 296 GLU A N 1
ATOM 2400 C CA . GLU A 1 292 ? 30.631 21.443 14.057 1.00 23.11 296 GLU A CA 1
ATOM 2401 C C . GLU A 1 292 ? 30.534 20.547 15.299 1.00 22.05 296 GLU A C 1
ATOM 2402 O O . GLU A 1 292 ? 30.271 19.342 15.181 1.00 19.91 296 GLU A O 1
ATOM 2408 N N . VAL A 1 293 ? 30.734 21.107 16.495 1.00 20.84 297 VAL A N 1
ATOM 2409 C CA . VAL A 1 293 ? 30.681 20.260 17.687 1.00 29.84 297 VAL A CA 1
ATOM 2410 C C . VAL A 1 293 ? 29.256 19.792 17.953 1.00 25.13 297 VAL A C 1
ATOM 2411 O O . VAL A 1 293 ? 29.048 18.666 18.417 1.00 21.89 297 VAL A O 1
ATOM 2415 N N . GLU A 1 294 ? 28.256 20.631 17.661 1.00 21.31 298 GLU A N 1
ATOM 2416 C CA . GLU A 1 294 ? 26.867 20.210 17.820 1.00 20.07 298 GLU A CA 1
ATOM 2417 C C . GLU A 1 294 ? 26.509 19.120 16.814 1.00 22.16 298 GLU A C 1
ATOM 2418 O O . GLU A 1 294 ? 25.880 18.118 17.169 1.00 19.24 298 GLU A O 1
ATOM 2424 N N . LEU A 1 295 ? 26.905 19.295 15.550 1.00 19.23 299 LEU A N 1
ATOM 2425 C CA . LEU A 1 295 ? 26.634 18.260 14.556 1.00 16.71 299 LEU A CA 1
ATOM 2426 C C . LEU A 1 295 ? 27.245 16.932 14.982 1.00 21.68 299 LEU A C 1
ATOM 2427 O O . LEU A 1 295 ? 26.607 15.872 14.884 1.00 17.91 299 LEU A O 1
ATOM 2432 N N . ALA A 1 296 ? 28.499 16.969 15.441 1.00 19.49 300 ALA A N 1
ATOM 2433 C CA . ALA A 1 296 ? 29.145 15.733 15.866 1.00 19.69 300 ALA A CA 1
ATOM 2434 C C . ALA A 1 296 ? 28.396 15.100 17.029 1.00 21.87 300 ALA A C 1
ATOM 2435 O O . ALA A 1 296 ? 28.177 13.884 17.044 1.00 21.37 300 ALA A O 1
ATOM 2437 N N . SER A 1 297 ? 27.968 15.914 17.999 1.00 21.32 301 SER A N 1
ATOM 2438 C CA . SER A 1 297 ? 27.290 15.355 19.163 1.00 21.12 301 SER A CA 1
ATOM 2439 C C . SER A 1 297 ? 25.958 14.726 18.775 1.00 21.29 301 SER A C 1
ATOM 2440 O O . SER A 1 297 ? 25.524 13.755 19.409 1.00 21.22 301 SER A O 1
ATOM 2443 N N . VAL A 1 298 ? 25.319 15.246 17.725 1.00 18.05 302 VAL A N 1
ATOM 2444 C CA . VAL A 1 298 ? 24.057 14.693 17.242 1.00 17.41 302 VAL A CA 1
ATOM 2445 C C . VAL A 1 298 ? 24.289 13.392 16.488 1.00 16.44 302 VAL A C 1
ATOM 2446 O O . VAL A 1 298 ? 23.610 12.383 16.711 1.00 20.35 302 VAL A O 1
ATOM 2450 N N . VAL A 1 299 ? 25.244 13.402 15.563 1.00 19.38 303 VAL A N 1
ATOM 2451 C CA . VAL A 1 299 ? 25.585 12.189 14.838 1.00 18.76 303 VAL A CA 1
ATOM 2452 C C . VAL A 1 299 ? 26.069 11.111 15.807 1.00 20.15 303 VAL A C 1
ATOM 2453 O O . VAL A 1 299 ? 25.781 9.919 15.631 1.00 23.96 303 VAL A O 1
ATOM 2457 N N . SER A 1 300 ? 26.769 11.514 16.866 1.00 24.05 304 SER A N 1
ATOM 2458 C CA . SER A 1 300 ? 27.224 10.557 17.868 1.00 25.54 304 SER A CA 1
ATOM 2459 C C . SER A 1 300 ? 26.057 9.850 18.552 1.00 26.72 304 SER A C 1
ATOM 2460 O O . SER A 1 300 ? 26.119 8.640 18.799 1.00 29.11 304 SER A O 1
ATOM 2463 N N . VAL A 1 301 ? 24.993 10.579 18.896 1.00 24.36 305 VAL A N 1
ATOM 2464 C CA . VAL A 1 301 ? 23.889 9.902 19.582 1.00 28.79 305 VAL A CA 1
ATOM 2465 C C . VAL A 1 301 ? 22.945 9.205 18.617 1.00 35.85 305 VAL A C 1
ATOM 2466 O O . VAL A 1 301 ? 22.045 8.481 19.064 1.00 29.48 305 VAL A O 1
ATOM 2470 N N . MET A 1 302 ? 23.128 9.390 17.311 1.00 35.90 306 MET A N 1
ATOM 2471 C CA . MET A 1 302 ? 22.411 8.626 16.302 1.00 34.48 306 MET A CA 1
ATOM 2472 C C . MET A 1 302 ? 23.162 7.377 15.863 1.00 37.11 306 MET A C 1
ATOM 2473 O O . MET A 1 302 ? 22.782 6.761 14.862 1.00 47.51 306 MET A O 1
ATOM 2478 N N . GLY A 1 303 ? 24.227 7.009 16.563 1.00 33.83 307 GLY A N 1
ATOM 2479 C CA . GLY A 1 303 ? 24.912 5.758 16.295 1.00 37.32 307 GLY A CA 1
ATOM 2480 C C . GLY A 1 303 ? 26.057 5.832 15.314 1.00 39.23 307 GLY A C 1
ATOM 2481 O O . GLY A 1 303 ? 26.413 4.805 14.725 1.00 37.11 307 GLY A O 1
ATOM 2482 N N . GLU A 1 304 ? 26.657 7.005 15.120 1.00 30.61 308 GLU A N 1
ATOM 2483 C CA . GLU A 1 304 ? 27.763 7.172 14.178 1.00 31.30 308 GLU A CA 1
ATOM 2484 C C . GLU A 1 304 ? 28.929 7.840 14.915 1.00 31.41 308 GLU A C 1
ATOM 2485 O O . GLU A 1 304 ? 29.277 8.993 14.650 1.00 34.95 308 GLU A O 1
ATOM 2491 N N . LYS A 1 305 ? 29.536 7.091 15.841 1.00 26.51 309 LYS A N 1
ATOM 2492 C CA . LYS A 1 305 ? 30.613 7.641 16.664 1.00 33.02 309 LYS A CA 1
ATOM 2493 C C . LYS A 1 305 ? 31.853 7.941 15.833 1.00 30.34 309 LYS A C 1
ATOM 2494 O O . LYS A 1 305 ? 32.544 8.940 16.073 1.00 22.74 309 LYS A O 1
ATOM 2500 N N . GLU A 1 306 ? 32.171 7.069 14.875 1.00 26.83 310 GLU A N 1
ATOM 2501 C CA . GLU A 1 306 ? 33.349 7.300 14.048 1.00 31.35 310 GLU A CA 1
ATOM 2502 C C . GLU A 1 306 ? 33.174 8.543 13.183 1.00 27.69 310 GLU A C 1
ATOM 2503 O O . GLU A 1 306 ? 34.107 9.340 13.039 1.00 25.72 310 GLU A O 1
ATOM 2509 N N . LEU A 1 307 ? 31.976 8.744 12.621 1.00 29.07 311 LEU A N 1
ATOM 2510 C CA . LEU A 1 307 ? 31.739 9.934 11.810 1.00 25.70 311 LEU A CA 1
ATOM 2511 C C . LEU A 1 307 ? 31.785 11.202 12.658 1.00 26.37 311 LEU A C 1
ATOM 2512 O O . LEU A 1 307 ? 32.336 12.222 12.225 1.00 26.43 311 LEU A O 1
ATOM 2517 N N . ALA A 1 308 ? 31.201 11.161 13.862 1.00 27.96 312 ALA A N 1
ATOM 2518 C CA . ALA A 1 308 ? 31.285 12.308 14.767 1.00 24.62 312 ALA A CA 1
ATOM 2519 C C . ALA A 1 308 ? 32.733 12.685 15.034 1.00 29.02 312 ALA A C 1
ATOM 2520 O O . ALA A 1 308 ? 33.085 13.872 15.047 1.00 27.02 312 ALA A O 1
ATOM 2522 N N . GLU A 1 309 ? 33.586 11.681 15.251 1.00 28.98 313 GLU A N 1
ATOM 2523 C CA . GLU A 1 309 ? 35.009 11.938 15.453 1.00 30.81 313 GLU A CA 1
ATOM 2524 C C . GLU A 1 309 ? 35.636 12.593 14.224 1.00 33.76 313 GLU A C 1
ATOM 2525 O O . GLU A 1 309 ? 36.457 13.508 14.353 1.00 26.99 313 GLU A O 1
ATOM 2531 N N . ARG A 1 310 ? 35.258 12.141 13.021 1.00 25.07 314 ARG A N 1
ATOM 2532 C CA . ARG A 1 310 ? 35.797 12.737 11.805 1.00 29.93 314 ARG A CA 1
ATOM 2533 C C . ARG A 1 310 ? 35.376 14.195 11.662 1.00 29.88 314 ARG A C 1
ATOM 2534 O O . ARG A 1 310 ? 36.110 14.997 11.070 1.00 32.38 314 ARG A O 1
ATOM 2542 N N . ILE A 1 311 ? 34.209 14.553 12.205 1.00 29.21 315 ILE A N 1
ATOM 2543 C CA . ILE A 1 311 ? 33.677 15.904 12.058 1.00 24.84 315 ILE A CA 1
ATOM 2544 C C . ILE A 1 311 ? 34.454 16.901 12.909 1.00 27.47 315 ILE A C 1
ATOM 2545 O O . ILE A 1 311 ? 34.630 18.058 12.510 1.00 35.95 315 ILE A O 1
ATOM 2550 N N . ILE A 1 312 ? 34.935 16.491 14.086 1.00 27.49 316 ILE A N 1
ATOM 2551 C CA . ILE A 1 312 ? 35.607 17.431 14.982 1.00 35.85 316 ILE A CA 1
ATOM 2552 C C . ILE A 1 312 ? 37.121 17.276 14.987 1.00 35.74 316 ILE A C 1
ATOM 2553 O O . ILE A 1 312 ? 37.806 18.060 15.660 1.00 34.27 316 ILE A O 1
ATOM 2558 N N . SER A 1 313 ? 37.669 16.308 14.250 1.00 35.71 317 SER A N 1
ATOM 2559 C CA . SER A 1 313 ? 39.097 16.012 14.350 1.00 40.02 317 SER A CA 1
ATOM 2560 C C . SER A 1 313 ? 39.993 16.985 13.584 1.00 36.57 317 SER A C 1
ATOM 2561 O O . SER A 1 313 ? 41.188 17.057 13.893 1.00 38.95 317 SER A O 1
ATOM 2564 N N . LYS A 1 314 ? 39.478 17.710 12.592 1.00 38.37 318 LYS A N 1
ATOM 2565 C CA . LYS A 1 314 ? 40.304 18.608 11.787 1.00 44.07 318 LYS A CA 1
ATOM 2566 C C . LYS A 1 314 ? 39.959 20.061 12.089 1.00 42.30 318 LYS A C 1
ATOM 2567 O O . LYS A 1 314 ? 38.803 20.387 12.372 1.00 27.18 318 LYS A O 1
ATOM 2573 N N . ASP A 1 315 ? 40.971 20.944 12.006 1.00 59.19 319 ASP A N 1
ATOM 2574 C CA . ASP A 1 315 ? 40.771 22.332 12.428 1.00 70.45 319 ASP A CA 1
ATOM 2575 C C . ASP A 1 315 ? 39.728 23.037 11.569 1.00 75.50 319 ASP A C 1
ATOM 2576 O O . ASP A 1 315 ? 38.687 23.447 12.112 1.00 87.06 319 ASP A O 1
ATOM 2581 N N . PRO A 1 316 ? 39.912 23.218 10.258 1.00 60.12 320 PRO A N 1
ATOM 2582 C CA . PRO A 1 316 ? 38.721 23.443 9.432 1.00 47.97 320 PRO A CA 1
ATOM 2583 C C . PRO A 1 316 ? 37.981 22.116 9.413 1.00 32.39 320 PRO A C 1
ATOM 2584 O O . PRO A 1 316 ? 38.543 21.105 8.988 1.00 29.19 320 PRO A O 1
ATOM 2588 N N . ALA A 1 317 ? 36.764 22.097 9.968 1.00 31.12 321 ALA A N 1
ATOM 2589 C CA . ALA A 1 317 ? 36.020 20.847 10.050 1.00 33.37 321 ALA A CA 1
ATOM 2590 C C . ALA A 1 317 ? 35.989 20.185 8.684 1.00 28.45 321 ALA A C 1
ATOM 2591 O O . ALA A 1 317 ? 35.668 20.828 7.683 1.00 30.50 321 ALA A O 1
ATOM 2593 N N . ASP A 1 318 ? 36.387 18.910 8.647 1.00 25.73 322 ASP A N 1
ATOM 2594 C CA . ASP A 1 318 ? 36.431 18.083 7.447 1.00 28.37 322 ASP A CA 1
ATOM 2595 C C . ASP A 1 318 ? 35.115 18.245 6.697 1.00 29.60 322 ASP A C 1
ATOM 2596 O O . ASP A 1 318 ? 34.072 17.763 7.161 1.00 25.52 322 ASP A O 1
ATOM 2601 N N . PRO A 1 319 ? 35.137 18.912 5.538 1.00 24.07 323 PRO A N 1
ATOM 2602 C CA . PRO A 1 319 ? 33.879 19.216 4.829 1.00 23.49 323 PRO A CA 1
ATOM 2603 C C . PRO A 1 319 ? 33.121 17.980 4.392 1.00 24.03 323 PRO A C 1
ATOM 2604 O O . PRO A 1 319 ? 31.884 17.993 4.362 1.00 24.38 323 PRO A O 1
ATOM 2608 N N . ILE A 1 320 ? 33.834 16.919 4.015 1.00 24.37 324 ILE A N 1
ATOM 2609 C CA . ILE A 1 320 ? 33.171 15.712 3.544 1.00 24.53 324 ILE A CA 1
ATOM 2610 C C . ILE A 1 320 ? 32.457 15.028 4.703 1.00 23.81 324 ILE A C 1
ATOM 2611 O O . ILE A 1 320 ? 31.277 14.667 4.608 1.00 24.57 324 ILE A O 1
ATOM 2616 N N . ALA A 1 321 ? 33.155 14.874 5.829 1.00 23.30 325 ALA A N 1
ATOM 2617 C CA . ALA A 1 321 ? 32.528 14.297 7.011 1.00 22.51 325 ALA A CA 1
ATOM 2618 C C . ALA A 1 321 ? 31.340 15.141 7.476 1.00 23.32 325 ALA A C 1
ATOM 2619 O O . ALA A 1 321 ? 30.298 14.596 7.859 1.00 22.54 325 ALA A O 1
ATOM 2621 N N . VAL A 1 322 ? 31.470 16.473 7.433 1.00 20.89 326 VAL A N 1
ATOM 2622 C CA . VAL A 1 322 ? 30.349 17.336 7.819 1.00 19.82 326 VAL A CA 1
ATOM 2623 C C . VAL A 1 322 ? 29.143 17.069 6.927 1.00 21.74 326 VAL A C 1
ATOM 2624 O O . VAL A 1 322 ? 28.005 16.955 7.405 1.00 21.19 326 VAL A O 1
ATOM 2628 N N . ILE A 1 323 ? 29.371 16.981 5.617 1.00 20.65 327 ILE A N 1
ATOM 2629 C CA . ILE A 1 323 ? 28.259 16.800 4.686 1.00 20.79 327 ILE A CA 1
ATOM 2630 C C . ILE A 1 323 ? 27.625 15.427 4.883 1.00 26.21 327 ILE A C 1
ATOM 2631 O O . ILE A 1 323 ? 26.397 15.282 4.834 1.00 23.03 327 ILE A O 1
ATOM 2636 N N . GLU A 1 324 ? 28.447 14.405 5.138 1.00 21.38 328 GLU A N 1
ATOM 2637 C CA . GLU A 1 324 ? 27.901 13.090 5.464 1.00 22.89 328 GLU A CA 1
ATOM 2638 C C . GLU A 1 324 ? 27.020 13.142 6.713 1.00 24.03 328 GLU A C 1
ATOM 2639 O O . GLU A 1 324 ? 25.988 12.460 6.786 1.00 22.27 328 GLU A O 1
ATOM 2645 N N . GLY A 1 325 ? 27.413 13.942 7.707 1.00 22.07 329 GLY A N 1
ATOM 2646 C CA . GLY A 1 325 ? 26.582 14.107 8.890 1.00 18.73 329 GLY A CA 1
ATOM 2647 C C . GLY A 1 325 ? 25.303 14.879 8.613 1.00 23.41 329 GLY A C 1
ATOM 2648 O O . GLY A 1 325 ? 24.241 14.546 9.150 1.00 20.35 329 GLY A O 1
ATOM 2649 N N . LEU A 1 326 ? 25.386 15.934 7.796 1.00 19.29 330 LEU A N 1
ATOM 2650 C CA . LEU A 1 326 ? 24.185 16.694 7.454 1.00 20.85 330 LEU A CA 1
ATOM 2651 C C . LEU A 1 326 ? 23.185 15.825 6.700 1.00 24.64 330 LEU A C 1
ATOM 2652 O O . LEU A 1 326 ? 21.974 15.920 6.927 1.00 20.10 330 LEU A O 1
ATOM 2657 N N . LEU A 1 327 ? 23.674 14.971 5.795 1.00 19.37 331 LEU A N 1
ATOM 2658 C CA . LEU A 1 327 ? 22.771 14.092 5.061 1.00 20.11 331 LEU A CA 1
ATOM 2659 C C . LEU A 1 327 ? 22.052 13.136 6.002 1.00 20.39 331 LEU A C 1
ATOM 2660 O O . LEU A 1 327 ? 20.847 12.908 5.863 1.00 24.50 331 LEU A O 1
ATOM 2665 N N . LYS A 1 328 ? 22.787 12.542 6.941 1.00 19.72 332 LYS A N 1
ATOM 2666 C CA . LYS A 1 328 ? 22.162 11.661 7.919 1.00 25.80 332 LYS A CA 1
ATOM 2667 C C . LYS A 1 328 ? 21.111 12.405 8.741 1.00 31.15 332 LYS A C 1
ATOM 2668 O O . LYS A 1 328 ? 20.033 11.868 9.020 1.00 18.92 332 LYS A O 1
ATOM 2674 N N . LEU A 1 329 ? 21.399 13.655 9.115 1.00 24.46 333 LEU A N 1
ATOM 2675 C CA . LEU A 1 329 ? 20.463 14.420 9.931 1.00 17.32 333 LEU A CA 1
ATOM 2676 C C . LEU A 1 329 ? 19.202 14.748 9.146 1.00 20.56 333 LEU A C 1
ATOM 2677 O O . LEU A 1 329 ? 18.084 14.566 9.641 1.00 20.95 333 LEU A O 1
ATOM 2682 N N . ILE A 1 330 ? 19.360 15.237 7.914 1.00 19.59 334 ILE A N 1
ATOM 2683 C CA . ILE A 1 330 ? 18.177 15.650 7.166 1.00 20.74 334 ILE A CA 1
ATOM 2684 C C . ILE A 1 330 ? 17.340 14.435 6.793 1.00 22.10 334 ILE A C 1
ATOM 2685 O O . ILE A 1 330 ? 16.112 14.520 6.721 1.00 25.33 334 ILE A O 1
ATOM 2690 N N . LYS A 1 331 ? 17.973 13.282 6.578 1.00 23.29 335 LYS A N 1
ATOM 2691 C CA . LYS A 1 331 ? 17.210 12.083 6.260 1.00 24.48 335 LYS A CA 1
ATOM 2692 C C . LYS A 1 331 ? 16.432 11.583 7.471 1.00 30.46 335 LYS A C 1
ATOM 2693 O O . LYS A 1 331 ? 15.272 11.174 7.345 1.00 33.73 335 LYS A O 1
ATOM 2699 N N . GLU A 1 332 ? 17.043 11.627 8.656 1.00 25.05 336 GLU A N 1
ATOM 2700 C CA . GLU A 1 332 ? 16.372 11.124 9.849 1.00 25.61 336 GLU A CA 1
ATOM 2701 C C . GLU A 1 332 ? 15.244 12.053 10.289 1.00 23.09 336 GLU A C 1
ATOM 2702 O O . GLU A 1 332 ? 14.191 11.591 10.739 1.00 28.93 336 GLU A O 1
ATOM 2708 N N . THR A 1 333 ? 15.440 13.363 10.161 1.00 19.53 337 THR A N 1
ATOM 2709 C CA . THR A 1 333 ? 14.464 14.299 10.712 1.00 20.34 337 THR A CA 1
ATOM 2710 C C . THR A 1 333 ? 13.442 14.764 9.691 1.00 25.35 337 THR A C 1
ATOM 2711 O O . THR A 1 333 ? 12.325 15.125 10.070 1.00 24.38 337 THR A O 1
ATOM 2715 N N . GLY A 1 334 ? 13.808 14.798 8.413 1.00 22.27 338 GLY A N 1
ATOM 2716 C CA . GLY A 1 334 ? 12.927 15.377 7.424 1.00 22.56 338 GLY A CA 1
ATOM 2717 C C . GLY A 1 334 ? 12.791 16.882 7.469 1.00 22.04 338 GLY A C 1
ATOM 2718 O O . GLY A 1 334 ? 11.875 17.418 6.840 1.00 24.50 338 GLY A O 1
ATOM 2719 N N . VAL A 1 335 ? 13.675 17.596 8.174 1.00 21.73 339 VAL A N 1
ATOM 2720 C CA . VAL A 1 335 ? 13.661 19.048 8.078 1.00 21.35 339 VAL A CA 1
ATOM 2721 C C . VAL A 1 335 ? 13.883 19.451 6.622 1.00 25.73 339 VAL A C 1
ATOM 2722 O O . VAL A 1 335 ? 14.492 18.717 5.832 1.00 22.78 339 VAL A O 1
ATOM 2726 N N . LYS A 1 336 ? 13.361 20.623 6.259 1.00 22.60 340 LYS A N 1
ATOM 2727 C CA . LYS A 1 336 ? 13.530 21.161 4.920 1.00 21.66 340 LYS A CA 1
ATOM 2728 C C . LYS A 1 336 ? 14.837 21.918 4.749 1.00 20.17 340 LYS A C 1
ATOM 2729 O O . LYS A 1 336 ? 15.240 22.175 3.606 1.00 22.30 340 LYS A O 1
ATOM 2735 N N . ARG A 1 337 ? 15.509 22.262 5.843 1.00 16.11 341 ARG A N 1
ATOM 2736 C CA . ARG A 1 337 ? 16.649 23.163 5.777 1.00 18.41 341 ARG A CA 1
ATOM 2737 C C . ARG A 1 337 ? 17.569 22.906 6.961 1.00 18.92 341 ARG A C 1
ATOM 2738 O O . ARG A 1 337 ? 17.104 22.859 8.104 1.00 17.40 341 ARG A O 1
ATOM 2746 N N . ILE A 1 338 ? 18.863 22.736 6.694 1.00 14.34 342 ILE A N 1
ATOM 2747 C CA . ILE A 1 338 ? 19.885 22.784 7.737 1.00 12.18 342 ILE A CA 1
ATOM 2748 C C . ILE A 1 338 ? 20.889 23.855 7.355 1.00 16.96 342 ILE A C 1
ATOM 2749 O O . ILE A 1 338 ? 21.454 23.807 6.260 1.00 16.93 342 ILE A O 1
ATOM 2754 N N . HIS A 1 339 ? 21.154 24.784 8.273 1.00 16.95 343 HIS A N 1
ATOM 2755 C CA . HIS A 1 339 ? 22.216 25.773 8.105 1.00 15.43 343 HIS A CA 1
ATOM 2756 C C . HIS A 1 339 ? 23.333 25.426 9.082 1.00 17.60 343 HIS A C 1
ATOM 2757 O O . HIS A 1 339 ? 23.179 25.593 10.296 1.00 17.79 343 HIS A O 1
ATOM 2764 N N . PHE A 1 340 ? 24.444 24.917 8.540 1.00 16.51 344 PHE A N 1
ATOM 2765 C CA . PHE A 1 340 ? 25.649 24.588 9.291 1.00 15.98 344 PHE A CA 1
ATOM 2766 C C . PHE A 1 340 ? 26.633 25.754 9.213 1.00 19.00 344 PHE A C 1
ATOM 2767 O O . PHE A 1 340 ? 26.872 26.290 8.131 1.00 20.13 344 PHE A O 1
ATOM 2775 N N . HIS A 1 341 ? 27.211 26.138 10.347 1.00 19.48 345 HIS A N 1
ATOM 2776 C CA . HIS A 1 341 ? 28.239 27.172 10.363 1.00 20.29 345 HIS A CA 1
ATOM 2777 C C . HIS A 1 341 ? 29.427 26.661 11.160 1.00 19.71 345 HIS A C 1
ATOM 2778 O O . HIS A 1 341 ? 29.263 25.941 12.152 1.00 16.72 345 HIS A O 1
ATOM 2785 N N . THR A 1 342 ? 30.627 26.998 10.701 1.00 15.14 346 THR A N 1
ATOM 2786 C CA . THR A 1 342 ? 31.828 26.650 11.449 1.00 15.50 346 THR A CA 1
ATOM 2787 C C . THR A 1 342 ? 32.878 27.707 11.150 1.00 20.46 346 THR A C 1
ATOM 2788 O O . THR A 1 342 ? 32.618 28.676 10.430 1.00 18.97 346 THR A O 1
ATOM 2792 N N . TYR A 1 343 ? 34.056 27.532 11.748 1.00 20.52 347 TYR A N 1
ATOM 2793 C CA . TYR A 1 343 ? 35.182 28.420 11.497 1.00 23.09 347 TYR A CA 1
ATOM 2794 C C . TYR A 1 343 ? 35.647 28.210 10.059 1.00 24.31 347 TYR A C 1
ATOM 2795 O O . TYR A 1 343 ? 36.170 27.140 9.723 1.00 26.48 347 TYR A O 1
ATOM 2804 N N . GLY A 1 344 ? 35.409 29.206 9.201 1.00 22.60 348 GLY A N 1
ATOM 2805 C CA . GLY A 1 344 ? 35.914 29.219 7.841 1.00 20.24 348 GLY A CA 1
ATOM 2806 C C . GLY A 1 344 ? 34.857 29.124 6.752 1.00 16.25 348 GLY A C 1
ATOM 2807 O O . GLY A 1 344 ? 35.126 29.545 5.622 1.00 23.40 348 GLY A O 1
ATOM 2808 N N . TYR A 1 345 ? 33.676 28.573 7.041 1.00 13.91 349 TYR A N 1
ATOM 2809 C CA . TYR A 1 345 ? 32.684 28.357 5.986 1.00 16.32 349 TYR A CA 1
ATOM 2810 C C . TYR A 1 345 ? 31.336 28.008 6.608 1.00 18.65 349 TYR A C 1
ATOM 2811 O O . TYR A 1 345 ? 31.268 27.513 7.733 1.00 17.69 349 TYR A O 1
ATOM 2820 N N . TYR A 1 346 ? 30.260 28.275 5.857 1.00 16.41 350 TYR A N 1
ATOM 2821 C CA . TYR A 1 346 ? 28.939 27.740 6.162 1.00 17.33 350 TYR A CA 1
ATOM 2822 C C . TYR A 1 346 ? 28.537 26.752 5.078 1.00 20.18 350 TYR A C 1
ATOM 2823 O O . TYR A 1 346 ? 29.012 26.814 3.942 1.00 18.89 350 TYR A O 1
ATOM 2832 N N . LEU A 1 347 ? 27.638 25.839 5.441 1.00 18.02 351 LEU A N 1
ATOM 2833 C CA . LEU A 1 347 ? 26.981 24.964 4.485 1.00 16.32 351 LEU A CA 1
ATOM 2834 C C . LEU A 1 347 ? 25.479 25.004 4.735 1.00 22.63 351 LEU A C 1
ATOM 2835 O O . LEU A 1 347 ? 25.028 25.152 5.872 1.00 23.47 351 LEU A O 1
ATOM 2840 N N . ALA A 1 348 ? 24.702 24.890 3.665 1.00 23.41 352 ALA A N 1
ATOM 2841 C CA . ALA A 1 348 ? 23.275 24.647 3.807 1.00 22.28 352 ALA A CA 1
ATOM 2842 C C . ALA A 1 348 ? 22.918 23.423 2.982 1.00 22.25 352 ALA A C 1
ATOM 2843 O O . ALA A 1 348 ? 23.495 23.184 1.915 1.00 20.19 352 ALA A O 1
ATOM 2845 N N . LEU A 1 349 ? 22.004 22.621 3.513 1.00 14.76 353 LEU A N 1
ATOM 2846 C CA . LEU A 1 349 ? 21.397 21.521 2.778 1.00 14.89 353 LEU A CA 1
ATOM 2847 C C . LEU A 1 349 ? 19.895 21.777 2.799 1.00 21.41 353 LEU A C 1
ATOM 2848 O O . LEU A 1 349 ? 19.305 21.887 3.882 1.00 23.50 353 LEU A O 1
ATOM 2853 N N . THR A 1 350 ? 19.282 21.937 1.619 1.00 19.09 354 THR A N 1
ATOM 2854 C CA . THR A 1 350 ? 17.903 22.417 1.575 1.00 27.75 354 THR A CA 1
ATOM 2855 C C . THR A 1 350 ? 17.094 21.694 0.510 1.00 29.60 354 THR A C 1
ATOM 2856 O O . THR A 1 350 ? 17.615 21.278 -0.526 1.00 26.21 354 THR A O 1
ATOM 2860 N N . ARG A 1 351 ? 15.794 21.577 0.779 1.00 21.91 355 ARG A N 1
ATOM 2861 C CA . ARG A 1 351 ? 14.848 21.222 -0.271 1.00 24.07 355 ARG A CA 1
ATOM 2862 C C . ARG A 1 351 ? 14.743 22.336 -1.303 1.00 28.80 355 ARG A C 1
ATOM 2863 O O . ARG A 1 351 ? 14.699 22.066 -2.506 1.00 28.88 355 ARG A O 1
ATOM 2871 N N . GLU A 1 352 ? 14.707 23.590 -0.847 1.00 26.51 356 GLU A N 1
ATOM 2872 C CA . GLU A 1 352 ? 14.638 24.736 -1.746 1.00 26.38 356 GLU A CA 1
ATOM 2873 C C . GLU A 1 352 ? 15.851 24.786 -2.663 1.00 25.46 356 GLU A C 1
ATOM 2874 O O . GLU A 1 352 ? 16.992 24.617 -2.225 1.00 27.43 356 GLU A O 1
ATOM 2880 N N . LYS A 1 353 ? 15.591 25.037 -3.935 1.00 25.36 357 LYS A N 1
ATOM 2881 C CA . LYS A 1 353 ? 16.622 25.204 -4.948 1.00 26.58 357 LYS A CA 1
ATOM 2882 C C . LYS A 1 353 ? 16.784 26.683 -5.273 1.00 30.67 357 LYS A C 1
ATOM 2883 O O . LYS A 1 353 ? 15.834 27.462 -5.173 1.00 33.66 357 LYS A O 1
ATOM 2889 N N . GLY A 1 354 ? 17.989 27.068 -5.665 1.00 31.91 358 GLY A N 1
ATOM 2890 C CA . GLY A 1 354 ? 18.211 28.379 -6.238 1.00 29.20 358 GLY A CA 1
ATOM 2891 C C . GLY A 1 354 ? 19.174 29.220 -5.426 1.00 25.77 358 GLY A C 1
ATOM 2892 O O . GLY A 1 354 ? 19.660 28.827 -4.366 1.00 25.92 358 GLY A O 1
ATOM 2893 N N . GLU A 1 355 ? 19.426 30.421 -5.951 1.00 24.18 359 GLU A N 1
ATOM 2894 C CA . GLU A 1 355 ? 20.472 31.280 -5.413 1.00 25.05 359 GLU A CA 1
ATOM 2895 C C . GLU A 1 355 ? 20.079 31.952 -4.102 1.00 20.94 359 GLU A C 1
ATOM 2896 O O . GLU A 1 355 ? 20.971 32.381 -3.357 1.00 24.62 359 GLU A O 1
ATOM 2902 N N . HIS A 1 356 ? 18.779 32.047 -3.791 1.00 22.89 360 HIS A N 1
ATOM 2903 C CA . HIS A 1 356 ? 18.366 32.760 -2.578 1.00 22.71 360 HIS A CA 1
ATOM 2904 C C . HIS A 1 356 ? 18.947 32.130 -1.318 1.00 25.92 360 HIS A C 1
ATOM 2905 O O . HIS A 1 356 ? 19.171 32.831 -0.319 1.00 22.32 360 HIS A O 1
ATOM 2912 N N . VAL A 1 357 ? 19.172 30.813 -1.329 1.00 22.22 361 VAL A N 1
ATOM 2913 C CA . VAL A 1 357 ? 19.820 30.167 -0.191 1.00 20.04 361 VAL A CA 1
ATOM 2914 C C . VAL A 1 357 ? 21.225 30.729 -0.001 1.00 19.99 361 VAL A C 1
ATOM 2915 O O . VAL A 1 357 ? 21.644 31.043 1.118 1.00 20.78 361 VAL A O 1
ATOM 2919 N N . ARG A 1 358 ? 21.973 30.866 -1.100 1.00 24.82 362 ARG A N 1
ATOM 2920 C CA . ARG A 1 358 ? 23.322 31.416 -1.020 1.00 24.88 362 ARG A CA 1
ATOM 2921 C C . ARG A 1 358 ? 23.306 32.902 -0.671 1.00 22.53 362 ARG A C 1
ATOM 2922 O O . ARG A 1 358 ? 24.175 33.374 0.075 1.00 18.42 362 ARG A O 1
ATOM 2930 N N . ASP A 1 359 ? 22.357 33.661 -1.232 1.00 21.79 363 ASP A N 1
ATOM 2931 C CA . ASP A 1 359 ? 22.220 35.076 -0.883 1.00 23.46 363 ASP A CA 1
ATOM 2932 C C . ASP A 1 359 ? 22.102 35.256 0.624 1.00 22.63 363 ASP A C 1
ATOM 2933 O O . ASP A 1 359 ? 22.756 36.119 1.222 1.00 19.64 363 ASP A O 1
ATOM 2938 N N . ALA A 1 360 ? 21.254 34.443 1.253 1.00 17.91 364 ALA A N 1
ATOM 2939 C CA . ALA A 1 360 ? 21.031 34.564 2.688 1.00 14.24 364 ALA A CA 1
ATOM 2940 C C . ALA A 1 360 ? 22.275 34.192 3.485 1.00 16.94 364 ALA A C 1
ATOM 2941 O O . ALA A 1 360 ? 22.574 34.827 4.501 1.00 17.27 364 ALA A O 1
ATOM 2943 N N . LEU A 1 361 ? 22.995 33.147 3.058 1.00 17.94 365 LEU A N 1
ATOM 2944 C CA . LEU A 1 361 ? 24.208 32.743 3.766 1.00 18.76 365 LEU A CA 1
ATOM 2945 C C . LEU A 1 361 ? 25.259 33.844 3.715 1.00 16.93 365 LEU A C 1
ATOM 2946 O O . LEU A 1 361 ? 25.897 34.152 4.729 1.00 18.06 365 LEU A O 1
ATOM 2951 N N . LEU A 1 362 ? 25.481 34.418 2.525 1.00 20.09 366 LEU A N 1
ATOM 2952 C CA . LEU A 1 362 ? 26.454 35.503 2.393 1.00 17.80 366 LEU A CA 1
ATOM 2953 C C . LEU A 1 362 ? 26.064 36.708 3.252 1.00 21.83 366 LEU A C 1
ATOM 2954 O O . LEU A 1 362 ? 26.914 37.304 3.926 1.00 18.34 366 LEU A O 1
ATOM 2959 N N . PHE A 1 363 ? 24.786 37.101 3.223 1.00 22.10 367 PHE A N 1
ATOM 2960 C CA . PHE A 1 363 ? 24.332 38.177 4.106 1.00 22.89 367 PHE A CA 1
ATOM 2961 C C . PHE A 1 363 ? 24.653 37.862 5.565 1.00 20.41 367 PHE A C 1
ATOM 2962 O O . PHE A 1 363 ? 25.187 38.708 6.294 1.00 17.87 367 PHE A O 1
ATOM 2970 N N . SER A 1 364 ? 24.344 36.636 6.009 1.00 17.05 368 SER A N 1
ATOM 2971 C CA . SER A 1 364 ? 24.564 36.293 7.411 1.00 17.92 368 SER A CA 1
ATOM 2972 C C . SER A 1 364 ? 26.041 36.314 7.755 1.00 15.16 368 SER A C 1
ATOM 2973 O O . SER A 1 364 ? 26.409 36.641 8.889 1.00 19.22 368 SER A O 1
ATOM 2976 N N . ALA A 1 365 ? 26.898 35.992 6.784 1.00 16.94 369 ALA A N 1
ATOM 2977 C CA . ALA A 1 365 ? 28.338 36.055 6.999 1.00 17.08 369 ALA A CA 1
ATOM 2978 C C . ALA A 1 365 ? 28.838 37.490 7.080 1.00 20.14 369 ALA A C 1
ATOM 2979 O O . ALA A 1 365 ? 29.804 37.763 7.800 1.00 18.88 369 ALA A O 1
ATOM 2981 N N . LEU A 1 366 ? 28.200 38.417 6.362 1.00 17.32 370 LEU A N 1
ATOM 2982 C CA . LEU A 1 366 ? 28.503 39.834 6.559 1.00 19.10 370 LEU A CA 1
ATOM 2983 C C . LEU A 1 366 ? 28.098 40.293 7.957 1.00 24.24 370 LEU A C 1
ATOM 2984 O O . LEU A 1 366 ? 28.848 41.017 8.628 1.00 16.84 370 LEU A O 1
ATOM 2989 N N . ALA A 1 367 ? 26.921 39.865 8.428 1.00 17.74 371 ALA A N 1
ATOM 2990 C CA . ALA A 1 367 ? 26.520 40.199 9.795 1.00 19.19 371 ALA A CA 1
ATOM 2991 C C . ALA A 1 367 ? 27.498 39.623 10.820 1.00 18.35 371 ALA A C 1
ATOM 2992 O O . ALA A 1 367 ? 27.896 40.316 11.769 1.00 18.88 371 ALA A O 1
ATOM 2994 N N . ALA A 1 368 ? 27.936 38.377 10.620 1.00 16.77 372 ALA A N 1
ATOM 2995 C CA . ALA A 1 368 ? 28.897 37.762 11.539 1.00 17.66 372 ALA A CA 1
ATOM 2996 C C . ALA A 1 368 ? 30.200 38.549 11.607 1.00 15.21 372 ALA A C 1
ATOM 2997 O O . ALA A 1 368 ? 30.741 38.784 12.694 1.00 20.91 372 ALA A O 1
ATOM 2999 N N . ALA A 1 369 ? 30.742 38.926 10.448 1.00 20.34 373 ALA A N 1
ATOM 3000 C CA . ALA A 1 369 ? 31.999 39.660 10.427 1.00 21.65 373 ALA A CA 1
ATOM 3001 C C . ALA A 1 369 ? 31.862 41.003 11.136 1.00 25.47 373 ALA A C 1
ATOM 3002 O O . ALA A 1 369 ? 32.772 41.427 11.856 1.00 25.26 373 ALA A O 1
ATOM 3004 N N . THR A 1 370 ? 30.730 41.685 10.949 1.00 22.91 374 THR A N 1
ATOM 3005 C CA . THR A 1 370 ? 30.527 42.975 11.615 1.00 24.30 374 THR A CA 1
ATOM 3006 C C . THR A 1 370 ? 30.440 42.804 13.125 1.00 21.03 374 THR A C 1
ATOM 3007 O O . THR A 1 370 ? 31.030 43.582 13.892 1.00 26.60 374 THR A O 1
ATOM 3011 N N . LYS A 1 371 ? 29.686 41.797 13.560 1.00 22.48 375 LYS A N 1
ATOM 3012 C CA . LYS A 1 371 ? 29.561 41.498 14.979 1.00 25.08 375 LYS A CA 1
ATOM 3013 C C . LYS A 1 371 ? 30.913 41.155 15.594 1.00 24.78 375 LYS A C 1
ATOM 3014 O O . LYS A 1 371 ? 31.238 41.619 16.692 1.00 21.57 375 LYS A O 1
ATOM 3020 N N . ALA A 1 372 ? 31.724 40.357 14.890 1.00 23.56 376 ALA A N 1
ATOM 3021 C CA . ALA A 1 372 ? 33.050 40.008 15.395 1.00 28.69 376 ALA A CA 1
ATOM 3022 C C . ALA A 1 372 ? 33.934 41.241 15.522 1.00 25.95 376 ALA A C 1
ATOM 3023 O O . ALA A 1 372 ? 34.680 41.391 16.500 1.00 28.68 376 ALA A O 1
ATOM 3025 N N . MET A 1 373 ? 33.847 42.143 14.545 1.00 21.54 377 MET A N 1
ATOM 3026 C CA . MET A 1 373 ? 34.693 43.325 14.522 1.00 29.72 377 MET A CA 1
ATOM 3027 C C . MET A 1 373 ? 34.287 44.326 15.597 1.00 33.32 377 MET A C 1
ATOM 3028 O O . MET A 1 373 ? 35.151 44.896 16.275 1.00 29.29 377 MET A O 1
ATOM 3033 N N . LYS A 1 374 ? 32.981 44.539 15.787 1.00 27.34 378 LYS A N 1
ATOM 3034 C CA . LYS A 1 374 ? 32.496 45.589 16.675 1.00 29.09 378 LYS A CA 1
ATOM 3035 C C . LYS A 1 374 ? 32.064 45.095 18.045 1.00 28.49 378 LYS A C 1
ATOM 3036 O O . LYS A 1 374 ? 31.896 45.916 18.955 1.00 29.09 378 LYS A O 1
ATOM 3042 N N . GLY A 1 375 ? 31.855 43.796 18.214 1.00 22.29 379 GLY A N 1
ATOM 3043 C CA . GLY A 1 375 ? 31.278 43.266 19.440 1.00 25.22 379 GLY A CA 1
ATOM 3044 C C . GLY A 1 375 ? 29.758 43.295 19.448 1.00 32.45 379 GLY A C 1
ATOM 3045 O O . GLY A 1 375 ? 29.124 42.326 19.870 1.00 34.11 379 GLY A O 1
ATOM 3046 N N . ASN A 1 376 ? 29.160 44.400 18.998 1.00 29.61 380 ASN A N 1
ATOM 3047 C CA . ASN A 1 376 ? 27.715 44.512 18.868 1.00 27.76 380 ASN A CA 1
ATOM 3048 C C . ASN A 1 376 ? 27.370 45.246 17.578 1.00 34.80 380 ASN A C 1
ATOM 3049 O O . ASN A 1 376 ? 28.060 46.189 17.185 1.00 39.73 380 ASN A O 1
ATOM 3054 N N . ILE A 1 377 ? 26.304 44.793 16.926 1.00 22.08 381 ILE A N 1
ATOM 3055 C CA . ILE A 1 377 ? 25.736 45.458 15.760 1.00 23.43 381 ILE A CA 1
ATOM 3056 C C . ILE A 1 377 ? 24.706 46.459 16.265 1.00 27.30 381 ILE A C 1
ATOM 3057 O O . ILE A 1 377 ? 23.786 46.095 17.006 1.00 27.08 381 ILE A O 1
ATOM 3062 N N . GLU A 1 378 ? 24.859 47.724 15.875 1.00 19.03 382 GLU A N 1
ATOM 3063 C CA . GLU A 1 378 ? 23.977 48.776 16.359 1.00 24.67 382 GLU A CA 1
ATOM 3064 C C . GLU A 1 378 ? 23.049 49.337 15.294 1.00 25.71 382 GLU A C 1
ATOM 3065 O O . GLU A 1 378 ? 21.984 49.857 15.641 1.00 27.04 382 GLU A O 1
ATOM 3071 N N . LYS A 1 379 ? 23.417 49.249 14.016 1.00 24.55 383 LYS A N 1
ATOM 3072 C CA . LYS A 1 379 ? 22.604 49.831 12.959 1.00 23.36 383 LYS A CA 1
ATOM 3073 C C . LYS A 1 379 ? 22.917 49.135 11.645 1.00 25.85 383 LYS A C 1
ATOM 3074 O O . LYS A 1 379 ? 23.987 48.546 11.464 1.00 22.83 383 LYS A O 1
ATOM 3080 N N . LEU A 1 380 ? 21.947 49.203 10.731 1.00 24.44 384 LEU A N 1
ATOM 3081 C CA . LEU A 1 380 ? 22.046 48.482 9.466 1.00 26.96 384 LEU A CA 1
ATOM 3082 C C . LEU A 1 380 ? 23.320 48.835 8.703 1.00 20.86 384 LEU A C 1
ATOM 3083 O O . LEU A 1 380 ? 23.931 47.956 8.077 1.00 26.45 384 LEU A O 1
ATOM 3088 N N . SER A 1 381 ? 23.754 50.092 8.768 1.00 25.82 385 SER A N 1
ATOM 3089 C CA . SER A 1 381 ? 24.956 50.492 8.040 1.00 27.57 385 SER A CA 1
ATOM 3090 C C . SER A 1 381 ? 26.188 49.718 8.496 1.00 32.58 385 SER A C 1
ATOM 3091 O O . SER A 1 381 ? 27.174 49.647 7.750 1.00 25.59 385 SER A O 1
ATOM 3094 N N . ASP A 1 382 ? 26.152 49.133 9.700 1.00 23.92 386 ASP A N 1
ATOM 3095 C CA . ASP A 1 382 ? 27.281 48.334 10.169 1.00 23.17 386 ASP A CA 1
ATOM 3096 C C . ASP A 1 382 ? 27.524 47.127 9.275 1.00 27.45 386 ASP A C 1
ATOM 3097 O O . ASP A 1 382 ? 28.668 46.685 9.130 1.00 32.36 386 ASP A O 1
ATOM 3102 N N . ILE A 1 383 ? 26.465 46.573 8.682 1.00 26.69 387 ILE A N 1
ATOM 3103 C CA . ILE A 1 383 ? 26.617 45.325 7.940 1.00 28.87 387 ILE A CA 1
ATOM 3104 C C . ILE A 1 383 ? 27.502 45.531 6.714 1.00 23.07 387 ILE A C 1
ATOM 3105 O O . ILE A 1 383 ? 28.355 44.690 6.398 1.00 21.55 387 ILE A O 1
ATOM 3110 N N . ARG A 1 384 ? 27.311 46.647 6.006 1.00 22.42 388 ARG A N 1
ATOM 3111 C CA . ARG A 1 384 ? 28.109 46.937 4.815 1.00 23.56 388 ARG A CA 1
ATOM 3112 C C . ARG A 1 384 ? 29.591 47.078 5.147 1.00 24.00 388 ARG A C 1
ATOM 3113 O O . ARG A 1 384 ? 30.449 46.819 4.292 1.00 25.76 388 ARG A O 1
ATOM 3121 N N . GLU A 1 385 ? 29.918 47.486 6.374 1.00 26.71 389 GLU A N 1
ATOM 3122 C CA . GLU A 1 385 ? 31.317 47.533 6.779 1.00 29.69 389 GLU A CA 1
ATOM 3123 C C . GLU A 1 385 ? 31.948 46.148 6.814 1.00 27.56 389 GLU A C 1
ATOM 3124 O O . GLU A 1 385 ? 33.177 46.036 6.748 1.00 29.76 389 GLU A O 1
ATOM 3130 N N . GLY A 1 386 ? 31.136 45.092 6.898 1.00 25.03 390 GLY A N 1
ATOM 3131 C CA . GLY A 1 386 ? 31.657 43.741 6.817 1.00 23.31 390 GLY A CA 1
ATOM 3132 C C . GLY A 1 386 ? 32.237 43.379 5.464 1.00 25.73 390 GLY A C 1
ATOM 3133 O O . GLY A 1 386 ? 32.985 42.400 5.368 1.00 26.09 390 GLY A O 1
ATOM 3134 N N . LEU A 1 387 ? 31.909 44.142 4.413 1.00 23.90 391 LEU A N 1
ATOM 3135 C CA . LEU A 1 387 ? 32.459 43.856 3.092 1.00 28.39 391 LEU A CA 1
ATOM 3136 C C . LEU A 1 387 ? 33.974 44.004 3.061 1.00 25.48 391 LEU A C 1
ATOM 3137 O O . LEU A 1 387 ? 34.646 43.314 2.282 1.00 26.80 391 LEU A O 1
ATOM 3142 N N . ALA A 1 388 ? 34.537 44.885 3.892 1.00 28.76 392 ALA A N 1
ATOM 3143 C CA . ALA A 1 388 ? 35.982 45.108 3.870 1.00 28.22 392 ALA A CA 1
ATOM 3144 C C . ALA A 1 388 ? 36.777 43.989 4.534 1.00 27.89 392 ALA A C 1
ATOM 3145 O O . ALA A 1 388 ? 38.003 43.951 4.387 1.00 27.07 392 ALA A O 1
ATOM 3147 N N . VAL A 1 389 ? 36.128 43.107 5.279 1.00 26.57 393 VAL A N 1
ATOM 3148 C CA . VAL A 1 389 ? 36.853 42.015 5.940 1.00 25.59 393 VAL A CA 1
ATOM 3149 C C . VAL A 1 389 ? 37.253 40.976 4.895 1.00 30.03 393 VAL A C 1
ATOM 3150 O O . VAL A 1 389 ? 36.388 40.495 4.145 1.00 22.56 393 VAL A O 1
ATOM 3154 N N . PRO A 1 390 ? 38.521 40.581 4.811 1.00 34.51 394 PRO A N 1
ATOM 3155 C CA . PRO A 1 390 ? 38.931 39.675 3.731 1.00 30.24 394 PRO A CA 1
ATOM 3156 C C . PRO A 1 390 ? 38.379 38.269 3.919 1.00 26.41 394 PRO A C 1
ATOM 3157 O O . PRO A 1 390 ? 38.117 37.814 5.036 1.00 24.84 394 PRO A O 1
ATOM 3161 N N . ILE A 1 391 ? 38.165 37.588 2.795 1.00 27.74 395 ILE A N 1
ATOM 3162 C CA . ILE A 1 391 ? 37.717 36.202 2.856 1.00 28.92 395 ILE A CA 1
ATOM 3163 C C . ILE A 1 391 ? 38.845 35.351 3.417 1.00 27.00 395 ILE A C 1
ATOM 3164 O O . ILE A 1 391 ? 40.002 35.487 3.005 1.00 25.34 395 ILE A O 1
ATOM 3169 N N . GLY A 1 392 ? 38.519 34.489 4.376 1.00 27.18 396 GLY A N 1
ATOM 3170 C CA . GLY A 1 392 ? 39.541 33.703 5.036 1.00 30.31 396 GLY A CA 1
ATOM 3171 C C . GLY A 1 392 ? 40.141 32.640 4.133 1.00 24.51 396 GLY A C 1
ATOM 3172 O O . GLY A 1 392 ? 39.506 32.133 3.207 1.00 30.74 396 GLY A O 1
ATOM 3173 N N . GLU A 1 393 ? 41.399 32.298 4.415 1.00 22.36 397 GLU A N 1
ATOM 3174 C CA . GLU A 1 393 ? 42.088 31.323 3.570 1.00 33.89 397 GLU A CA 1
ATOM 3175 C C . GLU A 1 393 ? 41.550 29.919 3.799 1.00 28.36 397 GLU A C 1
ATOM 3176 O O . GLU A 1 393 ? 41.607 29.083 2.890 1.00 36.10 397 GLU A O 1
ATOM 3182 N N . GLN A 1 394 ? 41.035 29.641 5.003 1.00 26.84 398 GLN A N 1
ATOM 3183 C CA . GLN A 1 394 ? 40.475 28.321 5.275 1.00 32.88 398 GLN A CA 1
ATOM 3184 C C . GLN A 1 394 ? 39.285 28.043 4.368 1.00 33.52 398 GLN A C 1
ATOM 3185 O O . GLN A 1 394 ? 39.173 26.955 3.792 1.00 30.81 398 GLN A O 1
ATOM 3191 N N . GLY A 1 395 ? 38.385 29.022 4.228 1.00 27.33 399 GLY A N 1
ATOM 3192 C CA . GLY A 1 395 ? 37.216 28.831 3.380 1.00 25.96 399 GLY A CA 1
ATOM 3193 C C . GLY A 1 395 ? 37.577 28.515 1.940 1.00 24.56 399 GLY A C 1
ATOM 3194 O O . GLY A 1 395 ? 37.002 27.610 1.331 1.00 27.81 399 GLY A O 1
ATOM 3195 N N . LEU A 1 396 ? 38.541 29.252 1.379 1.00 20.72 400 LEU A N 1
ATOM 3196 C CA . LEU A 1 396 ? 38.950 29.005 0.001 1.00 24.95 400 LEU A CA 1
ATOM 3197 C C . LEU A 1 396 ? 39.566 27.625 -0.168 1.00 26.24 400 LEU A C 1
ATOM 3198 O O . LEU A 1 396 ? 39.387 26.993 -1.214 1.00 27.43 400 LEU A O 1
ATOM 3203 N N . GLU A 1 397 ? 40.275 27.133 0.847 1.00 29.14 401 GLU A N 1
ATOM 3204 C CA . GLU A 1 397 ? 40.835 25.787 0.749 1.00 34.38 401 GLU A CA 1
ATOM 3205 C C . GLU A 1 397 ? 39.742 24.728 0.832 1.00 28.80 401 GLU A C 1
ATOM 3206 O O . GLU A 1 397 ? 39.825 23.692 0.163 1.00 29.32 401 GLU A O 1
ATOM 3212 N N . VAL A 1 398 ? 38.718 24.968 1.655 1.00 26.50 402 VAL A N 1
ATOM 3213 C CA . VAL A 1 398 ? 37.604 24.031 1.762 1.00 28.39 402 VAL A CA 1
ATOM 3214 C C . VAL A 1 398 ? 36.823 23.969 0.452 1.00 28.12 402 VAL A C 1
ATOM 3215 O O . VAL A 1 398 ? 36.396 22.892 0.017 1.00 25.36 402 VAL A O 1
ATOM 3219 N N . GLU A 1 399 ? 36.628 25.118 -0.200 1.00 23.84 403 GLU A N 1
ATOM 3220 C CA . GLU A 1 399 ? 35.934 25.137 -1.484 1.00 27.94 403 GLU A CA 1
ATOM 3221 C C . GLU A 1 399 ? 36.636 24.257 -2.515 1.00 28.64 403 GLU A C 1
ATOM 3222 O O . GLU A 1 399 ? 35.976 23.582 -3.319 1.00 31.16 403 GLU A O 1
ATOM 3228 N N . LYS A 1 400 ? 37.971 24.252 -2.513 1.00 26.34 404 LYS A N 1
ATOM 3229 C CA . LYS A 1 400 ? 38.701 23.417 -3.467 1.00 28.97 404 LYS A CA 1
ATOM 3230 C C . LYS A 1 400 ? 38.432 21.940 -3.212 1.00 33.85 404 LYS A C 1
ATOM 3231 O O . LYS A 1 400 ? 38.275 21.158 -4.156 1.00 32.50 404 LYS A O 1
ATOM 3237 N N . ILE A 1 401 ? 38.369 21.542 -1.941 1.00 33.74 405 ILE A N 1
ATOM 3238 C CA . ILE A 1 401 ? 38.042 20.160 -1.605 1.00 36.78 405 ILE A CA 1
ATOM 3239 C C . ILE A 1 401 ? 36.645 19.806 -2.109 1.00 30.14 405 ILE A C 1
ATOM 3240 O O . ILE A 1 401 ? 36.436 18.756 -2.729 1.00 33.58 405 ILE A O 1
ATOM 3245 N N . LEU A 1 402 ? 35.675 20.692 -1.870 1.00 28.29 406 LEU A N 1
ATOM 3246 C CA . LEU A 1 402 ? 34.288 20.415 -2.232 1.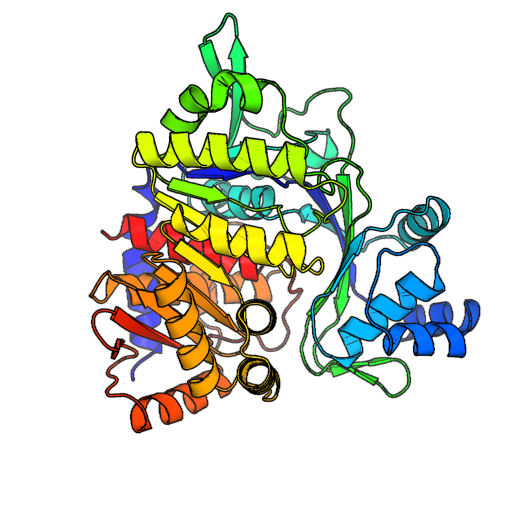00 27.16 406 LEU A CA 1
ATOM 3247 C C . LEU A 1 402 ? 34.093 20.348 -3.742 1.00 36.50 406 LEU A C 1
ATOM 3248 O O . LEU A 1 402 ? 33.241 19.589 -4.222 1.00 32.99 406 LEU A O 1
ATOM 3253 N N . GLU A 1 403 ? 34.869 21.122 -4.508 1.00 35.08 407 GLU A N 1
ATOM 3254 C CA . GLU A 1 403 ? 34.735 21.101 -5.962 1.00 31.83 407 GLU A CA 1
ATOM 3255 C C . GLU A 1 403 ? 35.302 19.827 -6.573 1.00 31.88 407 GLU A C 1
ATOM 3256 O O . GLU A 1 403 ? 34.870 19.423 -7.657 1.00 38.48 407 GLU A O 1
ATOM 3262 N N . LYS A 1 404 ? 36.276 19.194 -5.915 1.00 31.43 408 LYS A N 1
ATOM 3263 C CA . LYS A 1 404 ? 36.759 17.902 -6.389 1.00 34.94 408 LYS A CA 1
ATOM 3264 C C . LYS A 1 404 ? 35.793 16.784 -6.026 1.00 31.11 408 LYS A C 1
ATOM 3265 O O . LYS A 1 404 ? 35.617 15.837 -6.803 1.00 32.32 408 LYS A O 1
ATOM 3271 N N . GLU A 1 405 ? 35.147 16.888 -4.869 1.00 28.95 409 GLU A N 1
ATOM 3272 C CA . GLU A 1 405 ? 34.297 15.815 -4.375 1.00 36.88 409 GLU A CA 1
ATOM 3273 C C . GLU A 1 405 ? 32.843 15.948 -4.823 1.00 35.42 409 GLU A C 1
ATOM 3274 O O . GLU A 1 405 ? 32.138 14.936 -4.926 1.00 37.93 409 GLU A O 1
ATOM 3280 N N . PHE A 1 406 ? 32.380 17.161 -5.100 1.00 31.97 410 PHE A N 1
ATOM 3281 C CA . PHE A 1 406 ? 31.032 17.386 -5.593 1.00 34.97 410 PHE A CA 1
ATOM 3282 C C . PHE A 1 406 ? 31.112 18.226 -6.859 1.00 42.73 410 PHE A C 1
ATOM 3283 O O . PHE A 1 406 ? 32.131 18.860 -7.141 1.00 41.34 410 PHE A O 1
ATOM 3291 N N . SER A 1 407 ? 30.044 18.190 -7.651 1.00 45.96 411 SER A N 1
ATOM 3292 C CA . SER A 1 407 ? 29.915 19.081 -8.802 1.00 45.29 411 SER A CA 1
ATOM 3293 C C . SER A 1 407 ? 29.337 20.391 -8.284 1.00 45.29 411 SER A C 1
ATOM 3294 O O . SER A 1 407 ? 28.150 20.474 -7.957 1.00 41.28 411 SER A O 1
ATOM 3297 N N . LEU A 1 408 ? 30.189 21.410 -8.170 1.00 37.85 412 LEU A N 1
ATOM 3298 C CA . LEU A 1 408 ? 29.845 22.663 -7.516 1.00 36.91 412 LEU A CA 1
ATOM 3299 C C . LEU A 1 408 ? 30.172 23.823 -8.443 1.00 44.11 412 LEU A C 1
ATOM 3300 O O . LEU A 1 408 ? 31.164 23.784 -9.176 1.00 43.07 412 LEU A O 1
ATOM 3305 N N . ARG A 1 409 ? 29.325 24.848 -8.425 1.00 35.93 413 ARG A N 1
ATOM 3306 C CA . ARG A 1 409 ? 29.557 26.046 -9.224 1.00 33.79 413 ARG A CA 1
ATOM 3307 C C . ARG A 1 409 ? 29.097 27.239 -8.411 1.00 31.53 413 ARG A C 1
ATOM 3308 O O . ARG A 1 409 ? 27.935 27.285 -7.990 1.00 33.43 413 ARG A O 1
ATOM 3316 N N . ASP A 1 410 ? 30.008 28.184 -8.167 1.00 27.83 414 ASP A N 1
ATOM 3317 C CA . ASP A 1 410 ? 29.709 29.341 -7.324 1.00 26.65 414 ASP A CA 1
ATOM 3318 C C . ASP A 1 410 ? 29.034 28.904 -6.025 1.00 24.84 414 ASP A C 1
ATOM 3319 O O . ASP A 1 410 ? 28.046 29.489 -5.580 1.00 25.90 414 ASP A O 1
ATOM 3324 N N . GLY A 1 411 ? 29.560 27.836 -5.424 1.00 25.13 415 GLY A N 1
ATOM 3325 C CA . GLY A 1 411 ? 29.069 27.395 -4.133 1.00 23.66 415 GLY A CA 1
ATOM 3326 C C . GLY A 1 411 ? 27.787 26.596 -4.145 1.00 23.41 415 GLY A C 1
ATOM 3327 O O . GLY A 1 411 ? 27.249 26.317 -3.066 1.00 30.71 415 GLY A O 1
ATOM 3328 N N . ILE A 1 412 ? 27.272 26.211 -5.312 1.00 22.69 416 ILE A N 1
ATOM 3329 C CA . ILE A 1 412 ? 25.990 25.515 -5.397 1.00 22.55 416 ILE A CA 1
ATOM 3330 C C . ILE A 1 412 ? 26.165 24.183 -6.119 1.00 23.64 416 ILE A C 1
ATOM 3331 O O . ILE A 1 412 ? 26.801 24.116 -7.177 1.00 25.52 416 ILE A O 1
ATOM 3336 N N . GLY A 1 413 ? 25.603 23.123 -5.537 1.00 25.19 417 GLY A N 1
ATOM 3337 C CA . GLY A 1 413 ? 25.537 21.819 -6.179 1.00 31.57 417 GLY A CA 1
ATOM 3338 C C . GLY A 1 413 ? 24.348 21.010 -5.698 1.00 25.71 417 GLY A C 1
ATOM 3339 O O . GLY A 1 413 ? 23.486 21.543 -4.995 1.00 25.56 417 GLY A O 1
ATOM 3340 N N . SER A 1 414 ? 24.283 19.728 -6.052 1.00 27.42 418 SER A N 1
ATOM 3341 C CA . SER A 1 414 ? 23.154 18.879 -5.693 1.00 31.97 418 SER A CA 1
ATOM 3342 C C . SER A 1 414 ? 23.637 17.616 -4.997 1.00 33.26 418 SER A C 1
ATOM 3343 O O . SER A 1 414 ? 24.668 17.051 -5.363 1.00 33.25 418 SER A O 1
ATOM 3346 N N . ILE A 1 415 ? 22.882 17.173 -3.998 1.00 30.23 419 ILE A N 1
ATOM 3347 C CA . ILE A 1 415 ? 23.032 15.841 -3.421 1.00 35.53 419 ILE A CA 1
ATOM 3348 C C . ILE A 1 415 ? 21.639 15.258 -3.311 1.00 31.83 419 ILE A C 1
ATOM 3349 O O . ILE A 1 415 ? 20.797 15.802 -2.587 1.00 27.41 419 ILE A O 1
ATOM 3354 N N . GLU A 1 416 ? 21.397 14.155 -4.023 1.00 32.42 420 GLU A N 1
ATOM 3355 C CA . GLU A 1 416 ? 20.072 13.531 -4.103 1.00 44.14 420 GLU A CA 1
ATOM 3356 C C . GLU A 1 416 ? 19.087 14.631 -4.502 1.00 41.12 420 GLU A C 1
ATOM 3357 O O . GLU A 1 416 ? 19.346 15.356 -5.473 1.00 40.71 420 GLU A O 1
ATOM 3363 N N . ASP A 1 417 ? 17.985 14.826 -3.779 1.00 34.21 421 ASP A N 1
ATOM 3364 C CA . ASP A 1 417 ? 17.039 15.888 -4.097 1.00 40.98 421 ASP A CA 1
ATOM 3365 C C . ASP A 1 417 ? 17.221 17.109 -3.205 1.00 35.07 421 ASP A C 1
ATOM 3366 O O . ASP A 1 417 ? 16.270 17.870 -2.994 1.00 33.96 421 ASP A O 1
ATOM 3371 N N . TYR A 1 418 ? 18.424 17.312 -2.669 1.00 27.17 422 TYR A N 1
ATOM 3372 C CA . TYR A 1 418 ? 18.738 18.505 -1.899 1.00 26.83 422 TYR A CA 1
ATOM 3373 C C . TYR A 1 418 ? 19.701 19.384 -2.680 1.00 28.70 422 TYR A C 1
ATOM 3374 O O . TYR A 1 418 ? 20.451 18.912 -3.537 1.00 23.85 422 TYR A O 1
ATOM 3383 N N . GLN A 1 419 ? 19.675 20.671 -2.375 1.00 27.80 423 GLN A N 1
ATOM 3384 C CA . GLN A 1 419 ? 20.720 21.565 -2.833 1.00 24.72 423 GLN A CA 1
ATOM 3385 C C . GLN A 1 419 ? 21.763 21.703 -1.735 1.00 20.17 423 GLN A C 1
ATOM 3386 O O . GLN A 1 419 ? 21.421 21.906 -0.562 1.00 23.74 423 GLN A O 1
ATOM 3392 N N . LEU A 1 420 ? 23.026 21.570 -2.119 1.00 21.47 424 LEU A N 1
ATOM 3393 C CA . LEU A 1 420 ? 24.166 21.877 -1.267 1.00 20.86 424 LEU A CA 1
ATOM 3394 C C . LEU A 1 420 ? 24.636 23.293 -1.581 1.00 23.84 424 LEU A C 1
ATOM 3395 O O . LEU A 1 420 ? 24.914 23.615 -2.740 1.00 26.75 424 LEU A O 1
ATOM 3400 N N . THR A 1 421 ? 24.730 24.129 -0.554 1.00 23.07 425 THR A N 1
ATOM 3401 C CA . THR A 1 421 ? 25.192 25.504 -0.695 1.00 23.73 425 THR A CA 1
ATOM 3402 C C . THR A 1 421 ? 26.361 25.741 0.247 1.00 19.89 425 THR A C 1
ATOM 3403 O O . THR A 1 421 ? 26.255 25.490 1.451 1.00 25.30 425 THR A O 1
ATOM 3407 N N . PHE A 1 422 ? 27.460 26.241 -0.302 1.00 20.41 426 PHE A N 1
ATOM 3408 C CA . PHE A 1 422 ? 28.667 26.546 0.449 1.00 17.40 426 PHE A CA 1
ATOM 3409 C C . PHE A 1 422 ? 29.007 28.022 0.282 1.00 21.84 426 PHE A C 1
ATOM 3410 O O . PHE A 1 422 ? 28.823 28.585 -0.805 1.00 24.15 426 PHE A O 1
ATOM 3418 N N . ILE A 1 423 ? 29.525 28.642 1.342 1.00 23.49 427 ILE A N 1
ATOM 3419 C CA . ILE A 1 423 ? 30.213 29.931 1.213 1.00 22.22 427 ILE A CA 1
ATOM 3420 C C . ILE A 1 423 ? 31.446 29.931 2.099 1.00 21.51 427 ILE A C 1
ATOM 3421 O O . ILE A 1 423 ? 31.477 29.307 3.169 1.00 20.70 427 ILE A O 1
ATOM 3426 N N . PRO A 1 424 ? 32.496 30.637 1.669 1.00 22.75 428 PRO A N 1
ATOM 3427 C CA . PRO A 1 424 ? 33.635 30.893 2.562 1.00 17.26 428 PRO A CA 1
ATOM 3428 C C . PRO A 1 424 ? 33.411 32.175 3.356 1.00 23.99 428 PRO A C 1
ATOM 3429 O O . PRO A 1 424 ? 32.917 33.175 2.832 1.00 24.45 428 PRO A O 1
ATOM 3433 N N . THR A 1 425 ? 33.774 32.149 4.643 1.00 22.55 429 THR A N 1
ATOM 3434 C CA . THR A 1 425 ? 33.474 33.284 5.510 1.00 19.88 429 THR A CA 1
ATOM 3435 C C . THR A 1 425 ? 34.528 34.381 5.391 1.00 22.16 429 THR A C 1
ATOM 3436 O O . THR A 1 425 ? 35.661 34.161 4.961 1.00 24.68 429 THR A O 1
ATOM 3440 N N . LYS A 1 426 ? 34.119 35.585 5.775 1.00 19.09 430 LYS A N 1
ATOM 3441 C CA . LYS A 1 426 ? 35.031 36.703 5.962 1.00 16.15 430 LYS A CA 1
ATOM 3442 C C . LYS A 1 426 ? 35.454 36.719 7.429 1.00 18.83 430 LYS A C 1
ATOM 3443 O O . LYS A 1 426 ? 34.618 36.923 8.323 1.00 19.83 430 LYS A O 1
ATOM 3449 N N . VAL A 1 427 ? 36.743 36.521 7.684 1.00 20.54 431 VAL A N 1
ATOM 3450 C CA . VAL A 1 427 ? 37.238 36.266 9.031 1.00 26.41 431 VAL A CA 1
ATOM 3451 C C . VAL A 1 427 ? 37.945 37.510 9.559 1.00 26.07 431 VAL A C 1
ATOM 3452 O O . VAL A 1 427 ? 38.911 37.993 8.952 1.00 23.03 431 VAL A O 1
ATOM 3456 N N . VAL A 1 428 ? 37.471 38.016 10.699 1.00 22.71 432 VAL A N 1
ATOM 3457 C CA . VAL A 1 428 ? 38.104 39.151 11.363 1.00 22.53 432 VAL A CA 1
ATOM 3458 C C . VAL A 1 428 ? 39.351 38.657 12.080 1.00 25.52 432 VAL A C 1
ATOM 3459 O O . VAL A 1 428 ? 39.311 37.656 12.808 1.00 27.58 432 VAL A O 1
ATOM 3463 N N . LYS A 1 429 ? 40.468 39.352 11.858 1.00 26.00 433 LYS A N 1
ATOM 3464 C CA . LYS A 1 429 ? 41.756 38.882 12.359 1.00 36.67 433 LYS A CA 1
ATOM 3465 C C . LYS A 1 429 ? 41.850 38.993 13.877 1.00 37.31 433 LYS A C 1
ATOM 3466 O O . LYS A 1 429 ? 42.376 38.089 14.535 1.00 43.71 433 LYS A O 1
ATOM 3472 N N . LYS A 1 430 ? 41.363 40.091 14.459 1.00 33.77 434 LYS A N 1
ATOM 3473 C CA . LYS A 1 430 ? 41.325 40.246 15.914 1.00 41.75 434 LYS A CA 1
ATOM 3474 C C . LYS A 1 430 ? 39.928 40.675 16.347 1.00 28.43 434 LYS A C 1
ATOM 3475 O O . LYS A 1 430 ? 39.676 41.863 16.588 1.00 27.89 434 LYS A O 1
ATOM 3481 N N . PRO A 1 431 ? 39.005 39.731 16.483 1.00 26.62 435 PRO A N 1
ATOM 3482 C CA . PRO A 1 431 ? 37.648 40.088 16.896 1.00 23.63 435 PRO A CA 1
ATOM 3483 C C . PRO A 1 431 ? 37.625 40.583 18.333 1.00 28.51 435 PRO A C 1
ATOM 3484 O O . PRO A 1 431 ? 38.525 40.322 19.134 1.00 26.44 435 PRO A O 1
ATOM 3488 N N . LYS A 1 432 ? 36.571 41.321 18.655 1.00 21.51 436 LYS A N 1
ATOM 3489 C CA . LYS A 1 432 ? 36.468 41.825 20.015 1.00 25.87 436 LYS A CA 1
ATOM 3490 C C . LYS A 1 432 ? 36.000 40.729 20.970 1.00 19.75 436 LYS A C 1
ATOM 3491 O O . LYS A 1 432 ? 36.522 40.600 22.085 1.00 23.47 436 LYS A O 1
ATOM 3497 N N . SER A 1 433 ? 35.056 39.918 20.516 1.00 18.35 437 SER A N 1
ATOM 3498 C CA . SER A 1 433 ? 34.449 38.855 21.309 1.00 18.86 437 SER A CA 1
ATOM 3499 C C . SER A 1 433 ? 33.747 37.915 20.346 1.00 19.21 437 SER A C 1
ATOM 3500 O O . SER A 1 433 ? 33.577 38.228 19.167 1.00 22.09 437 SER A O 1
ATOM 3503 N N . THR A 1 434 ? 33.314 36.757 20.866 1.00 15.87 438 THR A N 1
ATOM 3504 C CA . THR A 1 434 ? 32.624 35.771 20.046 1.00 14.74 438 THR A CA 1
ATOM 3505 C C . THR A 1 434 ? 31.179 35.504 20.453 1.00 15.17 438 THR A C 1
ATOM 3506 O O . THR A 1 434 ? 30.414 35.002 19.618 1.00 17.65 438 THR A O 1
ATOM 3510 N N . VAL A 1 435 ? 30.778 35.832 21.683 1.00 23.18 439 VAL A N 1
ATOM 3511 C CA . VAL A 1 435 ? 29.424 35.502 22.120 1.00 14.10 439 VAL A CA 1
ATOM 3512 C C . VAL A 1 435 ? 28.408 36.193 21.216 1.00 18.60 439 VAL A C 1
ATOM 3513 O O . VAL A 1 435 ? 28.547 37.375 20.854 1.00 14.98 439 VAL A O 1
ATOM 3517 N N . GLY A 1 436 ? 27.418 35.429 20.775 1.00 19.07 440 GLY A N 1
ATOM 3518 C CA . GLY A 1 436 ? 26.374 35.975 19.939 1.00 17.36 440 GLY A CA 1
ATOM 3519 C C . GLY A 1 436 ? 26.591 35.884 18.444 1.00 15.39 440 GLY A C 1
ATOM 3520 O O . GLY A 1 436 ? 25.638 36.119 17.696 1.00 17.49 440 GLY A O 1
ATOM 3521 N N . ILE A 1 437 ? 27.804 35.569 17.966 1.00 17.42 441 ILE A N 1
ATOM 3522 C CA . ILE A 1 437 ? 27.995 35.499 16.519 1.00 16.26 441 ILE A CA 1
ATOM 3523 C C . ILE A 1 437 ? 27.165 34.365 15.921 1.00 15.32 441 ILE A C 1
ATOM 3524 O O . ILE A 1 437 ? 26.540 34.531 14.864 1.00 16.32 441 ILE A O 1
ATOM 3529 N N . GLY A 1 438 ? 27.151 33.196 16.572 1.00 15.84 442 GLY A N 1
ATOM 3530 C CA . GLY A 1 438 ? 26.317 32.101 16.082 1.00 17.08 442 GLY A CA 1
ATOM 3531 C C . GLY A 1 438 ? 24.862 32.502 15.903 1.00 17.70 442 GLY A C 1
ATOM 3532 O O . GLY A 1 438 ? 24.245 32.222 14.869 1.00 17.73 442 GLY A O 1
ATOM 3533 N N . ASP A 1 439 ? 24.286 33.144 16.924 1.00 17.75 443 ASP A N 1
ATOM 3534 C CA . ASP A 1 439 ? 22.904 33.622 16.832 1.00 17.64 443 ASP A CA 1
ATOM 3535 C C . ASP A 1 439 ? 22.722 34.584 15.668 1.00 18.13 443 ASP A C 1
ATOM 3536 O O . ASP A 1 439 ? 21.702 34.545 14.969 1.00 17.12 443 ASP A O 1
ATOM 3541 N N . THR A 1 440 ? 23.687 35.487 15.479 1.00 14.44 444 THR A N 1
ATOM 3542 C CA . THR A 1 440 ? 23.628 36.443 14.386 1.00 17.88 444 THR A CA 1
ATOM 3543 C C . THR A 1 440 ? 23.609 35.724 13.043 1.00 18.00 444 THR A C 1
ATOM 3544 O O . THR A 1 440 ? 22.822 36.064 12.154 1.00 17.32 444 THR A O 1
ATOM 3548 N N . ILE A 1 441 ? 24.478 34.720 12.887 1.00 16.60 445 ILE A N 1
ATOM 3549 C CA . ILE A 1 441 ? 24.540 33.930 11.660 1.00 18.21 445 ILE A CA 1
ATOM 3550 C C . ILE A 1 441 ? 23.202 33.238 11.388 1.00 18.15 445 ILE A C 1
ATOM 3551 O O . ILE A 1 441 ? 22.592 33.402 10.319 1.00 14.20 445 ILE A O 1
ATOM 3556 N N . SER A 1 442 ? 22.730 32.434 12.347 1.00 18.94 446 SER A N 1
ATOM 3557 C CA . SER A 1 442 ? 21.558 31.598 12.087 1.00 14.94 446 SER A CA 1
ATOM 3558 C C . SER A 1 442 ? 20.305 32.428 11.856 1.00 13.99 446 SER A C 1
ATOM 3559 O O . SER A 1 442 ? 19.535 32.163 10.923 1.00 14.80 446 SER A O 1
ATOM 3562 N N . SER A 1 443 ? 20.052 33.407 12.728 1.00 15.02 447 SER A N 1
ATOM 3563 C CA . SER A 1 443 ? 18.865 34.226 12.549 1.00 14.10 447 SER A CA 1
ATOM 3564 C C . SER A 1 443 ? 18.925 35.016 11.241 1.00 13.22 447 SER A C 1
ATOM 3565 O O . SER A 1 443 ? 17.926 35.098 10.508 1.00 14.39 447 SER A O 1
ATOM 3568 N N . SER A 1 444 ? 20.083 35.611 10.927 1.00 15.41 448 SER A N 1
ATOM 3569 C CA . SER A 1 444 ? 20.160 36.450 9.732 1.00 18.74 448 SER A CA 1
ATOM 3570 C C . SER A 1 444 ? 19.878 35.648 8.465 1.00 16.22 448 SER A C 1
ATOM 3571 O O . SER A 1 444 ? 19.157 36.116 7.581 1.00 15.95 448 SER A O 1
ATOM 3574 N N . ALA A 1 445 ? 20.416 34.430 8.371 1.00 17.79 449 ALA A N 1
ATOM 3575 C CA . ALA A 1 445 ? 20.229 33.612 7.175 1.00 14.93 449 ALA A CA 1
ATOM 3576 C C . ALA A 1 445 ? 18.813 33.063 7.088 1.00 13.84 449 ALA A C 1
ATOM 3577 O O . ALA A 1 445 ? 18.173 33.138 6.031 1.00 17.97 449 ALA A O 1
ATOM 3579 N N . PHE A 1 446 ? 18.303 32.514 8.194 1.00 14.39 450 PHE A N 1
ATOM 3580 C CA . PHE A 1 446 ? 16.954 31.946 8.194 1.00 16.66 450 PHE A CA 1
ATOM 3581 C C . PHE A 1 446 ? 15.917 32.987 7.789 1.00 21.01 450 PHE A C 1
ATOM 3582 O O . PHE A 1 446 ? 15.057 32.728 6.936 1.00 17.68 450 PHE A O 1
ATOM 3590 N N . VAL A 1 447 ? 15.986 34.178 8.388 1.00 20.22 451 VAL A N 1
ATOM 3591 C CA . VAL A 1 447 ? 14.979 35.201 8.107 1.00 16.71 451 VAL A CA 1
ATOM 3592 C C . VAL A 1 447 ? 15.188 35.817 6.723 1.00 16.83 451 VAL A C 1
ATOM 3593 O O . VAL A 1 447 ? 14.223 36.063 5.982 1.00 17.36 451 VAL A O 1
ATOM 3597 N N . SER A 1 448 ? 16.434 36.112 6.355 1.00 16.69 452 SER A N 1
ATOM 3598 C CA . SER A 1 448 ? 16.633 36.761 5.063 1.00 19.81 452 SER A CA 1
ATOM 3599 C C . SER A 1 448 ? 16.248 35.826 3.926 1.00 21.50 452 SER A C 1
ATOM 3600 O O . SER A 1 448 ? 15.662 36.266 2.927 1.00 19.38 452 SER A O 1
ATOM 3603 N N . GLU A 1 449 ? 16.564 34.536 4.061 1.00 20.32 453 GLU A N 1
ATOM 3604 C CA . GLU A 1 449 ? 16.190 33.574 3.029 1.00 20.20 453 GLU A CA 1
ATOM 3605 C C . GLU A 1 449 ? 14.680 33.547 2.826 1.00 20.57 453 GLU A C 1
ATOM 3606 O O . GLU A 1 449 ? 14.195 33.575 1.693 1.00 20.24 453 GLU A O 1
ATOM 3612 N N . PHE A 1 450 ? 13.913 33.499 3.916 1.00 18.54 454 PHE A N 1
ATOM 3613 C CA . PHE A 1 450 ? 12.461 33.561 3.787 1.00 16.05 454 PHE A CA 1
ATOM 3614 C C . PHE A 1 450 ? 12.031 34.837 3.067 1.00 19.95 454 PHE A C 1
ATOM 3615 O O . PHE A 1 450 ? 11.169 34.809 2.173 1.00 20.78 454 PHE A O 1
ATOM 3623 N N . SER A 1 451 ? 12.632 35.971 3.429 1.00 18.72 455 SER A N 1
ATOM 3624 C CA . SER A 1 451 ? 12.202 37.250 2.866 1.00 21.27 455 SER A CA 1
ATOM 3625 C C . SER A 1 451 ? 12.453 37.339 1.358 1.00 26.18 455 SER A C 1
ATOM 3626 O O . SER A 1 451 ? 11.825 38.162 0.683 1.00 22.90 455 SER A O 1
ATOM 3629 N N . LEU A 1 452 ? 13.344 36.509 0.813 1.00 22.72 456 LEU A N 1
ATOM 3630 C CA . LEU A 1 452 ? 13.640 36.536 -0.616 1.00 26.41 456 LEU A CA 1
ATOM 3631 C C . LEU A 1 452 ? 12.680 35.693 -1.447 1.00 29.75 456 LEU A C 1
ATOM 3632 O O . LEU A 1 452 ? 12.559 35.933 -2.655 1.00 30.85 456 LEU A O 1
ATOM 3637 N N A HIS A 1 453 ? 12.008 34.717 -0.839 0.50 32.10 457 HIS A N 1
ATOM 3638 N N B HIS A 1 453 ? 12.004 34.726 -0.830 0.50 31.84 457 HIS A N 1
ATOM 3639 C CA A HIS A 1 453 ? 11.045 33.863 -1.538 0.50 35.32 457 HIS A CA 1
ATOM 3640 C CA B HIS A 1 453 ? 11.031 33.873 -1.509 0.50 35.33 457 HIS A CA 1
ATOM 3641 C C A HIS A 1 453 ? 11.618 33.226 -2.803 0.50 34.17 457 HIS A C 1
ATOM 3642 C C B HIS A 1 453 ? 11.612 33.231 -2.767 0.50 34.46 457 HIS A C 1
ATOM 3643 O O A HIS A 1 453 ? 10.935 33.134 -3.822 0.50 30.74 457 HIS A O 1
ATOM 3644 O O B HIS A 1 453 ? 12.698 32.649 -2.723 0.50 28.59 457 HIS A O 1
#

Sequence (453 aa):
TNWESLYEKALDKVEASIRKVRGVLLAYNTNIDAIKYLKREDLEKRIEKVGKEEVLRYSEELPKEIETIPQLLGSILWSIKRGKAAELLVVSREVREYMRKWGWDELRMGGQVGIMANLLGGVYGIPVIAHVPQLSELQASLFLDGPIYVPTFERGELRLIHPREFRKGEEDCIHYIYEFPRNFKVLDFEAPRENRFIGAADDYNPILYVREEWIERFEEIAKRSELAIISGLHPLTQENHGKPIKLVREHLKILNDLGIRAHLEFAFTPDEVVRLEIVKLLKHFYSVGLNEVELASVVSVMGEKELAERIISKDPADPIAVIEGLLKLIKETGVKRIHFHTYGYYLALTREKGEHVRDALLFSALAAATKAMKGNIEKLSDIREGLAVPIGEQGLEVEKILEKEFSLRDGIGSIEDYQLTFIPTKVVKKPKSTVGIGDTISSSAFVSEFSLHH

CATH classification: 3.40.1190.20 (+1 more: 3.30.1110.20)

InterPro domains:
  IPR007666 ADP-specific phosphofructokinase/glucokinase [PF04587] (27-451)
  IPR007666 ADP-specific phosphofructokinase/glucokinase [PS51255] (5-457)
  IPR007666 ADP-specific phosphofructokinase/glucokinase [PTHR21208] (12-452)
  IPR015990 ADP-specific phosphofructokinase/glucokinase, archaeal [PIRSF015883] (18-457)
  IPR029056 Ribokinase-like [G3DSA:3.40.1190.20] (24-453)
  IPR029056 Ribokinase-like [SSF53613] (7-456)
  IPR031299 ADP-dependent glucose/glucosamine kinase, archaeal [MF_00809] (5-457)
  IPR031299 ADP-dependent glucose/glucosamine kinase, archaeal [NF010641] (6-457)

Secondary structure (DSSP, 8-state):
--HHHHHHHHHHHHHHHGGG---EEEES--EEEEEEE--HHHHHHHHHHH-HHHHHHHHHS----B-SHHHHHHHHHHHHHHT---EEEB--HHHHHHHHHH--SEEEEEHHHHHHHIIIIIIT---EEE--S---HHHHHTSPSSSEEEEEEETTEEEEE-TTS--TTPPP-EEEEEEE-TT-EETTEE-SS-EEEEEE--SSGGGT---HHHHHHHHHHHTT-SEEEE---TT--TTT-HHHHHHHHHHHHHHHHHT-EEEEE------HHHHHHHHHHGGG-SEEEE-HHHHHHHHHHTT-HHHHHHHHSSSS--HHHHHHHHHHHHHHH--SEEEEEETTEEEEEESS-SHHHHHHHHHHHHHHHHHHHHSS--STHHHHHGGGSPBPHHHHHHHHHHHHHS--BTTEEEETTEEEEEEEPB--SS-S--TTHHHHHHHHHHHHHHHH-

Solvent-accessible surface area: 18273 Å² total; per-residue (Å²): 78,101,8,80,33,30,0,96,128,2,0,70,82,0,46,76,10,0,115,136,4,134,0,0,0,1,0,2,9,1,2,0,6,1,0,26,45,4,121,99,104,40,1,38,116,61,1,132,188,38,27,85,114,55,0,40,123,66,0,109,84,164,38,154,66,0,85,51,27,16,36,0,0,0,5,0,0,41,0,0,62,79,0,50,42,9,57,13,38,0,60,14,213,108,0,65,62,42,0,116,134,16,16,96,91,48,62,15,15,0,12,33,1,0,22,2,0,19,8,0,1,22,8,0,29,0,45,0,2,1,0,3,1,14,2,5,114,51,0,2,54,38,4,65,121,22,34,0,49,5,1,28,50,97,243,42,111,12,120,51,49,86,2,131,112,85,49,196,73,41,96,72,1,33,16,11,0,0,6,4,47,92,86,17,109,0,45,129,40,89,0,55,24,19,6,52,0,21,0,3,14,7,91,43,7,14,84,8,80,16,28,116,37,1,86,113,80,5,77,58,0,0,95,94,0,55,0,0,2,3,3,4,5,20,23,1,44,98,145,55,35,47,169,10,2,128,22,3,90,80,5,3,120,44,0,63,100,58,68,13,63,2,0,4,15,9,23,83,1,69,29,99,73,0,14,87,34,4,4,125,5,0,108,93,6,53,0,0,0,0,30,10,23,15,0,4,11,0,0,20,27,33,63,73,129,151,19,8,100,97,0,64,55,120,78,43,1,31,6,38,0,0,2,73,0,0,29,58,0,2,114,78,6,39,1,89,1,0,0,0,22,13,57,4,0,5,0,0,0,1,101,50,117,32,95,53,0,14,8,0,0,1,0,0,1,0,0,9,3,0,9,11,77,80,1,65,13,125,118,42,67,1,0,107,81,0,37,94,10,94,29,13,125,64,0,48,91,4,13,118,85,0,79,187,104,42,106,23,192,53,0,39,8,88,19,112,81,12,8,0,0,0,0,0,11,8,62,20,192,147,22,102,6,12,12,7,27,25,10,2,11,0,0,0,0,0,0,0,3,25,5,21,148